Protein AF-0000000082424910 (afdb_homodimer)

Structure (mmCIF, N/CA/C/O backbone):
data_AF-0000000082424910-model_v1
#
loop_
_entity.id
_entity.type
_entity.pdbx_description
1 polymer 'Thiamine-phosphate synthase'
#
loop_
_atom_site.group_PDB
_atom_site.id
_atom_site.type_symbol
_atom_site.label_atom_id
_atom_site.label_alt_id
_atom_site.label_comp_id
_atom_site.label_asym_id
_atom_site.label_entity_id
_atom_site.label_seq_id
_atom_site.pdbx_PDB_ins_code
_atom_site.Cartn_x
_atom_site.Cartn_y
_atom_site.Cartn_z
_atom_site.occupancy
_atom_site.B_iso_or_equiv
_atom_site.auth_seq_id
_atom_site.auth_comp_id
_atom_site.auth_asym_id
_atom_site.auth_atom_id
_atom_site.pdbx_PDB_model_num
ATOM 1 N N . MET A 1 1 ? 3.582 -23.859 6.418 1 58.72 1 MET A N 1
ATOM 2 C CA . MET A 1 1 ? 2.592 -24.25 5.418 1 58.72 1 MET A CA 1
ATOM 3 C C . MET A 1 1 ? 3.258 -24.547 4.078 1 58.72 1 MET A C 1
ATOM 5 O O . MET A 1 1 ? 4.207 -23.859 3.686 1 58.72 1 MET A O 1
ATOM 9 N N . ARG A 1 2 ? 2.9 -25.656 3.508 1 87.5 2 ARG A N 1
ATOM 10 C CA . ARG A 1 2 ? 3.549 -26.094 2.277 1 87.5 2 ARG A CA 1
ATOM 11 C C . ARG A 1 2 ? 2.9 -25.453 1.056 1 87.5 2 ARG A C 1
ATOM 13 O O . ARG A 1 2 ? 1.673 -25.391 0.96 1 87.5 2 ARG A O 1
ATOM 20 N N . LEU A 1 3 ? 3.602 -24.812 0.182 1 97.94 3 LEU A N 1
ATOM 21 C CA . LEU A 1 3 ? 3.125 -24.219 -1.061 1 97.94 3 LEU A CA 1
ATOM 22 C C . LEU A 1 3 ? 2.602 -25.281 -2.012 1 97.94 3 LEU A C 1
ATOM 24 O O . LEU A 1 3 ? 3.262 -26.312 -2.229 1 97.94 3 LEU A O 1
ATOM 28 N N . PRO A 1 4 ? 1.45 -25.156 -2.57 1 98.31 4 PRO A N 1
ATOM 29 C CA . PRO A 1 4 ? 0.884 -26.156 -3.471 1 98.31 4 PRO A CA 1
ATOM 30 C C . PRO A 1 4 ? 1.631 -26.25 -4.801 1 98.31 4 PRO A C 1
ATOM 32 O O . PRO A 1 4 ? 2.082 -25.234 -5.328 1 98.31 4 PRO A O 1
ATOM 35 N N . ARG A 1 5 ? 1.665 -27.422 -5.367 1 97.88 5 ARG A N 1
ATOM 36 C CA . ARG A 1 5 ? 2.234 -27.641 -6.695 1 97.88 5 ARG A CA 1
ATOM 37 C C . ARG A 1 5 ? 1.183 -27.438 -7.781 1 97.88 5 ARG A C 1
ATOM 39 O O . ARG A 1 5 ? -0.016 -27.562 -7.523 1 97.88 5 ARG A O 1
ATOM 46 N N . GLY A 1 6 ? 1.653 -27.094 -8.922 1 98.31 6 GLY A N 1
ATOM 47 C CA . GLY A 1 6 ? 0.748 -27.062 -10.055 1 98.31 6 GLY A CA 1
ATOM 48 C C . GLY A 1 6 ? 0.308 -25.672 -10.43 1 98.31 6 GLY A C 1
ATOM 49 O O . GLY A 1 6 ? 1.138 -24.766 -10.57 1 98.31 6 GLY A O 1
ATOM 50 N N . LEU A 1 7 ? -1.007 -25.5 -10.617 1 98.81 7 LEU A N 1
ATOM 51 C CA . LEU A 1 7 ? -1.557 -24.266 -11.148 1 98.81 7 LEU A CA 1
ATOM 52 C C . LEU A 1 7 ? -1.61 -23.188 -10.07 1 98.81 7 LEU A C 1
ATOM 54 O O . LEU A 1 7 ? -2.2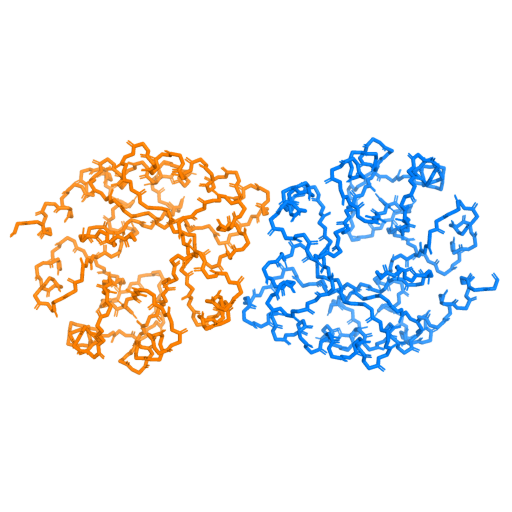03 -23.391 -9.008 1 98.81 7 LEU A O 1
ATOM 58 N N . TYR A 1 8 ? -0.953 -22.109 -10.312 1 98.88 8 TYR A N 1
ATOM 59 C CA . TYR A 1 8 ? -0.967 -20.875 -9.531 1 98.88 8 TYR A CA 1
ATOM 60 C C . TYR A 1 8 ? -1.772 -19.797 -10.234 1 98.88 8 TYR A C 1
ATOM 62 O O . TYR A 1 8 ? -1.327 -19.234 -11.242 1 98.88 8 TYR A O 1
ATOM 70 N N . GLY A 1 9 ? -2.975 -19.531 -9.648 1 98.88 9 GLY A N 1
ATOM 71 C CA . GLY A 1 9 ? -3.871 -18.594 -10.312 1 98.88 9 GLY A CA 1
ATOM 72 C C . GLY A 1 9 ? -3.627 -17.141 -9.922 1 98.88 9 GLY A C 1
ATOM 73 O O . GLY A 1 9 ? -3.545 -16.828 -8.734 1 98.88 9 GLY A O 1
ATOM 74 N N . ILE A 1 10 ? -3.504 -16.25 -10.891 1 98.81 10 ILE A N 1
ATOM 75 C CA . ILE A 1 10 ? -3.363 -14.812 -10.656 1 98.81 10 ILE A CA 1
ATOM 76 C C . ILE A 1 10 ? -4.59 -14.078 -11.203 1 98.81 10 ILE A C 1
ATOM 78 O O . ILE A 1 10 ? -4.922 -14.203 -12.383 1 98.81 10 ILE A O 1
ATOM 82 N N . THR A 1 11 ? -5.246 -13.312 -10.391 1 98.88 11 THR A N 1
ATOM 83 C CA . THR A 1 11 ? -6.508 -12.688 -10.773 1 98.88 11 THR A CA 1
ATOM 84 C C . THR A 1 11 ? -6.258 -11.461 -11.656 1 98.88 11 THR A C 1
ATOM 86 O O . THR A 1 11 ? -5.23 -10.797 -11.523 1 98.88 11 THR A O 1
ATOM 89 N N . ASP A 1 12 ? -7.113 -11.219 -12.523 1 97.19 12 ASP A N 1
ATOM 90 C CA . ASP A 1 12 ? -7.176 -10.078 -13.422 1 97.19 12 ASP A CA 1
ATOM 91 C C . ASP A 1 12 ? -8.602 -9.844 -13.922 1 97.19 12 ASP A C 1
ATOM 93 O O . ASP A 1 12 ? -9.328 -10.797 -14.203 1 97.19 12 ASP A O 1
ATOM 97 N N . THR A 1 13 ? -8.984 -8.617 -14.023 1 97.12 13 THR A N 1
ATOM 98 C CA . THR A 1 13 ? -10.367 -8.32 -14.391 1 97.12 13 THR A CA 1
ATOM 99 C C . THR A 1 13 ? -10.453 -7.801 -15.82 1 97.12 13 THR A C 1
ATOM 101 O O . THR A 1 13 ? -11.484 -7.273 -16.234 1 97.12 13 THR A O 1
ATOM 104 N N . GLY A 1 14 ? -9.375 -7.828 -16.516 1 94.56 14 GLY A N 1
ATOM 105 C CA . GLY A 1 14 ? -9.328 -7.285 -17.859 1 94.56 14 GLY A CA 1
ATOM 106 C C . GLY A 1 14 ? -9.789 -8.266 -18.922 1 94.56 14 GLY A C 1
ATOM 107 O O . GLY A 1 14 ? -9.703 -7.988 -20.125 1 94.56 14 GLY A O 1
ATOM 108 N N . TYR A 1 15 ? -10.297 -9.43 -18.531 1 95.06 15 TYR A N 1
ATOM 109 C CA . TYR A 1 15 ? -10.719 -10.484 -19.453 1 95.06 15 TYR A CA 1
ATOM 110 C C . TYR A 1 15 ? -12.172 -10.859 -19.234 1 95.06 15 TYR A C 1
ATOM 112 O O . TYR A 1 15 ? -13.055 -9.992 -19.25 1 95.06 15 TYR A O 1
ATOM 120 N N . LYS A 1 16 ? -12.469 -12.133 -18.984 1 90.62 16 LYS A N 1
ATOM 121 C CA . LYS A 1 16 ? -13.859 -12.562 -18.875 1 90.62 16 LYS A CA 1
ATOM 122 C C . LYS A 1 16 ? -14.406 -12.305 -17.484 1 90.62 16 LYS A C 1
ATOM 124 O O . LYS A 1 16 ? -15.586 -11.992 -17.312 1 90.62 16 LYS A O 1
ATOM 129 N N . ALA A 1 17 ? -13.547 -12.492 -16.484 1 94.56 17 ALA A N 1
ATOM 130 C CA . ALA A 1 17 ? -13.953 -12.234 -15.102 1 94.56 17 ALA A CA 1
ATOM 131 C C . ALA A 1 17 ? -14.102 -10.734 -14.844 1 94.56 17 ALA A C 1
ATOM 133 O O . ALA A 1 17 ? -13.195 -9.953 -15.164 1 94.56 17 ALA A O 1
ATOM 134 N N . LYS A 1 18 ? -15.141 -10.266 -14.242 1 94.62 18 LYS A N 1
ATOM 135 C CA . LYS A 1 18 ? -15.406 -8.852 -14.031 1 94.62 18 LYS A CA 1
ATOM 136 C C . LYS A 1 18 ? -14.969 -8.406 -12.633 1 94.62 18 LYS A C 1
ATOM 138 O O . LYS A 1 18 ? -14.875 -7.211 -12.359 1 94.62 18 LYS A O 1
ATOM 143 N N . THR A 1 19 ? -14.75 -9.367 -11.766 1 97.88 19 THR A N 1
ATOM 144 C CA . THR A 1 19 ? -14.234 -9.086 -10.43 1 97.88 19 THR A CA 1
ATOM 145 C C . THR A 1 19 ? -13.086 -10.031 -10.086 1 97.88 19 THR A C 1
ATOM 147 O O . THR A 1 19 ? -12.961 -11.109 -10.672 1 97.88 19 THR A O 1
ATOM 150 N N . HIS A 1 20 ? -12.305 -9.664 -9.172 1 98.75 20 HIS A N 1
ATOM 151 C CA . HIS A 1 20 ? -11.219 -10.523 -8.719 1 98.75 20 HIS A CA 1
ATOM 152 C C . HIS A 1 20 ? -11.766 -11.766 -8.016 1 98.75 20 HIS A C 1
ATOM 154 O O . HIS A 1 20 ? -11.148 -12.836 -8.078 1 98.75 20 HIS A O 1
ATOM 160 N N . LEU A 1 21 ? -12.914 -11.617 -7.355 1 98.81 21 LEU A N 1
ATOM 161 C CA . LEU A 1 21 ? -13.555 -12.758 -6.715 1 98.81 21 LEU A CA 1
ATOM 162 C C . LEU A 1 21 ? -13.961 -13.805 -7.746 1 98.81 21 LEU A C 1
ATOM 164 O O . LEU A 1 21 ? -13.742 -15 -7.539 1 98.81 21 LEU A O 1
ATOM 168 N N . GLU A 1 22 ? -14.516 -13.336 -8.852 1 98.75 22 GLU A N 1
ATOM 169 C CA . GLU A 1 22 ? -14.898 -14.242 -9.938 1 98.75 22 GLU A CA 1
ATOM 170 C C . GLU A 1 22 ? -13.672 -14.922 -10.539 1 98.75 22 GLU A C 1
ATOM 172 O O . GLU A 1 22 ? -13.695 -16.125 -10.812 1 98.75 22 GLU A O 1
ATOM 177 N N . ALA A 1 23 ? -12.633 -14.148 -10.758 1 98.88 23 ALA A N 1
ATOM 178 C CA . ALA A 1 23 ? -11.391 -14.719 -11.289 1 98.88 23 ALA A CA 1
ATOM 179 C C . ALA A 1 23 ? -10.844 -15.797 -10.359 1 98.88 23 ALA A C 1
ATOM 181 O O . ALA A 1 23 ? -10.43 -16.859 -10.812 1 98.88 23 ALA A O 1
ATOM 182 N N . ALA A 1 24 ? -10.867 -15.484 -9.047 1 98.94 24 ALA A N 1
ATOM 183 C CA . ALA A 1 24 ? -10.398 -16.453 -8.062 1 98.94 24 ALA A CA 1
ATOM 184 C C . ALA A 1 24 ? -11.234 -17.734 -8.117 1 98.94 24 ALA A C 1
ATOM 186 O O . ALA A 1 24 ? -10.688 -18.844 -8.062 1 98.94 24 ALA A O 1
ATOM 187 N N . ARG A 1 25 ? -12.492 -17.578 -8.211 1 98.88 25 ARG A N 1
ATOM 188 C CA . ARG A 1 25 ? -13.391 -18.734 -8.266 1 98.88 25 ARG A CA 1
ATOM 189 C C . ARG A 1 25 ? -13.062 -19.625 -9.453 1 98.88 25 ARG A C 1
ATOM 191 O O . ARG A 1 25 ? -13.055 -20.859 -9.328 1 98.88 25 ARG A O 1
ATOM 198 N N . ILE A 1 26 ? -12.82 -19.047 -10.555 1 98.88 26 ILE A N 1
ATOM 199 C CA . ILE A 1 26 ? -12.484 -19.766 -11.773 1 98.88 26 ILE A CA 1
ATOM 200 C C . ILE A 1 26 ? -11.266 -20.656 -11.531 1 98.88 26 ILE A C 1
ATOM 202 O O . ILE A 1 26 ? -11.305 -21.859 -11.812 1 98.88 26 ILE A O 1
ATOM 206 N N . PHE A 1 27 ? -10.227 -20.078 -10.953 1 98.94 27 PHE A N 1
ATOM 207 C CA . PHE A 1 27 ? -8.992 -20.828 -10.719 1 98.94 27 PHE A CA 1
ATOM 208 C C . PHE A 1 27 ? -9.203 -21.906 -9.672 1 98.94 27 PHE A C 1
ATOM 210 O O . PHE A 1 27 ? -8.703 -23.031 -9.812 1 98.94 27 PHE A O 1
ATOM 217 N N . LEU A 1 28 ? -9.938 -21.578 -8.625 1 98.94 28 LEU A N 1
ATOM 218 C CA . LEU A 1 28 ? -10.164 -22.531 -7.539 1 98.94 28 LEU A CA 1
ATOM 219 C C . LEU A 1 28 ? -11 -23.719 -8.016 1 98.94 28 LEU A C 1
ATOM 221 O O . LEU A 1 28 ? -10.688 -24.859 -7.711 1 98.94 28 LEU A O 1
ATOM 225 N N . GLU A 1 29 ? -12.016 -23.391 -8.773 1 98.75 29 GLU A N 1
ATOM 226 C CA . GLU A 1 29 ? -12.836 -24.453 -9.352 1 98.75 29 GLU A CA 1
ATOM 227 C C . GLU A 1 29 ? -12.031 -25.297 -10.328 1 98.75 29 GLU A C 1
ATOM 229 O O . GLU A 1 29 ? -12.289 -26.484 -10.484 1 98.75 29 GLU A O 1
ATOM 234 N N . GLY A 1 30 ? -11.102 -24.672 -10.961 1 98.75 30 GLY A N 1
ATOM 235 C CA . GLY A 1 30 ? -10.227 -25.359 -11.898 1 98.75 30 GLY A CA 1
ATOM 236 C C . GLY A 1 30 ? -9.164 -26.203 -11.219 1 98.75 30 GLY A C 1
ATOM 237 O O . GLY A 1 30 ? -8.445 -26.953 -11.883 1 98.75 30 GLY A O 1
ATOM 238 N N . GLY A 1 31 ? -9 -26.047 -9.906 1 98.56 31 GLY A N 1
ATOM 239 C CA . GLY A 1 31 ? -8.117 -26.938 -9.18 1 98.56 31 GLY A CA 1
ATOM 240 C C . GLY A 1 31 ? -6.93 -26.234 -8.547 1 98.56 31 GLY A C 1
ATOM 241 O O . GLY A 1 31 ? -6.156 -26.844 -7.809 1 98.56 31 GLY A O 1
ATOM 242 N N . SER A 1 32 ? -6.762 -24.922 -8.789 1 98.75 32 SER A N 1
ATOM 243 C CA . SER A 1 32 ? -5.68 -24.188 -8.148 1 98.75 32 SER A CA 1
ATOM 244 C C . SER A 1 32 ? -5.863 -24.141 -6.637 1 98.75 32 SER A C 1
ATOM 246 O O . SER A 1 32 ? -6.984 -24 -6.145 1 98.75 32 SER A O 1
ATOM 248 N N . ARG A 1 33 ? -4.785 -24.203 -5.883 1 98.62 33 ARG A N 1
ATOM 249 C CA . ARG A 1 33 ? -4.844 -24.109 -4.43 1 98.62 33 ARG A CA 1
ATOM 250 C C . ARG A 1 33 ? -3.939 -22.984 -3.918 1 98.62 33 ARG A C 1
ATOM 252 O O . ARG A 1 33 ? -3.553 -22.984 -2.746 1 98.62 33 ARG A O 1
ATOM 259 N N . ILE A 1 34 ? -3.586 -22.094 -4.805 1 98.94 34 ILE A N 1
ATOM 260 C CA . ILE A 1 34 ? -2.902 -20.844 -4.5 1 98.94 34 ILE A CA 1
ATOM 261 C C . ILE A 1 34 ? -3.367 -19.75 -5.461 1 98.94 34 ILE A C 1
ATOM 263 O O . ILE A 1 34 ? -3.395 -19.969 -6.676 1 98.94 34 ILE A O 1
ATOM 267 N N . ILE A 1 35 ? -3.857 -18.641 -4.926 1 98.94 35 ILE A N 1
ATOM 268 C CA . ILE A 1 35 ? -4.395 -17.516 -5.688 1 98.94 35 ILE A CA 1
ATOM 269 C C . ILE A 1 35 ? -3.623 -16.234 -5.344 1 98.94 35 ILE A C 1
ATOM 271 O O . ILE A 1 35 ? -3.422 -15.93 -4.168 1 98.94 35 ILE A O 1
ATOM 275 N N . GLN A 1 36 ? -3.158 -15.594 -6.316 1 98.94 36 GLN A N 1
ATOM 276 C CA . GLN A 1 36 ? -2.639 -14.242 -6.117 1 98.94 36 GLN A CA 1
ATOM 277 C C . GLN A 1 36 ? -3.682 -13.188 -6.488 1 98.94 36 GLN A C 1
ATOM 279 O O . GLN A 1 36 ? -4.133 -13.133 -7.633 1 98.94 36 GLN A O 1
ATOM 284 N N . TYR A 1 37 ? -4.121 -12.461 -5.512 1 98.94 37 TYR A N 1
ATOM 285 C CA . TYR A 1 37 ? -4.949 -11.273 -5.727 1 98.94 37 TYR A CA 1
ATOM 286 C C . TYR A 1 37 ? -4.129 -10.125 -6.301 1 98.94 37 TYR A C 1
ATOM 288 O O . TYR A 1 37 ? -3.33 -9.516 -5.59 1 98.94 37 TYR A O 1
ATOM 296 N N . ARG A 1 38 ? -4.371 -9.875 -7.602 1 98.5 38 ARG A N 1
ATOM 297 C CA . ARG A 1 38 ? -3.598 -8.859 -8.305 1 98.5 38 ARG A CA 1
ATOM 298 C C . ARG A 1 38 ? -4.488 -7.699 -8.742 1 98.5 38 ARG A C 1
ATOM 300 O O . ARG A 1 38 ? -5.098 -7.75 -9.812 1 98.5 38 ARG A O 1
ATOM 307 N N . ARG A 1 39 ? -4.586 -6.719 -7.934 1 97 39 ARG A N 1
ATOM 308 C CA . ARG A 1 39 ? -5.258 -5.465 -8.25 1 97 39 ARG A CA 1
ATOM 309 C C . ARG A 1 39 ? -4.281 -4.293 -8.211 1 97 39 ARG A C 1
ATOM 311 O O . ARG A 1 39 ? -3.82 -3.898 -7.137 1 97 39 ARG A O 1
ATOM 318 N N . LYS A 1 40 ? -4.082 -3.621 -9.281 1 92.88 40 LYS A N 1
ATOM 319 C CA . LYS A 1 40 ? -2.977 -2.674 -9.414 1 92.88 40 LYS A CA 1
ATOM 320 C C . LYS A 1 40 ? -3.416 -1.264 -9.023 1 92.88 40 LYS A C 1
ATOM 322 O O . LYS A 1 40 ? -2.578 -0.387 -8.805 1 92.88 40 LYS A O 1
ATOM 327 N N . SER A 1 41 ? -4.719 -1.077 -8.977 1 92.94 41 SER A N 1
ATOM 328 C CA . SER A 1 41 ? -5.188 0.27 -8.664 1 92.94 41 SER A CA 1
ATOM 329 C C . SER A 1 41 ? -6.508 0.234 -7.906 1 92.94 41 SER A C 1
ATOM 331 O O . SER A 1 41 ? -7.168 -0.807 -7.844 1 92.94 41 SER A O 1
ATOM 333 N N . GLY A 1 42 ? -6.848 1.37 -7.297 1 94.5 42 GLY A N 1
ATOM 334 C CA . GLY A 1 42 ? -8.102 1.503 -6.566 1 94.5 42 GLY A CA 1
ATOM 335 C C . GLY A 1 42 ? -7.902 1.867 -5.109 1 94.5 42 GLY A C 1
ATOM 336 O O . GLY A 1 42 ? -6.777 1.853 -4.605 1 94.5 42 GLY A O 1
ATOM 337 N N . PRO A 1 43 ? -9.039 2.164 -4.434 1 96.88 43 PRO A N 1
ATOM 338 C CA . PRO A 1 43 ? -8.969 2.521 -3.016 1 96.88 43 PRO A CA 1
ATOM 339 C C . PRO A 1 43 ? -8.508 1.36 -2.139 1 96.88 43 PRO A C 1
ATOM 341 O O . PRO A 1 43 ? -8.914 0.217 -2.352 1 96.88 43 PRO A O 1
ATOM 344 N N . THR A 1 44 ? -7.652 1.686 -1.169 1 98 44 THR A N 1
ATOM 345 C CA . THR A 1 44 ? -7.113 0.667 -0.274 1 98 44 THR A CA 1
ATOM 346 C C . THR A 1 44 ? -8.242 -0.074 0.441 1 98 44 THR A C 1
ATOM 348 O O . THR A 1 44 ? -8.188 -1.297 0.589 1 98 44 THR A O 1
ATOM 351 N N . ARG A 1 45 ? -9.258 0.656 0.833 1 98.31 45 ARG A N 1
ATOM 352 C CA . ARG A 1 45 ? -10.391 0.06 1.544 1 98.31 45 ARG A CA 1
ATOM 353 C C . ARG A 1 45 ? -11.055 -1.022 0.703 1 98.31 45 ARG A C 1
ATOM 355 O O . ARG A 1 45 ? -11.391 -2.096 1.212 1 98.31 45 ARG A O 1
ATOM 362 N N . GLU A 1 46 ? -11.219 -0.741 -0.573 1 98.31 46 GLU A N 1
ATOM 363 C CA . GLU A 1 46 ? -11.828 -1.705 -1.482 1 98.31 46 GLU A CA 1
ATOM 364 C C . GLU A 1 46 ? -10.922 -2.906 -1.711 1 98.31 46 GLU A C 1
ATOM 366 O O . GLU A 1 46 ? -11.391 -4.039 -1.811 1 98.31 46 GLU A O 1
ATOM 371 N N . MET A 1 47 ? -9.656 -2.648 -1.794 1 98.69 47 MET A N 1
ATOM 372 C CA . MET A 1 47 ? -8.703 -3.738 -1.977 1 98.69 47 MET A CA 1
ATOM 373 C C . MET A 1 47 ? -8.742 -4.703 -0.797 1 98.69 47 MET A C 1
ATOM 375 O O . MET A 1 47 ? -8.742 -5.922 -0.987 1 98.69 47 MET A O 1
ATOM 379 N N . ILE A 1 48 ? -8.789 -4.137 0.409 1 98.88 48 ILE A N 1
ATOM 380 C CA . ILE A 1 48 ? -8.82 -4.957 1.614 1 98.88 48 ILE A CA 1
ATOM 381 C C . ILE A 1 48 ? -10.078 -5.824 1.616 1 98.88 48 ILE A C 1
ATOM 383 O O . ILE A 1 48 ? -10.008 -7.035 1.839 1 98.88 48 ILE A O 1
ATOM 387 N N . GLU A 1 49 ? -11.188 -5.195 1.299 1 98.69 49 GLU A N 1
ATOM 388 C CA . GLU A 1 49 ? -12.461 -5.914 1.308 1 98.69 49 GLU A CA 1
ATOM 389 C C . GLU A 1 49 ? -12.492 -7.004 0.242 1 98.69 49 GLU A C 1
ATOM 391 O O . GLU A 1 49 ? -12.953 -8.117 0.498 1 98.69 49 GLU A O 1
ATOM 396 N N . GLU A 1 50 ? -12.023 -6.652 -0.884 1 98.69 50 GLU A N 1
ATOM 397 C CA . GLU A 1 50 ? -11.984 -7.625 -1.975 1 98.69 50 GLU A CA 1
ATOM 398 C C . GLU A 1 50 ? -11.031 -8.766 -1.663 1 98.69 50 GLU A C 1
ATOM 400 O O . GLU A 1 50 ? -11.352 -9.938 -1.899 1 98.69 50 GLU A O 1
ATOM 405 N N . ALA A 1 51 ? -9.875 -8.461 -1.136 1 98.94 51 ALA A N 1
ATOM 406 C CA . ALA A 1 51 ? -8.906 -9.492 -0.757 1 98.94 51 ALA A CA 1
ATOM 407 C C . ALA A 1 51 ? -9.477 -10.414 0.318 1 98.94 51 ALA A C 1
ATOM 409 O O . ALA A 1 51 ? -9.258 -11.625 0.283 1 98.94 51 ALA A O 1
ATOM 410 N N . ARG A 1 52 ? -10.219 -9.844 1.264 1 98.88 52 ARG A N 1
ATOM 411 C CA . ARG A 1 52 ? -10.852 -10.648 2.303 1 98.88 52 ARG A CA 1
ATOM 412 C C . ARG A 1 52 ? -11.852 -11.633 1.703 1 98.88 52 ARG A C 1
ATOM 414 O O . ARG A 1 52 ? -11.914 -12.789 2.113 1 98.88 52 ARG A O 1
ATOM 421 N N . ALA A 1 53 ? -12.609 -11.086 0.77 1 98.88 53 ALA A N 1
ATOM 422 C CA . ALA A 1 53 ? -13.594 -11.945 0.108 1 98.88 53 ALA A CA 1
ATOM 423 C C . ALA A 1 53 ? -12.898 -13.086 -0.638 1 98.88 53 ALA A C 1
ATOM 425 O O . ALA A 1 53 ? -13.32 -14.242 -0.544 1 98.88 53 ALA A O 1
ATOM 426 N N . VAL A 1 54 ? -11.852 -12.82 -1.339 1 98.94 54 VAL A N 1
ATOM 427 C CA . VAL A 1 54 ? -11.078 -13.836 -2.045 1 98.94 54 VAL A CA 1
ATOM 428 C C . VAL A 1 54 ? -10.469 -14.812 -1.039 1 98.94 54 VAL A C 1
ATOM 430 O O . VAL A 1 54 ? -10.438 -16.016 -1.275 1 98.94 54 VAL A O 1
ATOM 433 N N . GLY A 1 55 ? -9.969 -14.273 0.066 1 98.88 55 GLY A N 1
ATOM 434 C CA . GLY A 1 55 ? -9.391 -15.102 1.111 1 98.88 55 GLY A CA 1
ATOM 435 C C . GLY A 1 55 ? -10.367 -16.109 1.679 1 98.88 55 GLY A C 1
ATOM 436 O O . GLY A 1 55 ? -10.008 -17.266 1.921 1 98.88 55 GLY A O 1
ATOM 437 N N . ARG A 1 56 ? -11.586 -15.656 1.933 1 98.81 56 ARG A N 1
ATOM 438 C CA . ARG A 1 56 ? -12.617 -16.562 2.422 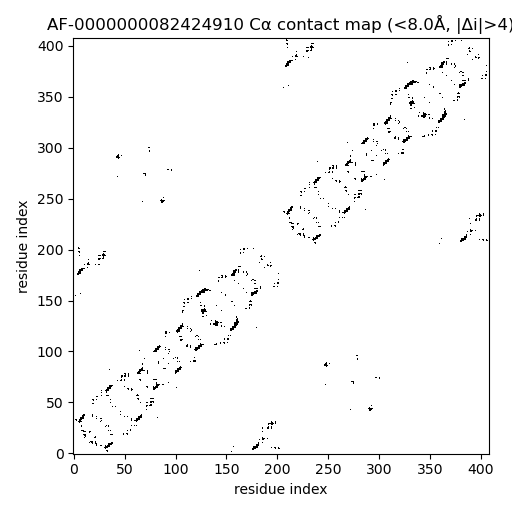1 98.81 56 ARG A CA 1
ATOM 439 C C . ARG A 1 56 ? -12.875 -17.688 1.424 1 98.81 56 ARG A C 1
ATOM 441 O O . ARG A 1 56 ? -12.984 -18.859 1.81 1 98.81 56 ARG A O 1
ATOM 448 N N . LEU A 1 57 ? -12.977 -17.312 0.19 1 98.81 57 LEU A N 1
ATOM 449 C CA . LEU A 1 57 ? -13.18 -18.312 -0.858 1 98.81 57 LEU A CA 1
ATOM 450 C C . LEU A 1 57 ? -12.023 -19.312 -0.886 1 98.81 57 LEU A C 1
ATOM 452 O O . LEU A 1 57 ? -12.242 -20.516 -1.037 1 98.81 57 LEU A O 1
ATOM 456 N N . CYS A 1 58 ? -10.773 -18.812 -0.764 1 98.88 58 CYS A N 1
ATOM 457 C CA . CYS A 1 58 ? -9.594 -19.672 -0.732 1 98.88 58 CYS A CA 1
ATOM 458 C C . CYS A 1 58 ? -9.664 -20.656 0.43 1 98.88 58 CYS A C 1
ATOM 460 O O . CYS A 1 58 ? -9.422 -21.844 0.254 1 98.88 58 CYS A O 1
ATOM 462 N N . ARG A 1 59 ? -10.008 -20.172 1.559 1 98.44 59 ARG A N 1
ATOM 463 C CA . ARG A 1 59 ? -10.109 -21.031 2.736 1 98.44 59 ARG A CA 1
ATOM 464 C C . ARG A 1 59 ? -11.133 -22.141 2.52 1 98.44 59 ARG A C 1
ATOM 466 O O . ARG A 1 59 ? -10.883 -23.297 2.887 1 98.44 59 ARG A O 1
ATOM 473 N N . ASP A 1 60 ? -12.234 -21.797 1.889 1 98.25 60 ASP A N 1
ATOM 474 C CA . ASP A 1 60 ? -13.289 -22.781 1.613 1 98.25 60 ASP A CA 1
ATOM 475 C C . ASP A 1 60 ? -12.781 -23.875 0.688 1 98.25 60 ASP A C 1
ATOM 477 O O . ASP A 1 60 ? -13.32 -24.984 0.684 1 98.25 60 ASP A O 1
ATOM 481 N N . HIS A 1 61 ? -11.773 -23.547 -0.051 1 98.31 61 HIS A N 1
ATOM 482 C CA . HIS A 1 61 ? -11.25 -24.516 -1.016 1 98.31 61 HIS A CA 1
ATOM 483 C C . HIS A 1 61 ? -9.922 -25.094 -0.543 1 98.31 61 HIS A C 1
ATOM 485 O O . HIS A 1 61 ? -9.242 -25.797 -1.298 1 98.31 61 HIS A O 1
ATOM 491 N N . GLY A 1 62 ? -9.492 -24.734 0.677 1 98.12 62 GLY A N 1
ATOM 492 C CA . GLY A 1 62 ? -8.203 -25.203 1.17 1 98.12 62 GLY A CA 1
ATOM 493 C C . GLY A 1 62 ? -7.031 -24.625 0.401 1 98.12 62 GLY A C 1
ATOM 494 O O . GLY A 1 62 ? -6.039 -25.312 0.165 1 98.12 62 GLY A O 1
ATOM 495 N N . ALA A 1 63 ? -7.172 -23.406 -0.036 1 98.75 63 ALA A N 1
ATOM 496 C CA . ALA A 1 63 ? -6.16 -22.75 -0.868 1 98.75 63 ALA A CA 1
ATOM 497 C C . ALA A 1 63 ? -5.52 -21.578 -0.136 1 98.75 63 ALA A C 1
ATOM 499 O O . ALA A 1 63 ? -6.059 -21.094 0.862 1 98.75 63 ALA A O 1
ATOM 500 N N . LEU A 1 64 ? -4.371 -21.125 -0.594 1 98.88 64 LEU A N 1
ATOM 501 C CA . LEU A 1 64 ? -3.65 -19.984 -0.057 1 98.88 64 LEU A CA 1
ATOM 502 C C . LEU A 1 64 ? -4.023 -18.703 -0.807 1 98.88 64 LEU A C 1
ATOM 504 O O . LEU A 1 64 ? -4.25 -18.734 -2.018 1 98.88 64 LEU A O 1
ATOM 508 N N . LEU A 1 65 ? -4.051 -17.609 -0.099 1 98.94 65 LEU A N 1
ATOM 509 C CA . LEU A 1 65 ? -4.184 -16.281 -0.695 1 98.94 65 LEU A CA 1
ATOM 510 C C . LEU A 1 65 ? -2.873 -15.516 -0.605 1 98.94 65 LEU A C 1
ATOM 512 O O . LEU A 1 65 ? -2.344 -15.312 0.489 1 98.94 65 LEU A O 1
ATOM 516 N N . ILE A 1 66 ? -2.32 -15.094 -1.724 1 98.94 66 ILE A N 1
ATOM 517 C CA . ILE A 1 66 ? -1.175 -14.195 -1.854 1 98.94 66 ILE A CA 1
ATOM 518 C C . ILE A 1 66 ? -1.632 -12.852 -2.406 1 98.94 66 ILE A C 1
ATOM 520 O O . ILE A 1 66 ? -2.441 -12.797 -3.336 1 98.94 66 ILE A O 1
ATOM 524 N N . VAL A 1 67 ? -1.227 -11.758 -1.812 1 98.94 67 VAL A N 1
ATOM 525 C CA . VAL A 1 67 ? -1.558 -10.43 -2.322 1 98.94 67 VAL A CA 1
ATOM 526 C C . VAL A 1 67 ? -0.391 -9.891 -3.143 1 98.94 67 VAL A C 1
ATOM 528 O O . VAL A 1 67 ? 0.766 -9.977 -2.725 1 98.94 67 VAL A O 1
ATOM 531 N N . ASP A 1 68 ? -0.685 -9.367 -4.34 1 98.69 68 ASP A N 1
ATOM 532 C CA . ASP A 1 68 ? 0.315 -8.773 -5.227 1 98.69 68 ASP A CA 1
ATOM 533 C C . ASP A 1 68 ? 0.723 -7.383 -4.738 1 98.69 68 ASP A C 1
ATOM 535 O O . ASP A 1 68 ? -0.118 -6.488 -4.617 1 98.69 68 ASP A O 1
ATOM 539 N N . ASP A 1 69 ? 2.02 -7.164 -4.379 1 98.25 69 ASP A N 1
ATOM 540 C CA . ASP A 1 69 ? 2.688 -5.879 -4.207 1 98.25 69 ASP A CA 1
ATOM 541 C C . ASP A 1 69 ? 2.377 -5.277 -2.838 1 98.25 69 ASP A C 1
ATOM 543 O O . ASP A 1 69 ? 3.283 -4.84 -2.127 1 98.25 69 ASP A O 1
ATOM 547 N N . ARG A 1 70 ? 1.092 -5.332 -2.373 1 98.5 70 ARG A N 1
ATOM 548 C CA . ARG A 1 70 ? 0.617 -4.504 -1.27 1 98.5 70 ARG A CA 1
ATOM 549 C C . ARG A 1 70 ? 0.659 -5.27 0.047 1 98.5 70 ARG A C 1
ATOM 551 O O . ARG A 1 70 ? -0.302 -5.957 0.404 1 98.5 70 ARG A O 1
ATOM 558 N N . VAL A 1 71 ? 1.733 -4.977 0.82 1 98.75 71 VAL A N 1
ATOM 559 C CA . VAL A 1 71 ? 1.958 -5.711 2.059 1 98.75 71 VAL A CA 1
ATOM 560 C C . VAL A 1 71 ? 0.896 -5.328 3.088 1 98.75 71 VAL A C 1
ATOM 562 O O . VAL A 1 71 ? 0.429 -6.176 3.852 1 98.75 71 VAL A O 1
ATOM 565 N N . ASP A 1 72 ? 0.5 -4.07 3.137 1 98.69 72 ASP A N 1
ATOM 566 C CA . ASP A 1 72 ? -0.521 -3.633 4.086 1 98.69 72 ASP A CA 1
ATOM 567 C C . ASP A 1 72 ? -1.862 -4.301 3.793 1 98.69 72 ASP A C 1
ATOM 569 O O . ASP A 1 72 ? -2.553 -4.746 4.715 1 98.69 72 ASP A O 1
ATOM 573 N N . VAL A 1 73 ? -2.232 -4.473 2.516 1 98.81 73 VAL A N 1
ATOM 574 C CA . VAL A 1 73 ? -3.463 -5.172 2.154 1 98.81 73 VAL A CA 1
ATOM 575 C C . VAL A 1 73 ? -3.367 -6.637 2.572 1 98.81 73 VAL A C 1
ATOM 577 O O . VAL A 1 73 ? -4.332 -7.203 3.09 1 98.81 73 VAL A O 1
ATOM 580 N N . ALA A 1 74 ? -2.186 -7.234 2.379 1 98.88 74 ALA A N 1
ATOM 581 C CA . ALA A 1 74 ? -1.999 -8.625 2.781 1 98.88 74 ALA A CA 1
ATOM 582 C C . ALA A 1 74 ? -2.248 -8.805 4.277 1 98.88 74 ALA A C 1
ATOM 584 O O . ALA A 1 74 ? -2.984 -9.703 4.688 1 98.88 74 ALA A O 1
ATOM 585 N N . VAL A 1 75 ? -1.665 -7.902 5.051 1 98.75 75 VAL A N 1
ATOM 586 C CA . VAL A 1 75 ? -1.772 -7.996 6.504 1 98.75 75 VAL A CA 1
ATOM 587 C C . VAL A 1 75 ? -3.211 -7.723 6.934 1 98.75 75 VAL A C 1
ATOM 589 O O . VAL A 1 75 ? -3.795 -8.492 7.699 1 98.75 75 VAL A O 1
ATOM 592 N N . LEU A 1 76 ? -3.816 -6.695 6.414 1 98.69 76 LEU A N 1
ATOM 593 C CA . LEU A 1 76 ? -5.125 -6.234 6.871 1 98.69 76 LEU A CA 1
ATOM 594 C C . LEU A 1 76 ? -6.227 -7.168 6.383 1 98.69 76 LEU A C 1
ATOM 596 O O . LEU A 1 76 ? -7.293 -7.254 7 1 98.69 76 LEU A O 1
ATOM 600 N N . ALA A 1 77 ? -5.949 -7.941 5.336 1 98.75 77 ALA A N 1
ATOM 601 C CA . ALA A 1 77 ? -6.926 -8.891 4.812 1 98.75 77 ALA A CA 1
ATOM 602 C C . ALA A 1 77 ? -6.691 -10.289 5.375 1 98.75 77 ALA A C 1
ATOM 604 O O . ALA A 1 77 ? -7.398 -11.234 5.02 1 98.75 77 ALA A O 1
ATOM 605 N N . ASP A 1 78 ? -5.668 -10.445 6.18 1 98.31 78 ASP A N 1
ATOM 606 C CA . ASP A 1 78 ? -5.289 -11.727 6.762 1 98.31 78 ASP A CA 1
ATOM 607 C C . ASP A 1 78 ? -4.914 -12.734 5.676 1 98.31 78 ASP A C 1
ATOM 609 O O . ASP A 1 78 ? -5.312 -13.898 5.734 1 98.31 78 ASP A O 1
ATOM 613 N N . ALA A 1 79 ? -4.297 -12.211 4.656 1 98.81 79 ALA A N 1
ATOM 614 C CA . ALA A 1 79 ? -3.799 -13.102 3.609 1 98.81 79 ALA A CA 1
ATOM 615 C C . ALA A 1 79 ? -2.666 -13.984 4.133 1 98.81 79 ALA A C 1
ATOM 617 O O . ALA A 1 79 ? -2.086 -13.695 5.184 1 98.81 79 ALA A O 1
ATOM 618 N N . ASP A 1 80 ? -2.328 -15.031 3.402 1 98.75 80 ASP A N 1
ATOM 619 C CA . ASP A 1 80 ? -1.241 -15.93 3.779 1 98.75 80 ASP A CA 1
ATOM 620 C C . ASP A 1 80 ? 0.117 -15.328 3.436 1 98.75 80 ASP A C 1
ATOM 622 O O . ASP A 1 80 ? 1.127 -15.656 4.062 1 98.75 80 ASP A O 1
ATOM 626 N N . GLY A 1 81 ? 0.09 -14.453 2.406 1 98.81 81 GLY A N 1
ATOM 627 C CA . GLY A 1 81 ? 1.381 -13.914 2.006 1 98.81 81 GLY A CA 1
ATOM 628 C C . GLY A 1 81 ? 1.27 -12.773 1.016 1 98.81 81 GLY A C 1
ATOM 629 O O . GLY A 1 81 ? 0.176 -12.25 0.779 1 98.81 81 GLY A O 1
ATOM 630 N N . VAL A 1 82 ? 2.428 -12.328 0.513 1 98.94 82 VAL A N 1
ATOM 631 C CA . VAL A 1 82 ? 2.559 -11.258 -0.469 1 98.94 82 VAL A CA 1
ATOM 632 C C . VAL A 1 82 ? 3.574 -11.656 -1.537 1 98.94 82 VAL A C 1
ATOM 634 O O . VAL A 1 82 ? 4.48 -12.445 -1.274 1 98.94 82 VAL A O 1
ATOM 637 N N . HIS A 1 83 ? 3.357 -11.234 -2.738 1 98.94 83 HIS A N 1
ATOM 638 C CA . HIS A 1 83 ? 4.32 -11.359 -3.826 1 98.94 83 HIS A CA 1
ATOM 639 C C . HIS A 1 83 ? 4.883 -10 -4.227 1 98.94 83 HIS A C 1
ATOM 641 O O . HIS A 1 83 ? 4.125 -9.055 -4.473 1 98.94 83 HIS A O 1
ATOM 647 N N . VAL A 1 84 ? 6.234 -9.922 -4.262 1 98.69 84 VAL A N 1
ATOM 648 C CA . VAL A 1 84 ? 6.84 -8.633 -4.551 1 98.69 84 VAL A CA 1
ATOM 649 C C . VAL A 1 84 ? 7.844 -8.773 -5.695 1 98.69 84 VAL A C 1
ATOM 651 O O . VAL A 1 84 ? 8.531 -9.797 -5.801 1 98.69 84 VAL A O 1
ATOM 654 N N . GLY A 1 85 ? 7.895 -7.809 -6.562 1 96.88 85 GLY A N 1
ATOM 655 C CA . GLY A 1 85 ? 8.867 -7.723 -7.641 1 96.88 85 GLY A CA 1
ATOM 656 C C . GLY A 1 85 ? 9.898 -6.637 -7.434 1 96.88 85 GLY A C 1
ATOM 657 O O . GLY A 1 85 ? 10.07 -6.141 -6.316 1 96.88 85 GLY A O 1
ATOM 658 N N . ALA A 1 86 ? 10.617 -6.285 -8.461 1 93.38 86 ALA A N 1
ATOM 659 C CA . ALA A 1 86 ? 11.773 -5.395 -8.414 1 93.38 86 ALA A CA 1
ATOM 660 C C . ALA A 1 86 ? 11.367 -3.99 -7.98 1 93.38 86 ALA A C 1
ATOM 662 O O . ALA A 1 86 ? 12.141 -3.287 -7.324 1 93.38 86 ALA A O 1
ATOM 663 N N . GLU A 1 87 ? 10.18 -3.586 -8.25 1 96.12 87 GLU A N 1
ATOM 664 C CA . GLU A 1 87 ? 9.75 -2.217 -7.988 1 96.12 87 GLU A CA 1
ATOM 665 C C . GLU A 1 87 ? 8.953 -2.131 -6.688 1 96.12 87 GLU A C 1
ATOM 667 O O . GLU A 1 87 ? 8.547 -1.044 -6.273 1 96.12 87 GLU A O 1
ATOM 672 N N . ASP A 1 88 ? 8.781 -3.262 -6.066 1 97.94 88 ASP A N 1
ATOM 673 C CA . ASP A 1 88 ? 7.977 -3.336 -4.852 1 97.94 88 ASP A CA 1
ATOM 674 C C . ASP A 1 88 ? 8.859 -3.324 -3.605 1 97.94 88 ASP A C 1
ATOM 676 O O . ASP A 1 88 ? 10.047 -2.99 -3.686 1 97.94 88 ASP A O 1
ATOM 680 N N . ALA A 1 89 ? 8.297 -3.551 -2.42 1 98.5 89 ALA A N 1
ATOM 681 C CA . ALA A 1 89 ? 9.055 -3.594 -1.171 1 98.5 89 ALA A CA 1
ATOM 682 C C . ALA A 1 89 ? 10.141 -4.664 -1.225 1 98.5 89 ALA A C 1
ATOM 684 O O . ALA A 1 89 ? 9.914 -5.762 -1.736 1 98.5 89 ALA A O 1
ATOM 685 N N . PRO A 1 90 ? 11.32 -4.367 -0.719 1 98.5 90 PRO A N 1
ATOM 686 C CA . PRO A 1 90 ? 12.398 -5.359 -0.725 1 98.5 90 PRO A CA 1
ATOM 687 C C . PRO A 1 90 ? 12.062 -6.594 0.106 1 98.5 90 PRO A C 1
ATOM 689 O O . PRO A 1 90 ? 11.562 -6.473 1.226 1 98.5 90 PRO A O 1
ATOM 692 N N . VAL A 1 91 ? 12.414 -7.711 -0.405 1 98.69 91 VAL A N 1
ATOM 693 C CA . VAL A 1 91 ? 12.07 -9 0.18 1 98.69 91 VAL A CA 1
ATOM 694 C C . VAL A 1 91 ? 12.578 -9.07 1.618 1 98.69 91 VAL A C 1
ATOM 696 O O . VAL A 1 91 ? 11.836 -9.453 2.527 1 98.69 91 VAL A O 1
ATOM 699 N N . ASP A 1 92 ? 13.812 -8.68 1.83 1 98.56 92 ASP A N 1
ATOM 700 C CA . ASP A 1 92 ? 14.43 -8.805 3.146 1 98.56 92 ASP A CA 1
ATOM 701 C C . ASP A 1 92 ? 13.758 -7.883 4.16 1 98.56 92 ASP A C 1
ATOM 703 O O . ASP A 1 92 ? 13.633 -8.227 5.336 1 98.56 92 ASP A O 1
ATOM 707 N N . GLU A 1 93 ? 13.312 -6.746 3.723 1 98.44 93 GLU A N 1
ATOM 708 C CA . GLU A 1 93 ? 12.633 -5.812 4.617 1 98.44 93 GLU A CA 1
ATOM 709 C C . GLU A 1 93 ? 11.227 -6.301 4.953 1 98.44 93 GLU A C 1
ATOM 711 O O . GLU A 1 93 ? 10.766 -6.16 6.09 1 98.44 93 GLU A O 1
ATOM 716 N N . VAL A 1 94 ? 10.531 -6.828 3.934 1 98.62 94 VAL A N 1
ATOM 717 C CA . VAL A 1 94 ? 9.234 -7.43 4.199 1 98.62 94 VAL A CA 1
ATOM 718 C C . VAL A 1 94 ? 9.383 -8.547 5.23 1 98.62 94 VAL A C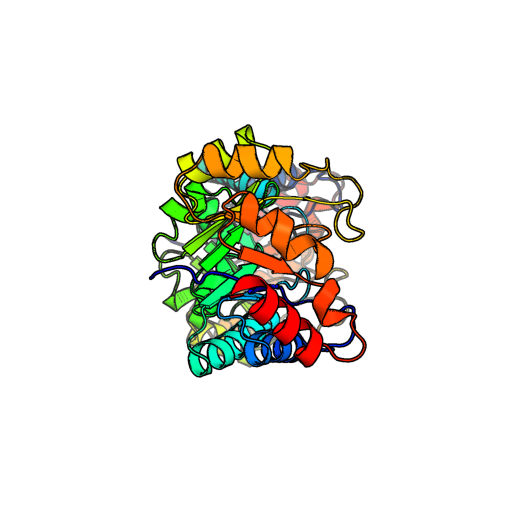 1
ATOM 720 O O . VAL A 1 94 ? 8.633 -8.602 6.211 1 98.62 94 VAL A O 1
ATOM 723 N N . ARG A 1 95 ? 10.383 -9.422 5.066 1 97.94 95 ARG A N 1
ATOM 724 C CA . ARG A 1 95 ? 10.633 -10.539 5.969 1 97.94 95 ARG A CA 1
ATOM 725 C C . ARG A 1 95 ? 10.914 -10.047 7.387 1 97.94 95 ARG A C 1
ATOM 727 O O . ARG A 1 95 ? 10.398 -10.609 8.352 1 97.94 95 ARG A O 1
ATOM 734 N N . ALA A 1 96 ? 11.648 -9.023 7.488 1 97.81 96 ALA A N 1
ATOM 735 C CA . ALA A 1 96 ? 12.07 -8.508 8.789 1 97.81 96 ALA A CA 1
ATOM 736 C C . ALA A 1 96 ? 10.898 -7.887 9.539 1 97.81 96 ALA A C 1
ATOM 738 O O . ALA A 1 96 ? 10.805 -8 10.766 1 97.81 96 ALA A O 1
ATOM 739 N N . ARG A 1 97 ? 10 -7.262 8.828 1 97.5 97 ARG A N 1
ATOM 740 C CA . ARG A 1 97 ? 8.969 -6.457 9.484 1 97.5 97 ARG A CA 1
ATOM 741 C C . ARG A 1 97 ? 7.648 -7.211 9.555 1 97.5 97 ARG A C 1
ATOM 743 O O . ARG A 1 97 ? 6.785 -6.891 10.375 1 97.5 97 ARG A O 1
ATOM 750 N N . PHE A 1 98 ? 7.566 -8.211 8.586 1 96.44 98 PHE A N 1
ATOM 751 C CA . PHE A 1 98 ? 6.305 -8.93 8.469 1 96.44 98 PHE A CA 1
ATOM 752 C C . PHE A 1 98 ? 6.539 -10.438 8.453 1 96.44 98 PHE A C 1
ATOM 754 O O . PHE A 1 98 ? 6.062 -11.133 7.555 1 96.44 98 PHE A O 1
ATOM 761 N N . GLY A 1 99 ? 7.195 -10.984 9.406 1 90.56 99 GLY A N 1
ATOM 762 C CA . GLY A 1 99 ? 7.684 -12.352 9.484 1 90.56 99 GLY A CA 1
ATOM 763 C C . GLY A 1 99 ? 6.582 -13.391 9.391 1 90.56 99 GLY A C 1
ATOM 764 O O . GLY A 1 99 ? 6.832 -14.547 9.031 1 90.56 99 GLY A O 1
ATOM 765 N N . GLY A 1 100 ? 5.348 -13.164 9.508 1 94 100 GLY A N 1
ATOM 766 C CA . GLY A 1 100 ? 4.266 -14.141 9.477 1 94 100 GLY A CA 1
ATOM 767 C C . GLY A 1 100 ? 3.729 -14.391 8.078 1 94 100 GLY A C 1
ATOM 768 O O . GLY A 1 100 ? 2.988 -15.344 7.855 1 94 100 GLY A O 1
ATOM 769 N N . LEU A 1 101 ? 4.23 -13.656 7.148 1 97.75 101 LEU A N 1
ATOM 770 C CA . LEU A 1 101 ? 3.727 -13.766 5.781 1 97.75 101 LEU A CA 1
ATOM 771 C C . LEU A 1 101 ? 4.605 -14.688 4.949 1 97.75 101 LEU A C 1
ATOM 773 O O . LEU A 1 101 ? 5.828 -14.68 5.086 1 97.75 101 LEU A O 1
ATOM 777 N N . ILE A 1 102 ? 4.012 -15.484 4.082 1 98.81 102 ILE A N 1
ATOM 778 C CA . ILE A 1 102 ? 4.734 -16.062 2.957 1 98.81 102 ILE A CA 1
ATOM 779 C C . ILE A 1 102 ? 5.188 -14.961 2.01 1 98.81 102 ILE A C 1
ATOM 781 O O . ILE A 1 102 ? 4.387 -14.109 1.607 1 98.81 102 ILE A O 1
ATOM 785 N N . VAL A 1 103 ? 6.473 -14.922 1.688 1 98.81 103 VAL A N 1
ATOM 786 C CA . VAL A 1 103 ? 6.988 -13.883 0.8 1 98.81 103 VAL A CA 1
ATOM 787 C C . VAL A 1 103 ? 7.449 -14.508 -0.514 1 98.81 103 VAL A C 1
ATOM 789 O O . VAL A 1 103 ? 8.398 -15.297 -0.533 1 98.81 103 VAL A O 1
ATOM 792 N N . GLY A 1 104 ? 6.719 -14.219 -1.572 1 98.81 104 GLY A N 1
ATOM 793 C CA . GLY A 1 104 ? 7.152 -14.562 -2.92 1 98.81 104 GLY A CA 1
ATOM 794 C C . GLY A 1 104 ? 7.898 -13.43 -3.607 1 98.81 104 GLY A C 1
ATOM 795 O O . GLY A 1 104 ? 7.625 -12.258 -3.357 1 98.81 104 GLY A O 1
ATOM 796 N N . ALA A 1 105 ? 8.789 -13.781 -4.496 1 98.75 105 ALA A N 1
ATOM 797 C CA . ALA A 1 105 ? 9.547 -12.773 -5.234 1 98.75 105 ALA A CA 1
ATOM 798 C C . ALA A 1 105 ? 9.594 -13.109 -6.723 1 98.75 105 ALA A C 1
ATOM 800 O O . ALA A 1 105 ? 9.578 -14.281 -7.105 1 98.75 105 ALA A O 1
ATOM 801 N N . SER A 1 106 ? 9.664 -12.109 -7.531 1 98 106 SER A N 1
ATOM 802 C CA . SER A 1 106 ? 9.844 -12.289 -8.969 1 98 106 SER A CA 1
ATOM 803 C C . SER A 1 106 ? 11.32 -12.461 -9.32 1 98 106 SER A C 1
ATOM 805 O O . SER A 1 106 ? 12.188 -11.859 -8.68 1 98 106 SER A O 1
ATOM 807 N N . ALA A 1 107 ? 11.602 -13.234 -10.289 1 97.5 107 ALA A N 1
ATOM 808 C CA . ALA A 1 107 ? 12.953 -13.414 -10.805 1 97.5 107 ALA A CA 1
ATOM 809 C C . ALA A 1 107 ? 12.953 -13.539 -12.32 1 97.5 107 ALA A C 1
ATOM 811 O O . ALA A 1 107 ? 12.203 -14.344 -12.883 1 97.5 107 ALA A O 1
ATOM 812 N N . SER A 1 108 ? 13.82 -12.766 -12.961 1 96.06 108 SER A N 1
ATOM 813 C CA . SER A 1 108 ? 13.922 -12.836 -14.414 1 96.06 108 SER A CA 1
ATOM 814 C C . SER A 1 108 ? 15.305 -13.328 -14.844 1 96.06 108 SER A C 1
ATOM 816 O O . SER A 1 108 ? 15.648 -13.266 -16.031 1 96.06 108 SER A O 1
ATOM 818 N N . SER A 1 109 ? 16.109 -13.68 -13.891 1 96.81 109 SER A N 1
ATOM 819 C CA . SER A 1 109 ? 17.453 -14.242 -14.109 1 96.81 109 SER A CA 1
ATOM 820 C C . SER A 1 109 ? 17.875 -15.133 -12.945 1 96.81 109 SER A C 1
ATOM 822 O O . SER A 1 109 ? 17.234 -15.117 -11.883 1 96.81 109 SER A O 1
ATOM 824 N N . VAL A 1 110 ? 18.875 -15.891 -13.18 1 98.31 110 VAL A N 1
ATOM 825 C CA . VAL A 1 110 ? 19.422 -16.734 -12.125 1 98.31 110 VAL A CA 1
ATOM 826 C C . VAL A 1 110 ? 19.922 -15.867 -10.969 1 98.31 110 VAL A C 1
ATOM 828 O O . VAL A 1 110 ? 19.703 -16.203 -9.805 1 98.31 110 VAL A O 1
ATOM 831 N N . GLU A 1 111 ? 20.531 -14.766 -11.328 1 98.06 111 GLU A N 1
ATOM 832 C CA . GLU A 1 111 ? 21.062 -13.859 -10.32 1 98.06 111 GLU A CA 1
ATOM 833 C C . GLU A 1 111 ? 19.938 -13.297 -9.438 1 98.06 111 GLU A C 1
ATOM 835 O O . GLU A 1 111 ? 20.078 -13.242 -8.211 1 98.06 111 GLU A O 1
ATOM 840 N N . GLU A 1 112 ? 18.891 -12.93 -10.031 1 97.94 112 GLU A N 1
ATOM 841 C CA . GLU A 1 112 ? 17.75 -12.391 -9.281 1 97.94 112 GLU A CA 1
ATOM 842 C C . GLU A 1 112 ? 17.109 -13.461 -8.406 1 97.94 112 GLU A C 1
ATOM 844 O O . GLU A 1 112 ? 16.672 -13.18 -7.293 1 97.94 112 GLU A O 1
ATOM 849 N N . ALA A 1 113 ? 17.047 -14.664 -8.945 1 98.62 113 ALA A N 1
ATOM 850 C CA . ALA A 1 113 ? 16.484 -15.781 -8.195 1 98.62 113 ALA A CA 1
ATOM 851 C C . ALA A 1 113 ? 17.297 -16.047 -6.926 1 98.62 113 ALA A C 1
ATOM 853 O O . ALA A 1 113 ? 16.75 -16.109 -5.828 1 98.62 113 ALA A O 1
ATOM 854 N N . VAL A 1 114 ? 18.578 -16.109 -7.082 1 98.81 114 VAL A N 1
ATOM 855 C CA . VAL A 1 114 ? 19.469 -16.391 -5.965 1 98.81 114 VAL A CA 1
ATOM 856 C C . VAL A 1 114 ? 19.391 -15.258 -4.945 1 98.81 114 VAL A C 1
ATOM 858 O O . VAL A 1 114 ? 19.328 -15.5 -3.738 1 98.81 114 VAL A O 1
ATOM 861 N N . ASP A 1 115 ? 19.344 -14.078 -5.465 1 98.56 115 ASP A N 1
ATOM 862 C CA . ASP A 1 115 ? 19.266 -12.914 -4.59 1 98.56 115 ASP A CA 1
ATOM 863 C C . ASP A 1 115 ? 17.938 -12.906 -3.814 1 98.56 115 ASP A C 1
ATOM 865 O O . ASP A 1 115 ? 17.922 -12.617 -2.617 1 98.56 115 ASP A O 1
ATOM 869 N N . GLY A 1 116 ? 16.812 -13.195 -4.492 1 98.56 116 GLY A N 1
ATOM 870 C CA . GLY A 1 116 ? 15.516 -13.258 -3.832 1 98.56 116 GLY A CA 1
ATOM 871 C C . GLY A 1 116 ? 15.477 -14.25 -2.686 1 98.56 116 GLY A C 1
ATOM 872 O O . GLY A 1 116 ? 14.984 -13.938 -1.6 1 98.56 116 GLY A O 1
ATOM 873 N N . VAL A 1 117 ? 16.078 -15.398 -2.906 1 98.69 117 VAL A N 1
ATOM 874 C CA . VAL A 1 117 ? 16.109 -16.438 -1.884 1 98.69 117 VAL A CA 1
ATOM 875 C C . VAL A 1 117 ? 17.016 -16.016 -0.736 1 98.69 117 VAL A C 1
ATOM 877 O O . VAL A 1 117 ? 16.672 -16.188 0.436 1 98.69 117 VAL A O 1
ATOM 880 N N . ARG A 1 118 ? 18.156 -15.461 -1.098 1 98.5 118 ARG A N 1
ATOM 881 C CA . ARG A 1 118 ? 19.078 -14.969 -0.08 1 98.5 118 ARG A CA 1
ATOM 882 C C . ARG A 1 118 ? 18.406 -13.93 0.814 1 98.5 118 ARG A C 1
ATOM 884 O O . ARG A 1 118 ? 18.672 -13.875 2.016 1 98.5 118 ARG A O 1
ATOM 891 N N . ARG A 1 119 ? 17.531 -13.211 0.275 1 98.38 119 ARG A N 1
ATOM 892 C CA . ARG A 1 119 ? 16.859 -12.133 0.991 1 98.38 119 ARG A CA 1
ATOM 893 C C . ARG A 1 119 ? 15.656 -12.648 1.769 1 98.38 119 ARG A C 1
ATOM 895 O O . ARG A 1 119 ? 15.047 -11.906 2.535 1 98.38 119 ARG A O 1
ATOM 902 N N . GLY A 1 120 ? 15.297 -13.93 1.499 1 98.31 120 GLY A N 1
ATOM 903 C CA . GLY A 1 120 ? 14.328 -14.539 2.391 1 98.31 120 GLY A CA 1
ATOM 904 C C . GLY A 1 120 ? 13.039 -14.93 1.693 1 98.31 120 GLY A C 1
ATOM 905 O O . GLY A 1 120 ? 12.031 -15.211 2.348 1 98.31 120 GLY A O 1
ATOM 906 N N . ALA A 1 121 ? 12.984 -14.93 0.385 1 98.62 121 ALA A N 1
ATOM 907 C CA . ALA A 1 121 ? 11.789 -15.352 -0.337 1 98.62 121 ALA A CA 1
ATOM 908 C C . ALA A 1 121 ? 11.469 -16.812 -0.053 1 98.62 121 ALA A C 1
ATOM 910 O O . ALA A 1 121 ? 12.367 -17.656 -0.008 1 98.62 121 ALA A O 1
ATOM 911 N N . ASP A 1 122 ? 10.18 -17.094 0.116 1 98.75 122 ASP A N 1
ATOM 912 C CA . ASP A 1 122 ? 9.711 -18.453 0.348 1 98.75 122 ASP A CA 1
ATOM 913 C C . ASP A 1 122 ? 9.492 -19.188 -0.971 1 98.75 122 ASP A C 1
ATOM 915 O O . ASP A 1 122 ? 9.438 -20.422 -1 1 98.75 122 ASP A O 1
ATOM 919 N N . TYR A 1 123 ? 9.32 -18.453 -2.031 1 98.88 123 TYR A N 1
ATOM 920 C CA . TYR A 1 123 ? 9.172 -19 -3.375 1 98.88 123 TYR A CA 1
ATOM 921 C C . TYR A 1 123 ? 9.445 -17.938 -4.43 1 98.88 123 TYR A C 1
ATOM 923 O O . TYR A 1 123 ? 9.586 -16.75 -4.105 1 98.88 123 TYR A O 1
ATOM 931 N N . LEU A 1 124 ? 9.547 -18.344 -5.719 1 98.88 124 LEU A N 1
ATOM 932 C CA . LEU A 1 124 ? 9.812 -17.422 -6.809 1 98.88 124 LEU A CA 1
ATOM 933 C C . LEU A 1 124 ? 8.781 -17.562 -7.918 1 98.88 124 LEU A C 1
ATOM 935 O O . LEU A 1 124 ? 8.344 -18.688 -8.211 1 98.88 124 LEU A O 1
ATOM 939 N N . GLY A 1 125 ? 8.328 -16.484 -8.414 1 98.62 125 GLY A N 1
ATOM 940 C CA . GLY A 1 125 ? 7.805 -16.438 -9.773 1 98.62 125 GLY A CA 1
ATOM 941 C C . GLY A 1 125 ? 8.867 -16.141 -10.812 1 98.62 125 GLY A C 1
ATOM 942 O O . GLY A 1 125 ? 9.375 -15.016 -10.875 1 98.62 125 GLY A O 1
ATOM 943 N N . ALA A 1 126 ? 9.18 -17.062 -11.617 1 98.19 126 ALA A N 1
ATOM 944 C CA . ALA A 1 126 ? 10.297 -16.906 -12.547 1 98.19 126 ALA A CA 1
ATOM 945 C C . ALA A 1 126 ? 9.797 -16.75 -13.977 1 98.19 126 ALA A C 1
ATOM 947 O O . ALA A 1 126 ? 9.07 -17.609 -14.492 1 98.19 126 ALA A O 1
ATOM 948 N N . GLY A 1 127 ? 10.133 -15.648 -14.578 1 95.06 127 GLY A N 1
ATOM 949 C CA . GLY A 1 127 ? 9.703 -15.391 -15.945 1 95.06 127 GLY A CA 1
ATOM 950 C C . GLY A 1 127 ? 10.25 -14.094 -16.5 1 95.06 127 GLY A C 1
ATOM 951 O O . GLY A 1 127 ? 11.102 -13.453 -15.883 1 95.06 127 GLY A O 1
ATOM 952 N N . ALA A 1 128 ? 9.898 -13.859 -17.703 1 95.19 128 ALA A N 1
ATOM 953 C CA . ALA A 1 128 ? 8.945 -14.594 -18.547 1 95.19 128 ALA A CA 1
ATOM 954 C C . ALA A 1 128 ? 9.594 -15.82 -19.172 1 95.19 128 ALA A C 1
ATOM 956 O O . ALA A 1 128 ? 10.742 -15.75 -19.625 1 95.19 128 ALA A O 1
ATOM 957 N N . VAL A 1 129 ? 8.852 -16.859 -19.203 1 96.94 129 VAL A N 1
ATOM 958 C CA . VAL A 1 129 ? 9.383 -18.078 -19.812 1 96.94 129 VAL A CA 1
ATOM 959 C C . VAL A 1 129 ? 9.25 -17.969 -21.344 1 96.94 129 VAL A C 1
ATOM 961 O O . VAL A 1 129 ? 10.141 -18.406 -22.078 1 96.94 129 VAL A O 1
ATOM 964 N N . PHE A 1 130 ? 8.109 -17.438 -21.766 1 94.88 130 PHE A N 1
ATOM 965 C CA . PHE A 1 130 ? 7.809 -17.172 -23.172 1 94.88 130 PHE A CA 1
ATOM 966 C C . PHE A 1 130 ? 7.371 -15.727 -23.359 1 94.88 130 PHE A C 1
ATOM 968 O O . PHE A 1 130 ? 7.078 -15.023 -22.391 1 94.88 130 PHE A O 1
ATOM 975 N N . PRO A 1 131 ? 7.496 -15.266 -24.562 1 87.12 131 PRO A N 1
ATOM 976 C CA . PRO A 1 131 ? 6.992 -13.906 -24.781 1 87.12 131 PRO A CA 1
ATOM 977 C C . PRO A 1 131 ? 5.547 -13.734 -24.312 1 87.12 131 PRO A C 1
ATOM 979 O O . PRO A 1 131 ? 4.73 -14.641 -24.469 1 87.12 131 PRO A O 1
ATOM 982 N N . SER A 1 132 ? 5.258 -12.609 -23.656 1 79.94 132 SER A N 1
ATOM 983 C CA . SER A 1 132 ? 3.932 -12.367 -23.094 1 79.94 132 SER A CA 1
ATOM 984 C C . SER A 1 132 ? 3.488 -10.93 -23.328 1 79.94 132 SER A C 1
ATOM 986 O O . SER A 1 132 ? 4.305 -10.008 -23.297 1 79.94 132 SER A O 1
ATOM 988 N N . PRO A 1 133 ? 2.223 -10.773 -23.578 1 72.44 133 PRO A N 1
ATOM 989 C CA . PRO A 1 133 ? 1.694 -9.422 -23.766 1 72.44 133 PRO A CA 1
ATOM 990 C C . PRO A 1 133 ? 1.653 -8.617 -22.469 1 72.44 133 PRO A C 1
ATOM 992 O O . PRO A 1 133 ? 1.592 -7.383 -22.516 1 72.44 133 PRO A O 1
ATOM 995 N N . THR A 1 134 ? 1.642 -9.289 -21.25 1 68.62 134 THR A N 1
ATOM 996 C CA . THR A 1 134 ? 1.522 -8.602 -19.969 1 68.62 134 THR A CA 1
ATOM 997 C C . THR A 1 134 ? 2.818 -7.879 -19.625 1 68.62 134 THR A C 1
ATOM 999 O O . THR A 1 134 ? 2.805 -6.887 -18.891 1 68.62 134 THR A O 1
ATOM 1002 N N . LYS A 1 135 ? 3.949 -8.406 -20.016 1 65.69 135 LYS A N 1
ATOM 1003 C CA . LYS A 1 135 ? 5.246 -7.758 -19.859 1 65.69 135 LYS A CA 1
ATOM 1004 C C . LYS A 1 135 ? 6.074 -7.859 -21.141 1 65.69 135 LYS A C 1
ATOM 1006 O O . LYS A 1 135 ? 7.078 -8.57 -21.172 1 65.69 135 LYS A O 1
ATOM 1011 N N . PRO A 1 136 ? 5.785 -7.074 -22.094 1 62.91 136 PRO A N 1
ATOM 1012 C CA . PRO A 1 136 ? 6.391 -7.266 -23.422 1 62.91 136 PRO A CA 1
ATOM 1013 C C . PRO A 1 136 ? 7.871 -6.891 -23.453 1 62.91 136 PRO A C 1
ATOM 1015 O O . PRO A 1 136 ? 8.625 -7.387 -24.297 1 62.91 136 PRO A O 1
ATOM 1018 N N . ASP A 1 137 ? 8.281 -6.117 -22.562 1 63.84 137 ASP A N 1
ATOM 1019 C CA . ASP A 1 137 ? 9.633 -5.586 -22.672 1 63.84 137 ASP A CA 1
ATOM 1020 C C . ASP A 1 137 ? 10.609 -6.375 -21.797 1 63.84 137 ASP A C 1
ATOM 1022 O O . ASP A 1 137 ? 11.789 -6.031 -21.719 1 63.84 137 ASP A O 1
ATOM 1026 N N . TYR A 1 138 ? 10.023 -7.434 -21.359 1 65.5 138 TYR A N 1
ATOM 1027 C CA . TYR A 1 138 ? 10.898 -8.164 -20.453 1 65.5 138 TYR A CA 1
ATOM 1028 C C . TYR A 1 138 ? 11.734 -9.188 -21.203 1 65.5 138 TYR A C 1
ATOM 1030 O O . TYR A 1 138 ? 11.32 -9.695 -22.25 1 65.5 138 TYR A O 1
ATOM 1038 N N . GLU A 1 139 ? 12.945 -9.312 -20.703 1 77.75 139 GLU A N 1
ATOM 1039 C CA . GLU A 1 139 ? 13.82 -10.367 -21.203 1 77.75 139 GLU A CA 1
ATOM 1040 C C . GLU A 1 139 ? 13.219 -11.75 -20.953 1 77.75 139 GLU A C 1
ATOM 1042 O O . GLU A 1 139 ? 12.719 -12.031 -19.859 1 77.75 139 GLU A O 1
ATOM 1047 N N . VAL A 1 140 ? 13.273 -12.516 -21.969 1 90.56 140 VAL A N 1
ATOM 1048 C CA . VAL A 1 140 ? 12.695 -13.859 -21.922 1 90.56 140 VAL A CA 1
ATOM 1049 C C . VAL A 1 140 ? 13.734 -14.844 -21.391 1 90.56 140 VAL A C 1
ATOM 1051 O O . VAL A 1 140 ? 14.836 -14.945 -21.938 1 90.56 140 VAL A O 1
ATOM 1054 N N . LEU A 1 141 ? 13.43 -15.516 -20.344 1 93.44 141 LEU A N 1
ATOM 1055 C CA . LEU A 1 141 ? 14.258 -16.531 -19.703 1 93.44 141 LEU A CA 1
ATOM 1056 C C . LEU A 1 141 ? 14.375 -17.766 -20.594 1 93.44 141 LEU A C 1
ATOM 1058 O O . LEU A 1 141 ? 15.461 -18.328 -20.719 1 93.44 141 LEU A O 1
ATOM 1062 N N . GLY A 1 142 ? 13.258 -18.141 -21.203 1 95.5 142 GLY A N 1
ATOM 1063 C CA . GLY A 1 142 ? 13.195 -19.406 -21.906 1 95.5 142 GLY A CA 1
ATOM 1064 C C . GLY A 1 142 ? 13.188 -20.609 -20.969 1 95.5 142 GLY A C 1
ATOM 1065 O O . GLY A 1 142 ? 13.336 -20.453 -19.75 1 95.5 142 GLY A O 1
ATOM 1066 N N . LEU A 1 143 ? 13.07 -21.797 -21.578 1 97.88 143 LEU A N 1
ATOM 1067 C CA . LEU A 1 143 ? 13.055 -23.031 -20.797 1 97.88 143 LEU A CA 1
ATOM 1068 C C . LEU A 1 143 ? 14.422 -23.312 -20.188 1 97.88 143 LEU A C 1
ATOM 1070 O O . LEU A 1 143 ? 14.516 -23.766 -19.031 1 97.88 143 LEU A O 1
ATOM 1074 N N . ASP A 1 144 ? 15.406 -22.969 -20.922 1 97.56 144 ASP A N 1
ATOM 1075 C CA . ASP A 1 144 ? 16.766 -23.172 -20.422 1 97.56 144 ASP A CA 1
ATOM 1076 C C . ASP A 1 144 ? 17.031 -22.266 -19.219 1 97.56 144 ASP A C 1
ATOM 1078 O O . ASP A 1 144 ? 17.625 -22.719 -18.219 1 97.56 144 ASP A O 1
ATOM 1082 N N . GLY A 1 145 ? 16.688 -21.016 -19.359 1 97.81 145 GLY A N 1
ATOM 1083 C CA . GLY A 1 145 ? 16.828 -20.109 -18.234 1 97.81 145 GLY A CA 1
ATOM 1084 C C . GLY A 1 145 ? 16.031 -20.531 -17.016 1 97.81 145 GLY A C 1
ATOM 1085 O O . GLY A 1 145 ? 16.516 -20.453 -15.883 1 97.81 145 GLY A O 1
ATOM 1086 N N . LEU A 1 146 ? 14.859 -21 -17.234 1 98.62 146 LEU A N 1
ATOM 1087 C CA . LEU A 1 146 ? 14.023 -21.5 -16.141 1 98.62 146 LEU A CA 1
ATOM 1088 C C . LEU A 1 146 ? 14.695 -22.688 -15.438 1 98.62 146 LEU A C 1
ATOM 1090 O O . LEU A 1 146 ? 14.727 -22.734 -14.203 1 98.62 146 LEU A O 1
ATOM 1094 N N . ARG A 1 147 ? 15.172 -23.594 -16.25 1 98.62 147 ARG A N 1
ATOM 1095 C CA . ARG A 1 147 ? 15.867 -24.75 -15.688 1 98.62 147 ARG A CA 1
ATOM 1096 C C . ARG A 1 147 ? 17.031 -24.312 -14.805 1 98.62 147 ARG A C 1
ATOM 1098 O O . ARG A 1 147 ? 17.203 -24.828 -13.695 1 98.62 147 ARG A O 1
ATOM 1105 N N . ARG A 1 148 ? 17.734 -23.312 -15.266 1 98.69 148 ARG A N 1
ATOM 1106 C CA . ARG A 1 148 ? 18.875 -22.812 -14.508 1 98.69 148 ARG A CA 1
ATOM 1107 C C . ARG A 1 148 ? 18.422 -22.156 -13.211 1 98.69 148 ARG A C 1
ATOM 1109 O O . ARG A 1 148 ? 19.094 -22.281 -12.18 1 98.69 148 ARG A O 1
ATOM 1116 N N . VAL A 1 149 ? 17.344 -21.453 -13.219 1 98.81 149 VAL A N 1
ATOM 1117 C CA . VAL A 1 149 ? 16.797 -20.828 -12.016 1 98.81 149 VAL A CA 1
ATOM 1118 C C . VAL A 1 149 ? 16.422 -21.922 -11.008 1 98.81 149 VAL A C 1
ATOM 1120 O O . VAL A 1 149 ? 16.797 -21.844 -9.836 1 98.81 149 VAL A O 1
ATOM 1123 N N . VAL A 1 150 ? 15.711 -22.938 -11.477 1 98.81 150 VAL A N 1
ATOM 1124 C CA . VAL A 1 150 ? 15.242 -24.016 -10.617 1 98.81 150 VAL A CA 1
ATOM 1125 C C . VAL A 1 150 ? 16.438 -24.719 -9.969 1 98.81 150 VAL A C 1
ATOM 1127 O O . VAL A 1 150 ? 16.391 -25.031 -8.781 1 98.81 150 VAL A O 1
ATOM 1130 N N . GLU A 1 151 ? 17.438 -24.891 -10.734 1 98.75 151 GLU A N 1
ATOM 1131 C CA . GLU A 1 151 ? 18.625 -25.594 -10.25 1 98.75 151 GLU A CA 1
ATOM 1132 C C . GLU A 1 151 ? 19.406 -24.75 -9.25 1 98.75 151 GLU A C 1
ATOM 1134 O O . GLU A 1 151 ? 20.094 -25.281 -8.383 1 98.75 151 GLU A O 1
ATOM 1139 N N . ALA A 1 152 ? 19.281 -23.469 -9.328 1 98.75 152 ALA A N 1
ATOM 1140 C CA . ALA A 1 152 ? 20.125 -22.547 -8.578 1 98.75 152 ALA A CA 1
ATOM 1141 C C . ALA A 1 152 ? 19.562 -22.297 -7.18 1 98.75 152 ALA A C 1
ATOM 1143 O O . ALA A 1 152 ? 20.25 -21.766 -6.309 1 98.75 152 ALA A O 1
ATOM 1144 N N . VAL A 1 153 ? 18.328 -22.719 -6.941 1 98.75 153 VAL A N 1
ATOM 1145 C CA . VAL A 1 153 ? 17.703 -22.375 -5.668 1 98.75 153 VAL A CA 1
ATOM 1146 C C . VAL A 1 153 ? 17.031 -23.609 -5.07 1 98.75 153 VAL A C 1
ATOM 1148 O O . VAL A 1 153 ? 16.859 -24.609 -5.754 1 98.75 153 VAL A O 1
ATOM 1151 N N . ARG A 1 154 ? 16.609 -23.5 -3.807 1 98 154 ARG A N 1
ATOM 1152 C CA . ARG A 1 154 ? 16.031 -24.656 -3.109 1 98 154 ARG A CA 1
ATOM 1153 C C . ARG A 1 154 ? 14.594 -24.375 -2.703 1 98 154 ARG A C 1
ATOM 1155 O O . ARG A 1 154 ? 13.977 -25.188 -2.004 1 98 154 ARG A O 1
ATOM 1162 N N . VAL A 1 155 ? 14.047 -23.25 -3.121 1 98.69 155 VAL A N 1
ATOM 1163 C CA . VAL A 1 155 ? 12.648 -22.938 -2.848 1 98.69 155 VAL A CA 1
ATOM 1164 C C . VAL A 1 155 ? 11.797 -23.25 -4.074 1 98.69 155 VAL A C 1
ATOM 1166 O O . VAL A 1 155 ? 12.312 -23.344 -5.191 1 98.69 155 VAL A O 1
ATOM 1169 N N . PRO A 1 156 ? 10.469 -23.422 -3.883 1 98.88 156 PRO A N 1
ATOM 1170 C CA . PRO A 1 156 ? 9.57 -23.625 -5.027 1 98.88 156 PRO A CA 1
ATOM 1171 C C . PRO A 1 156 ? 9.648 -22.484 -6.047 1 98.88 156 PRO A C 1
ATOM 1173 O O . PRO A 1 156 ? 9.742 -21.312 -5.664 1 98.88 156 PRO A O 1
ATOM 1176 N N . VAL A 1 157 ? 9.672 -22.859 -7.34 1 98.94 157 VAL A N 1
ATOM 1177 C CA . VAL A 1 157 ? 9.68 -21.891 -8.438 1 98.94 157 VAL A CA 1
ATOM 1178 C C . VAL A 1 157 ? 8.438 -22.078 -9.305 1 98.94 157 VAL A C 1
ATOM 1180 O O . VAL A 1 157 ? 8.234 -23.156 -9.867 1 98.94 157 VAL A O 1
ATOM 1183 N N . TYR A 1 158 ? 7.613 -21.094 -9.391 1 98.94 158 TYR A N 1
ATOM 1184 C CA . TYR A 1 158 ? 6.5 -21.094 -10.336 1 98.94 158 TYR A CA 1
ATOM 1185 C C . TYR A 1 158 ? 6.895 -20.406 -11.633 1 98.94 158 TYR A C 1
ATOM 1187 O O . TYR A 1 158 ? 7.332 -19.25 -11.625 1 98.94 158 TYR A O 1
ATOM 1195 N N . ALA A 1 159 ? 6.746 -21.094 -12.703 1 98.69 159 ALA A N 1
ATOM 1196 C CA . ALA A 1 159 ? 7.004 -20.516 -14.016 1 98.69 159 ALA A CA 1
ATOM 1197 C C . ALA A 1 159 ? 5.902 -19.531 -14.406 1 98.69 159 ALA A C 1
ATOM 1199 O O . ALA A 1 159 ? 4.715 -19.828 -14.266 1 98.69 159 ALA A O 1
ATOM 1200 N N . ILE A 1 160 ? 6.312 -18.406 -14.93 1 97.75 160 ILE A N 1
ATOM 1201 C CA . ILE A 1 160 ? 5.32 -17.406 -15.305 1 97.75 160 ILE A CA 1
ATOM 1202 C C . ILE A 1 160 ? 5.754 -16.703 -16.594 1 97.75 160 ILE A C 1
ATOM 1204 O O . ILE A 1 160 ? 6.945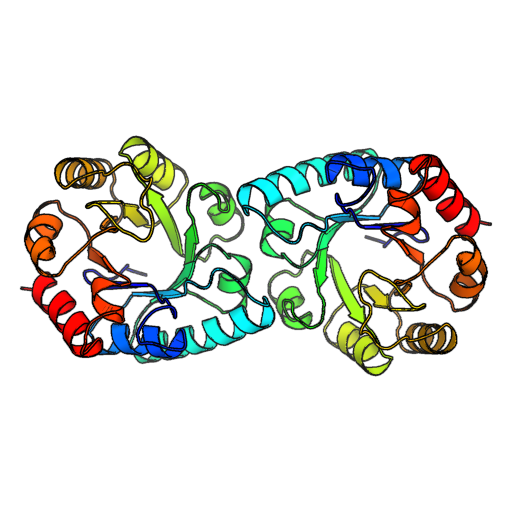 -16.625 -16.891 1 97.75 160 ILE A O 1
ATOM 1208 N N . GLY A 1 161 ? 4.773 -16.203 -17.266 1 96.38 161 GLY A N 1
ATOM 1209 C CA . GLY A 1 161 ? 5.027 -15.43 -18.469 1 96.38 161 GLY A CA 1
ATOM 1210 C C . GLY A 1 161 ? 4.855 -16.234 -19.734 1 96.38 161 GLY A C 1
ATOM 1211 O O . GLY A 1 161 ? 5.711 -17.047 -20.094 1 96.38 161 GLY A O 1
ATOM 1212 N N . GLY A 1 162 ? 3.781 -16.016 -20.406 1 94.62 162 GLY A N 1
ATOM 1213 C CA . GLY A 1 162 ? 3.529 -16.609 -21.703 1 94.62 162 GLY A CA 1
ATOM 1214 C C . GLY A 1 162 ? 3.203 -18.094 -21.625 1 94.62 162 GLY A C 1
ATOM 1215 O O . GLY A 1 162 ? 3.32 -18.812 -22.625 1 94.62 162 GLY A O 1
ATOM 1216 N N . VAL A 1 163 ? 2.848 -18.562 -20.5 1 96.56 163 VAL A N 1
ATOM 1217 C CA . VAL A 1 163 ? 2.562 -19.984 -20.281 1 96.56 163 VAL A CA 1
ATOM 1218 C C . VAL A 1 163 ? 1.25 -20.359 -20.969 1 96.56 163 VAL A C 1
ATOM 1220 O O . VAL A 1 163 ? 0.25 -19.656 -20.828 1 96.56 163 VAL A O 1
ATOM 1223 N N . THR A 1 164 ? 1.27 -21.422 -21.75 1 95.75 164 THR A N 1
ATOM 1224 C CA . THR A 1 164 ? 0.086 -22.016 -22.359 1 95.75 164 THR A CA 1
ATOM 1225 C C . THR A 1 164 ? -0.076 -23.469 -21.938 1 95.75 164 THR A C 1
ATOM 1227 O O . THR A 1 164 ? 0.832 -24.047 -21.344 1 95.75 164 THR A O 1
ATOM 1230 N N . LEU A 1 165 ? -1.201 -23.953 -22.203 1 97.69 165 LEU A N 1
ATOM 1231 C CA . LEU A 1 165 ? -1.451 -25.359 -21.875 1 97.69 165 LEU A CA 1
ATOM 1232 C C . LEU A 1 165 ? -0.42 -26.266 -22.516 1 97.69 165 LEU A C 1
ATOM 1234 O O . LEU A 1 165 ? 0.074 -27.203 -21.891 1 97.69 165 LEU A O 1
ATOM 1238 N N . ASP A 1 166 ? -0.061 -25.953 -23.75 1 97.06 166 ASP A N 1
ATOM 1239 C CA . ASP A 1 166 ? 0.849 -26.797 -24.531 1 97.06 166 ASP A CA 1
ATOM 1240 C C . ASP A 1 166 ? 2.268 -26.734 -23.969 1 97.06 166 ASP A C 1
ATOM 1242 O O . ASP A 1 166 ? 3.09 -27.609 -24.25 1 97.06 166 ASP A O 1
ATOM 1246 N N . SER A 1 167 ? 2.627 -25.75 -23.156 1 97.56 167 SER A N 1
ATOM 1247 C CA . SER A 1 167 ? 3.986 -25.578 -22.656 1 97.56 167 SER A CA 1
ATOM 1248 C C . SER A 1 167 ? 4.188 -26.312 -21.344 1 97.56 167 SER A C 1
ATOM 1250 O O . SER A 1 167 ? 5.32 -26.469 -20.875 1 97.56 167 SER A O 1
ATOM 1252 N N . VAL A 1 168 ? 3.094 -26.781 -20.703 1 98.56 168 VAL A N 1
ATOM 1253 C CA . VAL A 1 168 ? 3.111 -27.281 -19.344 1 98.56 168 VAL A CA 1
ATOM 1254 C C . VAL A 1 168 ? 4.074 -28.469 -19.234 1 98.56 168 VAL A C 1
ATOM 1256 O O . VAL A 1 168 ? 4.918 -28.516 -18.344 1 98.56 168 VAL A O 1
ATOM 1259 N N . PRO A 1 169 ? 4.039 -29.438 -20.234 1 98 169 PRO A N 1
ATOM 1260 C CA . PRO A 1 169 ? 4.957 -30.578 -20.094 1 98 169 PRO A CA 1
ATOM 1261 C C . PRO A 1 169 ? 6.422 -30.156 -20.109 1 98 169 PRO A C 1
ATOM 1263 O O . PRO A 1 169 ? 7.223 -30.641 -19.312 1 98 169 PRO A O 1
ATOM 1266 N N . ALA A 1 170 ? 6.781 -29.25 -20.953 1 98.25 170 ALA A N 1
ATOM 1267 C CA . ALA A 1 170 ? 8.164 -28.781 -21.047 1 98.25 170 ALA A CA 1
ATOM 1268 C C . ALA A 1 170 ? 8.562 -28.016 -19.781 1 98.25 170 ALA A C 1
ATOM 1270 O O . ALA A 1 170 ? 9.695 -28.141 -19.312 1 98.25 170 ALA A O 1
ATOM 1271 N N . ILE A 1 171 ? 7.676 -27.234 -19.234 1 98.75 171 ILE A N 1
ATOM 1272 C CA . ILE A 1 171 ? 7.934 -26.484 -18 1 98.75 171 ILE A CA 1
ATOM 1273 C C . ILE A 1 171 ? 8.117 -27.453 -16.844 1 98.75 171 ILE A C 1
ATOM 1275 O O . ILE A 1 171 ? 9.047 -27.312 -16.031 1 98.75 171 ILE A O 1
ATOM 1279 N N . ARG A 1 172 ? 7.25 -28.438 -16.766 1 98.5 172 ARG A N 1
ATOM 1280 C CA . ARG A 1 172 ? 7.344 -29.438 -15.703 1 98.5 172 ARG A CA 1
ATOM 1281 C C . ARG A 1 172 ? 8.695 -30.141 -15.734 1 98.5 172 ARG A C 1
ATOM 1283 O O . ARG A 1 172 ? 9.281 -30.422 -14.688 1 98.5 172 ARG A O 1
ATOM 1290 N N . ALA A 1 173 ? 9.18 -30.344 -16.891 1 98.06 173 ALA A N 1
ATOM 1291 C CA . ALA A 1 173 ? 10.43 -31.078 -17.078 1 98.06 173 ALA A CA 1
ATOM 1292 C C . ALA A 1 173 ? 11.617 -30.281 -16.547 1 98.06 173 ALA A C 1
ATOM 1294 O O . ALA A 1 173 ? 12.688 -30.844 -16.297 1 98.06 173 ALA A O 1
ATOM 1295 N N . THR A 1 174 ? 11.508 -28.953 -16.344 1 98.44 174 THR A N 1
ATOM 1296 C CA . THR A 1 174 ? 12.586 -28.125 -15.828 1 98.44 174 THR A CA 1
ATOM 1297 C C . THR A 1 174 ? 12.734 -28.312 -14.32 1 98.44 174 THR A C 1
ATOM 1299 O O . THR A 1 174 ? 13.75 -27.906 -13.742 1 98.44 174 THR A O 1
ATOM 1302 N N . GLY A 1 175 ? 11.695 -28.875 -13.664 1 98.44 175 GLY A N 1
ATOM 1303 C CA . GLY A 1 175 ? 11.703 -29.016 -12.219 1 98.44 175 GLY A CA 1
ATOM 1304 C C . GLY A 1 175 ? 10.914 -27.922 -11.508 1 98.44 175 GLY A C 1
ATOM 1305 O O . GLY A 1 175 ? 10.922 -27.844 -10.281 1 98.44 175 GLY A O 1
ATOM 1306 N N . ALA A 1 176 ? 10.25 -27.078 -12.289 1 98.75 176 ALA A N 1
ATOM 1307 C CA . ALA A 1 176 ? 9.398 -26.031 -11.695 1 98.75 176 ALA A CA 1
ATOM 1308 C C . ALA A 1 176 ? 8.352 -26.641 -10.773 1 98.75 176 ALA A C 1
ATOM 1310 O O . ALA A 1 176 ? 7.973 -27.812 -10.938 1 98.75 176 ALA A O 1
ATOM 1311 N N . TRP A 1 177 ? 7.957 -25.875 -9.789 1 98.75 177 TRP A N 1
ATOM 1312 C CA . TRP A 1 177 ? 6.98 -26.297 -8.789 1 98.75 177 TRP A CA 1
ATOM 1313 C C . TRP A 1 177 ? 5.559 -26.172 -9.336 1 98.75 177 TRP A C 1
ATOM 1315 O O . TRP A 1 177 ? 4.652 -26.891 -8.891 1 98.75 177 TRP A O 1
ATOM 1325 N N . GLY A 1 178 ? 5.367 -25.328 -10.336 1 98.81 178 GLY A N 1
ATOM 1326 C CA . GLY A 1 178 ? 4.078 -25.062 -10.961 1 98.81 178 GLY A CA 1
ATOM 1327 C C . GLY A 1 178 ? 4.141 -24 -12.031 1 98.81 178 GLY A C 1
ATOM 1328 O O . GLY A 1 178 ? 5.23 -23.578 -12.438 1 98.81 178 GLY A O 1
ATOM 1329 N N . VAL A 1 179 ? 2.975 -23.609 -12.508 1 98.88 179 VAL A N 1
ATOM 1330 C CA . VAL A 1 179 ? 2.836 -22.547 -13.508 1 98.88 179 VAL A CA 1
ATOM 1331 C C . VAL A 1 179 ? 1.866 -21.484 -13.008 1 98.88 179 VAL A C 1
ATOM 1333 O O . VAL A 1 179 ? 0.771 -21.797 -12.539 1 98.88 179 VAL A O 1
ATOM 1336 N N . ALA A 1 180 ? 2.338 -20.266 -13.031 1 98.69 180 ALA 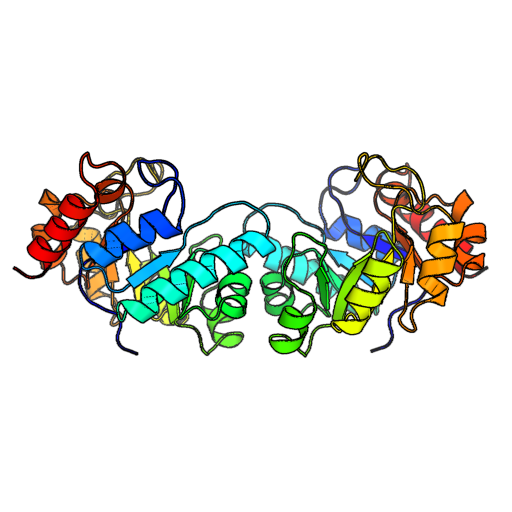A N 1
ATOM 1337 C CA . ALA A 1 180 ? 1.48 -19.109 -12.727 1 98.69 180 ALA A CA 1
ATOM 1338 C C . ALA A 1 180 ? 0.848 -18.547 -14 1 98.69 180 ALA A C 1
ATOM 1340 O O . ALA A 1 180 ? 1.549 -18.266 -14.969 1 98.69 180 ALA A O 1
ATOM 1341 N N . VAL A 1 181 ? -0.483 -18.406 -13.953 1 97.94 181 VAL A N 1
ATOM 1342 C CA . VAL A 1 181 ? -1.199 -18.109 -15.195 1 97.94 181 VAL A CA 1
ATOM 1343 C C . VAL A 1 181 ? -2.219 -17 -14.945 1 97.94 181 VAL A C 1
ATOM 1345 O O . VAL A 1 181 ? -2.793 -16.906 -13.859 1 97.94 181 VAL A O 1
ATOM 1348 N N . ILE A 1 182 ? -2.387 -16.156 -15.922 1 97.5 182 ILE A N 1
ATOM 1349 C CA . ILE A 1 182 ? -3.42 -15.133 -15.938 1 97.5 182 ILE A CA 1
ATOM 1350 C C . ILE A 1 182 ? -4.332 -15.336 -17.141 1 97.5 182 ILE A C 1
ATOM 1352 O O . ILE A 1 182 ? -5.332 -16.047 -17.062 1 97.5 182 ILE A O 1
ATOM 1356 N N . SER A 1 183 ? -3.891 -14.906 -18.312 1 96.12 183 SER A N 1
ATOM 1357 C CA . SER A 1 183 ? -4.75 -14.727 -19.484 1 96.12 183 SER A CA 1
ATOM 1358 C C . SER A 1 183 ? -5.031 -16.062 -20.172 1 96.12 183 SER A C 1
ATOM 1360 O O . SER A 1 183 ? -6.086 -16.234 -20.797 1 96.12 183 SER A O 1
ATOM 1362 N N . ALA A 1 184 ? -4.035 -17.031 -20.062 1 96.94 184 ALA A N 1
ATOM 1363 C CA . ALA A 1 184 ? -4.262 -18.328 -20.703 1 96.94 184 ALA A CA 1
ATOM 1364 C C . ALA A 1 184 ? -5.527 -18.984 -20.172 1 96.94 184 ALA A C 1
ATOM 1366 O O . ALA A 1 184 ? -6.184 -19.75 -20.891 1 96.94 184 ALA A O 1
ATOM 1367 N N . VAL A 1 185 ? -5.887 -18.672 -18.938 1 98.25 185 VAL A N 1
ATOM 1368 C CA . VAL A 1 185 ? -7.102 -19.219 -18.328 1 98.25 185 VAL A CA 1
ATOM 1369 C C . VAL A 1 185 ? -8.227 -18.188 -18.422 1 98.25 185 VAL A C 1
ATOM 1371 O O . VAL A 1 185 ? -9.297 -18.484 -18.969 1 98.25 185 VAL A O 1
ATOM 1374 N N . LEU A 1 186 ? -8.008 -16.891 -18.094 1 98.06 186 LEU A N 1
ATOM 1375 C CA . LEU A 1 186 ? -9.078 -15.906 -17.891 1 98.06 186 LEU A CA 1
ATOM 1376 C C . LEU A 1 186 ? -9.594 -15.383 -19.234 1 98.06 186 LEU A C 1
ATOM 1378 O O . LEU A 1 186 ? -10.688 -14.82 -19.297 1 98.06 186 LEU A O 1
ATOM 1382 N N . ALA A 1 187 ? -8.812 -15.547 -20.297 1 96.81 187 ALA A N 1
ATOM 1383 C CA . ALA A 1 187 ? -9.242 -15.07 -21.609 1 96.81 187 ALA A CA 1
ATOM 1384 C C . ALA A 1 187 ? -9.906 -16.188 -22.406 1 96.81 187 ALA A C 1
ATOM 1386 O O . ALA A 1 187 ? -10.469 -15.945 -23.469 1 96.81 187 ALA A O 1
ATOM 1387 N N . ALA A 1 188 ? -9.859 -17.422 -21.922 1 97.69 188 ALA A N 1
ATOM 1388 C CA . ALA A 1 188 ? -10.406 -18.578 -22.641 1 97.69 188 ALA A CA 1
ATOM 1389 C C . ALA A 1 188 ? -11.922 -18.469 -22.781 1 97.69 188 ALA A C 1
ATOM 1391 O O . ALA A 1 188 ? -12.578 -17.781 -22.016 1 97.69 188 ALA A O 1
ATOM 1392 N N . ASP A 1 189 ? -12.5 -19.172 -23.734 1 97.31 189 ASP A N 1
ATOM 1393 C CA . ASP A 1 189 ? -13.953 -19.203 -23.922 1 97.31 189 ASP A CA 1
ATOM 1394 C C . ASP A 1 189 ? -14.656 -19.797 -22.703 1 97.31 189 ASP A C 1
ATOM 1396 O O . ASP A 1 189 ? -15.711 -19.297 -22.297 1 97.31 189 ASP A O 1
ATOM 1400 N N . ASP A 1 190 ? -14.07 -20.812 -22.094 1 98.25 190 ASP A N 1
ATOM 1401 C CA . ASP A 1 190 ? -14.484 -21.422 -20.844 1 98.25 190 ASP A CA 1
ATOM 1402 C C . ASP A 1 190 ? -13.336 -21.438 -19.828 1 98.25 190 ASP A C 1
ATOM 1404 O O . ASP A 1 190 ? -12.57 -22.406 -19.766 1 98.25 190 ASP A O 1
ATOM 1408 N N . PRO A 1 191 ? -13.281 -20.453 -19 1 98.62 191 PRO A N 1
ATOM 1409 C CA . PRO A 1 191 ? -12.117 -20.297 -18.125 1 98.62 191 PRO A CA 1
ATOM 1410 C C . PRO A 1 191 ? -11.977 -21.422 -17.109 1 98.62 191 PRO A C 1
ATOM 1412 O O . PRO A 1 191 ? -10.859 -21.875 -16.828 1 98.62 191 PRO A O 1
ATOM 1415 N N . VAL A 1 192 ? -13.078 -21.906 -16.562 1 98.69 192 VAL A N 1
ATOM 1416 C CA . VAL A 1 192 ? -13 -22.984 -15.594 1 98.69 192 VAL A CA 1
ATOM 1417 C C . VAL A 1 192 ? -12.438 -24.234 -16.25 1 98.69 192 VAL A C 1
ATOM 1419 O O . VAL A 1 192 ? -11.578 -24.906 -15.68 1 98.69 192 VAL A O 1
ATOM 1422 N N . ARG A 1 193 ? -12.883 -24.531 -17.469 1 98.62 193 ARG A N 1
ATOM 1423 C CA . ARG A 1 193 ? -12.367 -25.688 -18.203 1 98.62 193 ARG A CA 1
ATOM 1424 C C . ARG A 1 193 ? -10.883 -25.516 -18.516 1 98.62 193 ARG A C 1
ATOM 1426 O O . ARG A 1 193 ? -10.117 -26.484 -18.453 1 98.62 193 ARG A O 1
ATOM 1433 N N . ALA A 1 194 ? -10.523 -24.297 -18.891 1 98.69 194 ALA A N 1
ATOM 1434 C CA . ALA A 1 194 ? -9.117 -24.016 -19.156 1 98.69 194 ALA A CA 1
ATOM 1435 C C . ALA A 1 194 ? -8.266 -24.25 -17.906 1 98.69 194 ALA A C 1
ATOM 1437 O O . ALA A 1 194 ? -7.207 -24.891 -17.984 1 98.69 194 ALA A O 1
ATOM 1438 N N . ALA A 1 195 ? -8.742 -23.812 -16.734 1 98.88 195 ALA A N 1
ATOM 1439 C CA . ALA A 1 195 ? -8.016 -24 -15.492 1 98.88 195 ALA A CA 1
ATOM 1440 C C . ALA A 1 195 ? -7.898 -25.484 -15.148 1 98.88 195 ALA A C 1
ATOM 1442 O O . ALA A 1 195 ? -6.836 -25.953 -14.734 1 98.88 195 ALA A O 1
ATOM 1443 N N . LYS A 1 196 ? -8.977 -26.203 -15.344 1 98.81 196 LYS A N 1
ATOM 1444 C CA . LYS A 1 196 ? -8.961 -27.641 -15.102 1 98.81 196 LYS A CA 1
ATOM 1445 C C . LYS A 1 196 ? -7.938 -28.344 -15.984 1 98.81 196 LYS A C 1
ATOM 1447 O O . LYS A 1 196 ? -7.234 -29.25 -15.539 1 98.81 196 LYS A O 1
ATOM 1452 N N . ALA A 1 197 ? -7.914 -27.922 -17.219 1 98.81 197 ALA A N 1
ATOM 1453 C CA . ALA A 1 197 ? -6.969 -28.516 -18.172 1 98.81 197 ALA A CA 1
ATOM 1454 C C . ALA A 1 197 ? -5.527 -28.297 -17.719 1 98.81 197 ALA A C 1
ATOM 1456 O O . ALA A 1 197 ? -4.684 -29.188 -17.844 1 98.81 197 ALA A O 1
ATOM 1457 N N . PHE A 1 198 ? -5.227 -27.109 -17.203 1 98.81 198 PHE A N 1
ATOM 1458 C CA . PHE A 1 198 ? -3.898 -26.812 -16.672 1 98.81 198 PHE A CA 1
ATOM 1459 C C . PHE A 1 198 ? -3.572 -27.734 -15.5 1 98.81 198 PHE A C 1
ATOM 1461 O O . PHE A 1 198 ? -2.475 -28.297 -15.422 1 98.81 198 PHE A O 1
ATOM 1468 N N . THR A 1 199 ? -4.508 -27.875 -14.562 1 98.75 199 THR A N 1
ATOM 1469 C CA . THR A 1 199 ? -4.312 -28.719 -13.391 1 98.75 199 THR A CA 1
ATOM 1470 C C . THR A 1 199 ? -4.066 -30.172 -13.805 1 98.75 199 THR A C 1
ATOM 1472 O O . THR A 1 199 ? -3.139 -30.812 -13.312 1 98.75 199 THR A O 1
ATOM 1475 N N . GLU A 1 200 ? -4.84 -30.625 -14.773 1 98.31 200 GLU A N 1
ATOM 1476 C CA . GLU A 1 200 ? -4.715 -32 -15.25 1 98.31 200 GLU A CA 1
ATOM 1477 C C . GLU A 1 200 ? -3.393 -32.219 -15.977 1 98.31 200 GLU A C 1
ATOM 1479 O O . GLU A 1 200 ? -2.748 -33.25 -15.82 1 98.31 200 GLU A O 1
ATOM 1484 N N . ALA A 1 201 ? -3.061 -31.219 -16.781 1 98.12 201 ALA A N 1
ATOM 1485 C CA . ALA A 1 201 ? -1.808 -31.312 -17.516 1 98.12 201 ALA A CA 1
ATOM 1486 C C . ALA A 1 201 ? -0.612 -31.359 -16.578 1 98.12 201 ALA A C 1
ATOM 1488 O O . ALA A 1 201 ? 0.386 -32.031 -16.859 1 98.12 201 ALA A O 1
ATOM 1489 N N . TRP A 1 202 ? -0.688 -30.703 -15.445 1 97.88 202 TRP A N 1
ATOM 1490 C CA . TRP A 1 202 ? 0.406 -30.703 -14.484 1 97.88 202 TRP A CA 1
ATOM 1491 C C . TRP A 1 202 ? 0.468 -32.031 -13.727 1 97.88 202 TRP A C 1
ATOM 1493 O O . TRP A 1 202 ? 1.554 -32.562 -13.484 1 97.88 202 TRP A O 1
ATOM 1503 N N . ASP A 1 203 ? -0.601 -32.594 -13.359 1 93.69 203 ASP A N 1
ATOM 1504 C CA . ASP A 1 203 ? -0.676 -33.781 -12.523 1 93.69 203 ASP A CA 1
ATOM 1505 C C . ASP A 1 203 ? -0.399 -35.062 -13.344 1 93.69 203 ASP A C 1
ATOM 1507 O O . ASP A 1 203 ? -0.098 -36.125 -12.781 1 93.69 203 ASP A O 1
ATOM 1511 N N . GLY A 1 204 ? -0.637 -35 -14.594 1 85.56 204 GLY A N 1
ATOM 1512 C CA . GLY A 1 204 ? -0.454 -36.188 -15.445 1 85.56 204 GLY A CA 1
ATOM 1513 C C . GLY A 1 204 ? 0.959 -36.312 -15.984 1 85.56 204 GLY A C 1
ATOM 1514 O O . GLY A 1 204 ? 1.855 -35.562 -15.57 1 85.56 204 GLY A O 1
ATOM 1515 N N . MET B 1 1 ? 4.48 9.906 22.391 1 58.97 1 MET B N 1
ATOM 1516 C CA . MET B 1 1 ? 5.043 11.086 21.734 1 58.97 1 MET B CA 1
ATOM 1517 C C . MET B 1 1 ? 3.965 12.141 21.5 1 58.97 1 MET B C 1
ATOM 1519 O O . MET B 1 1 ? 2.83 11.805 21.156 1 58.97 1 MET B O 1
ATOM 1523 N N . ARG B 1 2 ? 4.258 13.344 21.891 1 87.5 2 ARG B N 1
ATOM 1524 C CA . ARG B 1 2 ? 3.268 14.414 21.812 1 87.5 2 ARG B CA 1
ATOM 1525 C C . ARG B 1 2 ? 3.232 15.023 20.406 1 87.5 2 ARG B C 1
ATOM 1527 O O . ARG B 1 2 ? 4.281 15.289 19.812 1 87.5 2 ARG B O 1
ATOM 1534 N N . LEU B 1 3 ? 2.131 15.117 19.75 1 97.94 3 LEU B N 1
ATOM 1535 C CA . LEU B 1 3 ? 1.942 15.742 18.438 1 97.94 3 LEU B CA 1
ATOM 1536 C C . LEU B 1 3 ? 2.23 17.234 18.5 1 97.94 3 LEU B C 1
ATOM 1538 O O . LEU B 1 3 ? 1.749 17.922 19.406 1 97.94 3 LEU B O 1
ATOM 1542 N N . PRO B 1 4 ? 3.012 17.797 17.625 1 98.31 4 PRO B N 1
ATOM 1543 C CA . PRO B 1 4 ? 3.346 19.219 17.656 1 98.31 4 PRO B CA 1
ATOM 1544 C C . PRO B 1 4 ? 2.154 20.109 17.312 1 98.31 4 PRO B C 1
ATOM 1546 O O . PRO B 1 4 ? 1.334 19.75 16.469 1 98.31 4 PRO B O 1
ATOM 1549 N N . ARG B 1 5 ? 2.125 21.281 17.875 1 97.88 5 ARG B N 1
ATOM 1550 C CA . ARG B 1 5 ? 1.121 22.297 17.562 1 97.88 5 ARG B CA 1
ATOM 1551 C C . ARG B 1 5 ? 1.577 23.156 16.391 1 97.88 5 ARG B C 1
ATOM 1553 O O . ARG B 1 5 ? 2.775 23.281 16.125 1 97.88 5 ARG B O 1
ATOM 1560 N N . GLY B 1 6 ? 0.625 23.703 15.727 1 98.38 6 GLY B N 1
ATOM 1561 C CA . GLY B 1 6 ? 0.965 24.703 14.727 1 98.38 6 GLY B CA 1
ATOM 1562 C C . GLY B 1 6 ? 0.934 24.172 13.312 1 98.38 6 GLY B C 1
ATOM 1563 O O . GLY B 1 6 ? -0.041 23.531 12.906 1 98.38 6 GLY B O 1
ATOM 1564 N N . LEU B 1 7 ? 2.006 24.438 12.562 1 98.81 7 LEU B N 1
ATOM 1565 C CA . LEU B 1 7 ? 2.043 24.141 11.133 1 98.81 7 LEU B CA 1
ATOM 1566 C C . LEU B 1 7 ? 2.316 22.656 10.898 1 98.81 7 LEU B C 1
ATOM 1568 O O . LEU B 1 7 ? 3.316 22.125 11.383 1 98.81 7 LEU B O 1
ATOM 1572 N N . TYR B 1 8 ? 1.427 22.016 10.234 1 98.88 8 TYR B N 1
ATOM 1573 C CA . TYR B 1 8 ? 1.517 20.641 9.742 1 98.88 8 TYR B CA 1
ATOM 1574 C C . TYR B 1 8 ? 1.74 20.625 8.234 1 98.88 8 TYR B C 1
ATOM 1576 O O . TYR B 1 8 ? 0.826 20.906 7.461 1 98.88 8 TYR B O 1
ATOM 1584 N N . GLY B 1 9 ? 3.004 20.25 7.867 1 98.88 9 GLY B N 1
ATOM 1585 C CA . GLY B 1 9 ? 3.357 20.312 6.457 1 98.88 9 GLY B CA 1
ATOM 1586 C C . GLY B 1 9 ? 3.02 19.047 5.699 1 98.88 9 GLY B C 1
ATOM 1587 O O . GLY B 1 9 ? 3.363 17.938 6.133 1 98.88 9 GLY B O 1
ATOM 1588 N N . ILE B 1 10 ? 2.342 19.156 4.562 1 98.81 10 ILE B N 1
ATOM 1589 C CA . ILE B 1 10 ? 2.029 18.031 3.684 1 98.81 10 ILE B CA 1
ATOM 1590 C C . ILE B 1 10 ? 2.764 18.188 2.354 1 98.81 10 ILE B C 1
ATOM 1592 O O . ILE B 1 10 ? 2.605 19.203 1.674 1 98.81 10 ILE B O 1
ATOM 1596 N N . THR B 1 11 ? 3.533 17.234 1.962 1 98.88 11 THR B N 1
ATOM 1597 C CA . THR B 1 11 ? 4.383 17.344 0.783 1 98.88 11 THR B CA 1
ATOM 1598 C C . THR B 1 11 ? 3.568 17.156 -0.493 1 98.88 11 THR B C 1
ATOM 1600 O O . THR B 1 11 ? 2.574 16.438 -0.5 1 98.88 11 THR B O 1
ATOM 1603 N N . ASP B 1 12 ? 3.943 17.812 -1.488 1 97.25 12 ASP B N 1
ATOM 1604 C CA . ASP B 1 12 ? 3.412 17.75 -2.846 1 97.25 12 ASP B CA 1
ATOM 1605 C C . ASP B 1 12 ? 4.438 18.25 -3.861 1 97.25 12 ASP B C 1
ATOM 1607 O O . ASP B 1 12 ? 5.152 19.219 -3.604 1 97.25 12 ASP B O 1
ATOM 1611 N N . THR B 1 13 ? 4.5 17.609 -4.973 1 97.12 13 THR B N 1
ATOM 1612 C CA . THR B 1 13 ? 5.531 17.953 -5.941 1 97.12 13 THR B CA 1
ATOM 1613 C C . THR B 1 13 ? 4.926 18.703 -7.133 1 97.12 13 THR B C 1
ATOM 1615 O O . THR B 1 13 ? 5.586 18.875 -8.164 1 97.12 13 THR B O 1
ATOM 1618 N N . GLY B 1 14 ? 3.689 19.016 -7.059 1 94.44 14 GLY B N 1
ATOM 1619 C CA . GLY B 1 14 ? 2.99 19.656 -8.164 1 94.44 14 GLY B CA 1
ATOM 1620 C C . GLY B 1 14 ? 3.166 21.156 -8.195 1 94.44 14 GLY B C 1
ATOM 1621 O O . GLY B 1 14 ? 2.547 21.844 -9.016 1 94.44 14 GLY B O 1
ATOM 1622 N N . TYR B 1 15 ? 3.998 21.719 -7.336 1 95 15 TYR B N 1
ATOM 1623 C CA . TYR B 1 15 ? 4.203 23.156 -7.223 1 95 15 TYR B CA 1
ATOM 1624 C C . TYR B 1 15 ? 5.672 23.516 -7.406 1 95 15 TYR B C 1
ATOM 1626 O O . TYR B 1 15 ? 6.285 23.156 -8.414 1 95 15 TYR B O 1
ATOM 1634 N N . LYS B 1 16 ? 6.266 24.234 -6.453 1 90.56 16 LYS B N 1
ATOM 1635 C CA . LYS B 1 16 ? 7.637 24.703 -6.637 1 90.56 16 LYS B CA 1
ATOM 1636 C C . LYS B 1 16 ? 8.648 23.609 -6.289 1 90.56 16 LYS B C 1
ATOM 1638 O O . LYS B 1 16 ? 9.711 23.531 -6.902 1 90.56 16 LYS B O 1
ATOM 1643 N N . ALA B 1 17 ? 8.312 22.812 -5.273 1 94.62 17 ALA B N 1
ATOM 1644 C CA . ALA B 1 17 ? 9.188 21.703 -4.887 1 94.62 17 ALA B CA 1
ATOM 1645 C C . ALA B 1 17 ? 9.133 20.578 -5.918 1 94.62 17 ALA B C 1
ATOM 1647 O O . ALA B 1 17 ? 8.047 20.141 -6.301 1 94.62 17 ALA B O 1
ATOM 1648 N N . LYS B 1 18 ? 10.227 20.047 -6.359 1 94.62 18 LYS B N 1
ATOM 1649 C CA . LYS B 1 18 ? 10.281 19.016 -7.402 1 94.62 18 LYS B CA 1
ATOM 1650 C C . LYS B 1 18 ? 10.367 17.625 -6.801 1 94.62 18 LYS B C 1
ATOM 1652 O O . LYS B 1 18 ? 10.156 16.625 -7.496 1 94.62 18 LYS B O 1
ATOM 1657 N N . THR B 1 19 ? 10.711 17.562 -5.531 1 97.88 19 THR B N 1
ATOM 1658 C CA . THR B 1 19 ? 10.734 16.297 -4.809 1 97.88 19 THR B CA 1
ATOM 1659 C C . THR B 1 19 ? 10.031 16.422 -3.461 1 97.88 19 THR B C 1
ATOM 1661 O O . THR B 1 19 ? 9.883 17.531 -2.936 1 97.88 19 THR B O 1
ATOM 1664 N N . HIS B 1 20 ? 9.633 15.352 -2.936 1 98.75 20 HIS B N 1
ATOM 1665 C CA . HIS B 1 20 ? 9.016 15.352 -1.613 1 98.75 20 HIS B CA 1
ATOM 1666 C C . HIS B 1 20 ? 10.023 15.75 -0.537 1 98.75 20 HIS B C 1
ATOM 1668 O O . HIS B 1 20 ? 9.656 16.359 0.466 1 98.75 20 HIS B O 1
ATOM 1674 N N . LEU B 1 21 ? 11.281 15.391 -0.758 1 98.88 21 LEU B N 1
ATOM 1675 C CA . LEU B 1 21 ? 12.336 15.773 0.173 1 98.88 21 LEU B CA 1
ATOM 1676 C C . LEU B 1 21 ? 12.484 17.297 0.226 1 98.88 21 LEU B C 1
ATOM 1678 O O . LEU B 1 21 ? 12.602 17.875 1.309 1 98.88 21 LEU B O 1
ATOM 1682 N N . GLU B 1 22 ? 12.445 17.922 -0.943 1 98.75 22 GLU B N 1
ATOM 1683 C CA . GLU B 1 22 ? 12.523 19.375 -1.01 1 98.75 22 GLU B CA 1
ATOM 1684 C C . GLU B 1 22 ? 11.32 20.031 -0.337 1 98.75 22 GLU B C 1
ATOM 1686 O O . GLU B 1 22 ? 11.461 21.016 0.393 1 98.75 22 GLU B O 1
ATOM 1691 N N . ALA B 1 23 ? 10.141 19.484 -0.602 1 98.88 23 ALA B N 1
ATOM 1692 C CA . ALA B 1 23 ? 8.93 20 0.032 1 98.88 23 ALA B CA 1
ATOM 1693 C C . ALA B 1 23 ? 9.023 19.906 1.552 1 98.88 23 ALA B C 1
ATOM 1695 O O . ALA B 1 23 ? 8.68 20.844 2.262 1 98.88 23 ALA B O 1
ATOM 1696 N N . ALA B 1 24 ? 9.523 18.734 2.025 1 98.94 24 ALA B N 1
ATOM 1697 C CA . ALA B 1 24 ? 9.688 18.547 3.465 1 98.94 24 ALA B CA 1
ATOM 1698 C C . ALA B 1 24 ? 10.664 19.578 4.043 1 98.94 24 ALA B C 1
ATOM 1700 O O . ALA B 1 24 ? 10.406 20.156 5.105 1 98.94 24 ALA B O 1
ATOM 1701 N N . ARG B 1 25 ? 11.711 19.781 3.367 1 98.88 25 ARG B N 1
ATOM 1702 C CA . ARG B 1 25 ? 12.719 20.75 3.82 1 98.88 25 ARG B CA 1
ATOM 1703 C C . ARG B 1 25 ? 12.117 22.141 3.975 1 98.88 25 ARG B C 1
ATOM 1705 O O . ARG B 1 25 ? 12.398 22.828 4.953 1 98.88 25 ARG B O 1
ATOM 1712 N N . ILE B 1 26 ? 11.336 22.531 3.047 1 98.88 26 ILE B N 1
ATOM 1713 C CA . ILE B 1 26 ? 10.688 23.828 3.059 1 98.88 26 ILE B CA 1
ATOM 1714 C C . ILE B 1 26 ? 9.867 23.984 4.336 1 98.88 26 ILE B C 1
ATOM 1716 O O . ILE B 1 26 ? 10.016 24.984 5.059 1 98.88 26 ILE B O 1
ATOM 1720 N N . PHE B 1 27 ? 9.062 22.984 4.645 1 98.94 27 PHE B N 1
ATOM 1721 C CA . PHE B 1 27 ? 8.203 23.062 5.816 1 98.94 27 PHE B CA 1
ATOM 1722 C C . PHE B 1 27 ? 9.023 23.016 7.098 1 98.94 27 PHE B C 1
ATOM 1724 O O . PHE B 1 27 ? 8.734 23.75 8.047 1 98.94 27 PHE B O 1
ATOM 1731 N N . LEU B 1 28 ? 10.039 22.188 7.125 1 98.94 28 LEU B N 1
ATOM 1732 C CA . LEU B 1 28 ? 10.867 22.031 8.32 1 98.94 28 LEU B CA 1
ATOM 1733 C C . LEU B 1 28 ? 11.648 23.312 8.594 1 98.94 28 LEU B C 1
ATOM 1735 O O . LEU B 1 28 ? 11.719 23.766 9.734 1 98.94 28 LEU B O 1
ATOM 1739 N N . GLU B 1 29 ? 12.18 23.859 7.543 1 98.75 29 GLU B N 1
ATOM 1740 C CA . GLU B 1 29 ? 12.883 25.125 7.684 1 98.75 29 GLU B CA 1
ATOM 1741 C C . GLU B 1 29 ? 11.93 26.25 8.102 1 98.75 29 GLU B C 1
ATOM 1743 O O . GLU B 1 29 ? 12.336 27.188 8.797 1 98.75 29 GLU B O 1
ATOM 1748 N N . GLY B 1 30 ? 10.727 26.125 7.684 1 98.75 30 GLY B N 1
ATOM 1749 C CA . GLY B 1 30 ? 9.703 27.094 8.039 1 98.75 30 GLY B CA 1
ATOM 1750 C C . GLY B 1 30 ? 9.195 26.922 9.453 1 98.75 30 GLY B C 1
ATOM 1751 O O . GLY B 1 30 ? 8.43 27.766 9.945 1 98.75 30 GLY B O 1
ATOM 1752 N N . GLY B 1 31 ? 9.539 25.828 10.109 1 98.56 31 GLY B N 1
ATOM 1753 C CA . GLY B 1 31 ? 9.219 25.688 11.523 1 98.56 31 GLY B CA 1
ATOM 1754 C C . GLY B 1 31 ? 8.281 24.531 11.82 1 98.56 31 GLY B C 1
ATOM 1755 O O . GLY B 1 31 ? 8.008 24.234 12.984 1 98.56 31 GLY B O 1
ATOM 1756 N N . SER B 1 32 ? 7.777 23.844 10.789 1 98.75 32 SER B N 1
ATOM 1757 C CA . SER B 1 32 ? 6.93 22.672 11.023 1 98.75 32 SER B CA 1
ATOM 1758 C C . SER B 1 32 ? 7.699 21.562 11.727 1 98.75 32 SER B C 1
ATOM 1760 O O . SER B 1 32 ? 8.875 21.344 11.438 1 98.75 32 SER B O 1
ATOM 1762 N N . ARG B 1 33 ? 7.047 20.844 12.617 1 98.62 33 ARG B N 1
ATOM 1763 C CA . ARG B 1 33 ? 7.676 19.719 13.305 1 98.62 33 ARG B CA 1
ATOM 1764 C C . ARG B 1 33 ? 6.859 18.438 13.125 1 98.62 33 ARG B C 1
ATOM 1766 O O . ARG B 1 33 ? 6.988 17.5 13.906 1 98.62 33 ARG B O 1
ATOM 1773 N N . ILE B 1 34 ? 6.012 18.453 12.133 1 98.94 34 ILE B N 1
ATOM 1774 C CA . ILE B 1 34 ? 5.277 17.281 11.656 1 98.94 34 ILE B CA 1
ATOM 1775 C C . ILE B 1 34 ? 5.094 17.375 10.141 1 98.94 34 ILE B C 1
ATOM 1777 O O . ILE B 1 34 ? 4.664 18.422 9.625 1 98.94 34 ILE B O 1
ATOM 1781 N N . ILE B 1 35 ? 5.531 16.359 9.406 1 98.94 35 ILE B N 1
ATOM 1782 C CA . ILE B 1 35 ? 5.484 16.297 7.945 1 98.94 35 ILE B CA 1
ATOM 1783 C C . ILE B 1 35 ? 4.691 15.078 7.504 1 98.94 35 ILE B C 1
ATOM 1785 O O . ILE B 1 35 ? 4.926 13.969 7.992 1 98.94 35 ILE B O 1
ATOM 1789 N N . GLN B 1 36 ? 3.762 15.281 6.684 1 98.94 36 GLN B N 1
ATOM 1790 C CA . GLN B 1 36 ? 3.113 14.164 6.008 1 98.94 36 GLN B CA 1
ATOM 1791 C C . GLN B 1 36 ? 3.689 13.961 4.609 1 98.94 36 GLN B C 1
ATOM 1793 O O . GLN B 1 36 ? 3.621 14.859 3.768 1 98.94 36 GLN B O 1
ATOM 1798 N N . TYR B 1 37 ? 4.328 12.852 4.414 1 98.94 37 TYR B N 1
ATOM 1799 C CA . TYR B 1 37 ? 4.754 12.406 3.092 1 98.94 37 TYR B CA 1
ATOM 1800 C C . TYR B 1 37 ? 3.566 11.922 2.268 1 98.94 37 TYR B C 1
ATOM 1802 O O . TYR B 1 37 ? 3.023 10.844 2.518 1 98.94 37 TYR B O 1
ATOM 1810 N N . ARG B 1 38 ? 3.213 12.773 1.283 1 98.5 38 ARG B N 1
ATOM 1811 C CA . ARG B 1 38 ? 2.037 12.484 0.466 1 98.5 38 ARG B CA 1
ATOM 1812 C C . ARG B 1 38 ? 2.43 12.234 -0.987 1 98.5 38 ARG B C 1
ATOM 1814 O O . ARG B 1 38 ? 2.549 13.18 -1.772 1 98.5 38 ARG B O 1
ATOM 1821 N N . ARG B 1 39 ? 2.654 11.023 -1.311 1 97.12 39 ARG B N 1
ATOM 1822 C CA . ARG B 1 39 ? 2.885 10.57 -2.68 1 97.12 39 ARG B CA 1
ATOM 1823 C C . ARG B 1 39 ? 1.804 9.594 -3.123 1 97.12 39 ARG B C 1
ATOM 1825 O O . ARG B 1 39 ? 1.765 8.453 -2.66 1 97.12 39 ARG B O 1
ATOM 1832 N N . LYS B 1 40 ? 1.041 9.914 -4.105 1 93.25 40 LYS B N 1
ATOM 1833 C CA . LYS B 1 40 ? -0.181 9.18 -4.426 1 93.25 40 LYS B CA 1
ATOM 1834 C C . LYS B 1 40 ? 0.095 8.062 -5.43 1 93.25 40 LYS B C 1
ATOM 1836 O O . LYS B 1 40 ? -0.724 7.16 -5.602 1 93.25 40 LYS B O 1
ATOM 1841 N N . SER B 1 41 ? 1.24 8.172 -6.082 1 93.06 41 SER B N 1
ATOM 1842 C CA . SER B 1 41 ? 1.523 7.16 -7.094 1 93.06 41 SER B CA 1
ATOM 1843 C C . SER B 1 41 ? 3.021 6.887 -7.199 1 93.06 41 SER B C 1
ATOM 1845 O O . SER B 1 41 ? 3.834 7.656 -6.684 1 93.06 41 SER B O 1
ATOM 1847 N N . GLY B 1 42 ? 3.355 5.758 -7.844 1 94.5 42 GLY B N 1
ATOM 1848 C CA . GLY B 1 42 ? 4.746 5.383 -8.062 1 94.5 42 GLY B CA 1
ATOM 1849 C C . GLY B 1 42 ? 5.098 4.031 -7.473 1 94.5 42 GLY B C 1
ATOM 1850 O O . GLY B 1 42 ? 4.309 3.449 -6.727 1 94.5 42 GLY B O 1
ATOM 1851 N N . PRO B 1 43 ? 6.32 3.568 -7.793 1 96.88 43 PRO B N 1
ATOM 1852 C CA . PRO B 1 43 ? 6.77 2.277 -7.27 1 96.88 43 PRO B CA 1
ATOM 1853 C C . PRO B 1 43 ? 6.941 2.285 -5.754 1 96.88 43 PRO B C 1
ATOM 1855 O O . PRO B 1 43 ? 7.449 3.258 -5.188 1 96.88 43 PRO B O 1
ATOM 1858 N N . THR B 1 44 ? 6.504 1.188 -5.121 1 98 44 THR B N 1
ATOM 1859 C CA . THR B 1 44 ? 6.582 1.078 -3.67 1 98 44 THR B CA 1
ATOM 1860 C C . THR B 1 44 ? 8.023 1.246 -3.193 1 98 44 THR B C 1
ATOM 1862 O O . THR B 1 44 ? 8.273 1.917 -2.189 1 98 44 THR B O 1
ATOM 1865 N N . ARG B 1 45 ? 8.953 0.692 -3.932 1 98.31 45 ARG B N 1
ATOM 1866 C CA . ARG B 1 45 ? 10.359 0.77 -3.564 1 98.31 45 ARG B CA 1
ATOM 1867 C C . ARG B 1 45 ? 10.828 2.221 -3.49 1 98.31 45 ARG B C 1
ATOM 1869 O O . ARG B 1 45 ? 11.539 2.602 -2.559 1 98.31 45 ARG B O 1
ATOM 1876 N N . GLU B 1 46 ? 10.406 3.01 -4.449 1 98.31 46 GLU B N 1
ATOM 1877 C CA . GLU B 1 46 ? 10.766 4.422 -4.477 1 98.31 46 GLU B CA 1
ATOM 1878 C C . GLU B 1 46 ? 10.094 5.191 -3.344 1 98.31 46 GLU B C 1
ATOM 1880 O O . GLU B 1 46 ? 10.695 6.09 -2.752 1 98.31 46 GLU B O 1
ATOM 1885 N N . MET B 1 47 ? 8.883 4.832 -3.07 1 98.69 47 MET B N 1
ATOM 1886 C CA . MET B 1 47 ? 8.164 5.488 -1.98 1 98.69 47 MET B CA 1
ATOM 1887 C C . MET B 1 47 ? 8.867 5.25 -0.647 1 98.69 47 MET B C 1
ATOM 1889 O O . MET B 1 47 ? 9.016 6.176 0.153 1 98.69 47 MET B O 1
ATOM 1893 N N . ILE B 1 48 ? 9.297 4.012 -0.433 1 98.88 48 ILE B N 1
ATOM 1894 C CA . ILE B 1 48 ? 9.977 3.66 0.812 1 98.88 48 ILE B CA 1
ATOM 1895 C C . ILE B 1 48 ? 11.266 4.465 0.942 1 98.88 48 ILE B C 1
ATOM 1897 O O . ILE B 1 48 ? 11.523 5.066 1.987 1 98.88 48 ILE B O 1
ATOM 1901 N N . GLU B 1 49 ? 12.008 4.512 -0.139 1 98.69 49 GLU B N 1
ATOM 1902 C CA . GLU B 1 49 ? 13.281 5.219 -0.121 1 98.69 49 GLU B CA 1
ATOM 1903 C C . GLU B 1 49 ? 13.078 6.715 0.1 1 98.69 49 GLU B C 1
ATOM 1905 O O . GLU B 1 49 ? 13.812 7.34 0.872 1 98.69 49 GLU B O 1
ATOM 1910 N N . GLU B 1 50 ? 12.133 7.23 -0.576 1 98.69 50 GLU B N 1
ATOM 1911 C CA . GLU B 1 50 ? 11.844 8.656 -0.431 1 98.69 50 GLU B CA 1
ATOM 1912 C C . GLU B 1 50 ? 11.336 8.977 0.973 1 98.69 50 GLU B C 1
ATOM 1914 O O . GLU B 1 50 ? 11.758 9.969 1.576 1 98.69 50 GLU B O 1
ATOM 1919 N N . ALA B 1 51 ? 10.469 8.156 1.494 1 98.94 51 ALA B N 1
ATOM 1920 C CA . ALA B 1 51 ? 9.961 8.352 2.848 1 98.94 51 ALA B CA 1
ATOM 1921 C C . ALA B 1 51 ? 11.086 8.266 3.877 1 98.94 51 ALA B C 1
ATOM 1923 O O . ALA B 1 51 ? 11.109 9.031 4.844 1 98.94 51 ALA B O 1
ATOM 1924 N N . ARG B 1 52 ? 12.016 7.348 3.666 1 98.88 52 ARG B N 1
ATOM 1925 C CA . ARG B 1 52 ? 13.164 7.227 4.559 1 98.88 52 ARG B CA 1
ATOM 1926 C C . ARG B 1 52 ? 14 8.5 4.555 1 98.88 52 ARG B C 1
ATOM 1928 O O . ARG B 1 52 ? 14.445 8.961 5.609 1 98.88 52 ARG B O 1
ATOM 1935 N N . ALA B 1 53 ? 14.195 8.984 3.348 1 98.88 53 ALA B N 1
ATOM 1936 C CA . ALA B 1 53 ? 14.961 10.219 3.229 1 98.88 53 ALA B CA 1
ATOM 1937 C C . ALA B 1 53 ? 14.266 11.375 3.947 1 98.88 53 ALA B C 1
ATOM 1939 O O . ALA B 1 53 ? 14.906 12.133 4.68 1 98.88 53 ALA B O 1
ATOM 1940 N N . VAL B 1 54 ? 12.992 11.516 3.799 1 98.94 54 VAL B N 1
ATOM 1941 C CA . VAL B 1 54 ? 12.211 12.539 4.484 1 98.94 54 VAL B CA 1
ATOM 1942 C C . VAL B 1 54 ? 12.266 12.305 5.992 1 98.94 54 VAL B C 1
ATOM 1944 O O . VAL B 1 54 ? 12.383 13.258 6.77 1 98.94 54 VAL B O 1
ATOM 1947 N N . GLY B 1 55 ? 12.164 11.047 6.391 1 98.88 55 GLY B N 1
ATOM 1948 C CA . GLY B 1 55 ? 12.234 10.695 7.797 1 98.88 55 GLY B CA 1
ATOM 1949 C C . GLY B 1 55 ? 13.539 11.125 8.453 1 98.88 55 GLY B C 1
ATOM 1950 O O . GLY B 1 55 ? 13.539 11.617 9.578 1 98.88 55 GLY B O 1
ATOM 1951 N N . ARG B 1 56 ? 14.633 10.875 7.766 1 98.81 56 ARG B N 1
ATOM 1952 C CA . ARG B 1 56 ? 15.93 11.305 8.281 1 98.81 56 ARG B CA 1
ATOM 1953 C C . ARG B 1 56 ? 15.969 12.812 8.469 1 98.81 56 ARG B C 1
ATOM 1955 O O . ARG B 1 56 ? 16.453 13.305 9.492 1 98.81 56 ARG B O 1
ATOM 1962 N N . LEU B 1 57 ? 15.5 13.508 7.484 1 98.81 57 LEU B N 1
ATOM 1963 C CA . LEU B 1 57 ? 15.438 14.969 7.574 1 98.81 57 LEU B CA 1
ATOM 1964 C C . LEU B 1 57 ? 14.586 15.406 8.766 1 98.81 57 LEU B C 1
ATOM 1966 O O . LEU B 1 57 ? 14.953 16.344 9.484 1 98.81 57 LEU B O 1
ATOM 1970 N N . CYS B 1 58 ? 13.43 14.75 8.961 1 98.88 58 CYS B N 1
ATOM 1971 C CA . CYS B 1 58 ? 12.555 15.055 10.094 1 98.88 58 CYS B CA 1
ATOM 1972 C C . CYS B 1 58 ? 13.289 14.844 11.414 1 98.88 58 CYS B C 1
ATOM 1974 O O . CYS B 1 58 ? 13.227 15.695 12.297 1 98.88 58 CYS B O 1
ATOM 1976 N N . ARG B 1 59 ? 13.961 13.773 11.539 1 98.5 59 ARG B N 1
ATOM 1977 C CA . ARG B 1 59 ? 14.695 13.469 12.766 1 98.5 59 ARG B CA 1
ATOM 1978 C C . ARG B 1 59 ? 15.734 14.547 13.055 1 98.5 59 ARG B C 1
ATOM 1980 O O . ARG B 1 59 ? 15.883 14.977 14.203 1 98.5 59 ARG B O 1
ATOM 1987 N N . ASP B 1 60 ? 16.391 15.008 12.008 1 98.25 60 ASP B N 1
ATOM 1988 C CA . ASP B 1 60 ? 17.406 16.047 12.156 1 98.25 60 ASP B CA 1
ATOM 1989 C C . ASP B 1 60 ? 16.797 17.344 12.68 1 98.25 60 ASP B C 1
ATOM 1991 O O . ASP B 1 60 ? 17.484 18.172 13.273 1 98.25 60 ASP B O 1
ATOM 1995 N N . HIS B 1 61 ? 15.531 17.484 12.453 1 98.31 61 HIS B N 1
ATOM 1996 C CA . HIS B 1 61 ? 14.859 18.703 12.859 1 98.31 61 HIS B CA 1
ATOM 1997 C C . HIS B 1 61 ? 13.977 18.469 14.078 1 98.31 61 HIS B C 1
ATOM 1999 O O . HIS B 1 61 ? 13.203 19.359 14.469 1 98.31 61 HIS B O 1
ATOM 2005 N N . GLY B 1 62 ? 14.031 17.266 14.648 1 98.12 62 GLY B N 1
ATOM 2006 C CA . GLY B 1 62 ? 13.164 16.938 15.773 1 98.12 62 GLY B CA 1
ATOM 2007 C C . GLY B 1 62 ? 11.695 16.922 15.414 1 98.12 62 GLY B C 1
ATOM 2008 O O . GLY B 1 62 ? 10.844 17.359 16.188 1 98.12 62 GLY B O 1
ATOM 2009 N N . ALA B 1 63 ? 11.406 16.484 14.219 1 98.75 63 ALA B N 1
ATOM 2010 C CA . ALA B 1 63 ? 10.039 16.469 13.703 1 98.75 63 ALA B CA 1
ATOM 2011 C C . ALA B 1 63 ? 9.539 15.047 13.484 1 98.75 63 ALA B C 1
ATOM 2013 O O . ALA B 1 63 ? 10.328 14.102 13.453 1 98.75 63 ALA B O 1
ATOM 2014 N N . LEU B 1 64 ? 8.227 14.875 13.367 1 98.88 64 LEU B N 1
ATOM 2015 C CA . LEU B 1 64 ? 7.582 13.594 13.094 1 98.88 64 LEU B CA 1
ATOM 2016 C C . LEU B 1 64 ? 7.363 13.391 11.602 1 98.88 64 LEU B C 1
ATOM 2018 O O . LEU B 1 64 ? 7.086 14.352 10.875 1 98.88 64 LEU B O 1
ATOM 2022 N N . LEU B 1 65 ? 7.461 12.172 11.164 1 98.94 65 LEU B N 1
ATOM 2023 C CA . LEU B 1 65 ? 7.086 11.781 9.812 1 98.94 65 LEU B CA 1
ATOM 2024 C C . LEU B 1 65 ? 5.801 10.961 9.828 1 98.94 65 LEU B C 1
ATOM 2026 O O . LEU B 1 65 ? 5.73 9.922 10.477 1 98.94 65 LEU B O 1
ATOM 2030 N N . ILE B 1 66 ? 4.77 11.406 9.133 1 98.94 66 ILE B N 1
ATOM 2031 C CA . ILE B 1 66 ? 3.52 10.703 8.867 1 98.94 66 ILE B CA 1
ATOM 2032 C C . ILE B 1 66 ? 3.443 10.328 7.391 1 98.94 66 ILE B C 1
ATOM 2034 O O . ILE B 1 66 ? 3.777 11.133 6.52 1 98.94 66 ILE B O 1
ATOM 2038 N N . VAL B 1 67 ? 3.107 9.102 7.066 1 98.94 67 VAL B N 1
ATOM 2039 C CA . VAL B 1 67 ? 2.943 8.68 5.68 1 98.94 67 VAL B CA 1
ATOM 2040 C C . VAL B 1 67 ? 1.463 8.703 5.305 1 98.94 67 VAL B C 1
ATOM 2042 O O . VAL B 1 67 ? 0.617 8.227 6.062 1 98.94 67 VAL B O 1
ATOM 2045 N N . ASP B 1 68 ? 1.14 9.305 4.148 1 98.69 68 ASP B N 1
ATOM 2046 C CA . ASP B 1 68 ? -0.226 9.375 3.641 1 98.69 68 ASP B CA 1
ATOM 2047 C C . ASP B 1 68 ? -0.658 8.047 3.039 1 98.69 68 ASP B C 1
ATOM 2049 O O . ASP B 1 68 ? -0.007 7.527 2.129 1 98.69 68 ASP B O 1
ATOM 2053 N N . ASP B 1 69 ? -1.732 7.402 3.582 1 98.38 69 ASP B N 1
ATOM 2054 C CA . ASP B 1 69 ? -2.506 6.312 2.998 1 98.38 69 ASP B CA 1
ATOM 2055 C C . ASP B 1 69 ? -1.793 4.973 3.178 1 98.38 69 ASP B C 1
ATOM 2057 O O . ASP B 1 69 ? -2.41 3.984 3.576 1 98.38 69 ASP B O 1
ATOM 2061 N N . ARG B 1 70 ? -0.441 4.91 2.969 1 98.5 70 ARG B N 1
ATOM 2062 C CA . ARG B 1 70 ? 0.273 3.654 2.762 1 98.5 70 ARG B CA 1
ATOM 2063 C C . ARG B 1 70 ? 0.915 3.17 4.059 1 98.5 70 ARG B C 1
ATOM 2065 O O . ARG B 1 70 ? 2.051 3.535 4.367 1 98.5 70 ARG B O 1
ATOM 2072 N N . VAL B 1 71 ? 0.218 2.199 4.684 1 98.75 71 VAL B N 1
ATOM 2073 C CA . VAL B 1 71 ? 0.661 1.715 5.984 1 98.75 71 VAL B CA 1
ATOM 2074 C C . VAL B 1 71 ? 1.952 0.917 5.828 1 98.75 71 VAL B C 1
ATOM 2076 O O . VAL B 1 71 ? 2.844 0.991 6.68 1 98.75 71 VAL B O 1
ATOM 2079 N N . ASP B 1 72 ? 2.08 0.148 4.766 1 98.69 72 ASP B N 1
ATOM 2080 C CA . ASP B 1 72 ? 3.289 -0.637 4.543 1 98.69 72 ASP B CA 1
ATOM 2081 C C . ASP B 1 72 ? 4.5 0.268 4.336 1 98.69 72 ASP B C 1
ATOM 2083 O O . ASP B 1 72 ? 5.578 0.01 4.883 1 98.69 72 ASP B O 1
ATOM 2087 N N . VAL B 1 73 ? 4.352 1.395 3.621 1 98.81 73 VAL B N 1
ATOM 2088 C CA . VAL B 1 73 ? 5.438 2.35 3.441 1 98.81 73 VAL B CA 1
ATOM 2089 C C . VAL B 1 73 ? 5.809 2.971 4.789 1 98.81 73 VAL B C 1
ATOM 2091 O O . VAL B 1 73 ? 6.992 3.146 5.094 1 98.81 73 VAL B O 1
ATOM 2094 N N . ALA B 1 74 ? 4.793 3.273 5.609 1 98.88 74 ALA B N 1
ATOM 2095 C CA . ALA B 1 74 ? 5.062 3.836 6.93 1 98.88 74 ALA B CA 1
ATOM 2096 C C . ALA B 1 74 ? 5.926 2.893 7.762 1 98.88 74 ALA B C 1
ATOM 2098 O O . ALA B 1 74 ? 6.926 3.312 8.352 1 98.88 74 ALA B O 1
ATOM 2099 N N . VAL B 1 75 ? 5.543 1.634 7.746 1 98.75 75 VAL B N 1
ATOM 2100 C CA . VAL B 1 75 ? 6.246 0.64 8.547 1 98.75 75 VAL B CA 1
ATOM 2101 C C . VAL B 1 75 ? 7.652 0.429 7.996 1 98.75 75 VAL B C 1
ATOM 2103 O O . VAL B 1 75 ? 8.633 0.477 8.742 1 98.75 75 VAL B O 1
ATOM 2106 N N . LEU B 1 76 ? 7.781 0.265 6.711 1 98.69 76 LEU B N 1
ATOM 2107 C CA . LEU B 1 76 ? 9.047 -0.113 6.09 1 98.69 76 LEU B CA 1
ATOM 2108 C C . LEU B 1 76 ? 10.016 1.063 6.066 1 98.69 76 LEU B C 1
ATOM 2110 O O . LEU B 1 76 ? 11.234 0.87 6.027 1 98.69 76 LEU B O 1
ATOM 2114 N N . ALA B 1 77 ? 9.484 2.277 6.199 1 98.81 77 ALA B N 1
ATOM 2115 C CA . ALA B 1 77 ? 10.336 3.467 6.223 1 98.81 77 ALA B CA 1
ATOM 2116 C C . ALA B 1 77 ? 10.625 3.908 7.652 1 98.81 77 ALA B C 1
ATOM 2118 O O . ALA B 1 77 ? 11.297 4.918 7.875 1 98.81 77 ALA B O 1
ATOM 2119 N N . ASP B 1 78 ? 10.062 3.217 8.609 1 98.38 78 ASP B N 1
ATOM 2120 C CA . ASP B 1 78 ? 10.211 3.543 10.023 1 98.38 78 ASP B CA 1
ATOM 2121 C C . ASP B 1 78 ? 9.633 4.922 10.328 1 98.38 78 ASP B C 1
ATOM 2123 O O . ASP B 1 78 ? 10.242 5.707 11.062 1 98.38 78 ASP B O 1
ATOM 2127 N N . ALA B 1 79 ? 8.562 5.223 9.656 1 98.81 79 ALA B N 1
ATOM 2128 C CA . ALA B 1 79 ? 7.867 6.469 9.945 1 98.81 79 ALA B CA 1
ATOM 2129 C C . ALA B 1 79 ? 7.234 6.434 11.336 1 98.81 79 ALA B C 1
ATOM 2131 O O . ALA B 1 79 ? 7.09 5.363 11.93 1 98.81 79 ALA B O 1
ATOM 2132 N N . ASP B 1 80 ? 6.844 7.59 11.852 1 98.75 80 ASP B N 1
ATOM 2133 C CA . ASP B 1 80 ? 6.195 7.68 13.156 1 98.75 80 ASP B CA 1
ATOM 2134 C C . ASP B 1 80 ? 4.727 7.273 13.078 1 98.75 80 ASP B C 1
ATOM 2136 O O . ASP B 1 80 ? 4.141 6.828 14.062 1 98.75 80 ASP B O 1
ATOM 2140 N N . GLY B 1 81 ? 4.164 7.469 11.867 1 98.81 81 GLY B N 1
ATOM 2141 C CA . GLY B 1 81 ? 2.744 7.168 11.773 1 98.81 81 GLY B CA 1
ATOM 2142 C C . GLY B 1 81 ? 2.223 7.18 10.352 1 98.81 81 GLY B C 1
ATOM 2143 O O . GLY B 1 81 ? 3.004 7.227 9.398 1 98.81 81 GLY B O 1
ATOM 2144 N N . VAL B 1 82 ? 0.895 7.035 10.219 1 98.94 82 VAL B N 1
ATOM 2145 C CA . VAL B 1 82 ? 0.174 7.039 8.945 1 98.94 82 VAL B CA 1
ATOM 2146 C C . VAL B 1 82 ? -1.089 7.887 9.078 1 98.94 82 VAL B C 1
ATOM 2148 O O . VAL B 1 82 ? -1.641 8.031 10.172 1 98.94 82 VAL B O 1
ATOM 2151 N N . HIS B 1 83 ? -1.459 8.547 8.031 1 98.94 83 HIS B N 1
ATOM 2152 C CA . HIS B 1 83 ? -2.736 9.242 7.93 1 98.94 83 HIS B CA 1
ATOM 2153 C C . HIS B 1 83 ? -3.662 8.555 6.934 1 98.94 83 HIS B C 1
ATOM 2155 O O . HIS B 1 83 ? -3.264 8.266 5.801 1 98.94 83 HIS B O 1
ATOM 2161 N N . VAL B 1 84 ? -4.902 8.266 7.402 1 98.75 84 VAL B N 1
ATOM 2162 C CA . VAL B 1 84 ? -5.812 7.527 6.531 1 98.75 84 VAL B CA 1
ATOM 2163 C C . VAL B 1 84 ? -7.145 8.266 6.434 1 98.75 84 VAL B C 1
ATOM 2165 O O . VAL B 1 84 ? -7.609 8.859 7.41 1 98.75 84 VAL B O 1
ATOM 2168 N N . GLY B 1 85 ? -7.734 8.281 5.273 1 96.94 85 GLY B N 1
ATOM 2169 C CA . GLY B 1 85 ? -9.055 8.836 5.023 1 96.94 85 GLY B CA 1
ATOM 2170 C C . GLY B 1 85 ? -10.109 7.781 4.746 1 96.94 85 GLY B C 1
ATOM 2171 O O . GLY B 1 85 ? -9.906 6.605 5.051 1 96.94 85 GLY B O 1
ATOM 2172 N N . ALA B 1 86 ? -11.227 8.18 4.23 1 93.56 86 ALA B N 1
ATOM 2173 C CA . ALA B 1 86 ? -12.414 7.34 4.066 1 93.56 86 ALA B CA 1
ATOM 2174 C C . ALA B 1 86 ? -12.156 6.195 3.096 1 93.56 86 ALA B C 1
ATOM 2176 O O . ALA B 1 86 ? -12.719 5.109 3.24 1 93.56 86 ALA B O 1
ATOM 2177 N N . GLU B 1 87 ? -11.289 6.363 2.174 1 96.19 87 GLU B N 1
ATOM 2178 C CA . GLU B 1 87 ? -11.062 5.371 1.129 1 96.19 87 GLU B CA 1
ATOM 2179 C C . GLU B 1 87 ? -9.836 4.512 1.441 1 96.19 87 GLU B C 1
ATOM 2181 O O . GLU B 1 87 ? -9.516 3.584 0.694 1 96.19 87 GLU B O 1
ATOM 2186 N N . ASP B 1 88 ? -9.203 4.801 2.545 1 98 88 ASP B N 1
ATOM 2187 C CA . ASP B 1 88 ? -7.98 4.109 2.926 1 98 88 ASP B CA 1
ATOM 2188 C C . ASP B 1 88 ? -8.266 3.008 3.947 1 98 88 ASP B C 1
ATOM 2190 O O . ASP B 1 88 ? -9.422 2.615 4.137 1 98 88 ASP B O 1
ATOM 2194 N N . ALA B 1 89 ? -7.242 2.396 4.523 1 98.56 89 ALA B N 1
ATOM 2195 C CA . ALA B 1 89 ? -7.398 1.356 5.539 1 98.56 89 ALA B CA 1
ATOM 2196 C C . ALA B 1 89 ? -8.188 1.875 6.734 1 98.56 89 ALA B C 1
ATOM 2198 O O . ALA B 1 89 ? -7.984 3.008 7.18 1 98.56 89 ALA B O 1
ATOM 2199 N N . PRO B 1 90 ? -9.094 1.086 7.258 1 98.56 90 PRO B N 1
ATOM 2200 C CA . PRO B 1 90 ? -9.867 1.521 8.422 1 98.56 90 PRO B CA 1
ATOM 2201 C C . PRO B 1 90 ? -8.992 1.77 9.648 1 98.56 90 PRO B C 1
ATOM 2203 O O . PRO B 1 90 ? -8.109 0.966 9.961 1 98.56 90 PRO B O 1
ATOM 2206 N N . VAL B 1 91 ? -9.297 2.791 10.344 1 98.69 91 VAL B N 1
ATOM 2207 C CA . VAL B 1 91 ? -8.5 3.26 11.477 1 98.69 91 VAL B CA 1
ATOM 2208 C C . VAL B 1 91 ? -8.359 2.143 12.508 1 98.69 91 VAL B C 1
ATOM 2210 O O . VAL B 1 91 ? -7.258 1.862 12.984 1 98.69 91 VAL B O 1
ATOM 2213 N N . ASP B 1 92 ? -9.461 1.496 12.828 1 98.62 92 ASP B N 1
ATOM 2214 C CA . ASP B 1 92 ? -9.453 0.485 13.883 1 98.62 92 ASP B CA 1
ATOM 2215 C C . ASP B 1 92 ? -8.617 -0.728 13.477 1 98.62 92 ASP B C 1
ATOM 2217 O O . ASP B 1 92 ? -7.965 -1.351 14.312 1 98.62 92 ASP B O 1
ATOM 2221 N N . GLU B 1 93 ? -8.617 -1.056 12.219 1 98.5 93 GLU B N 1
ATOM 2222 C CA . GLU B 1 93 ? -7.824 -2.182 11.734 1 98.5 93 GLU B CA 1
ATOM 2223 C C . GLU B 1 93 ? -6.336 -1.84 11.711 1 98.5 93 GLU B C 1
ATOM 2225 O O . GLU B 1 93 ? -5.496 -2.68 12.039 1 98.5 93 GLU B O 1
ATOM 2230 N N . VAL B 1 94 ? -6.027 -0.615 11.273 1 98.62 94 VAL B N 1
ATOM 2231 C CA . VAL B 1 94 ? -4.641 -0.168 11.336 1 98.62 94 VAL B CA 1
ATOM 2232 C C . VAL B 1 94 ? -4.145 -0.232 12.781 1 98.62 94 VAL B C 1
ATOM 2234 O O . VAL B 1 94 ? -3.066 -0.772 13.047 1 98.62 94 VAL B O 1
ATOM 2237 N N . ARG B 1 95 ? -4.938 0.254 13.734 1 98 95 ARG B N 1
ATOM 2238 C CA . ARG B 1 95 ? -4.582 0.263 15.148 1 98 95 ARG B CA 1
ATOM 2239 C C . ARG B 1 95 ? -4.352 -1.153 15.664 1 98 95 ARG B C 1
ATOM 2241 O O . ARG B 1 95 ? -3.393 -1.404 16.391 1 98 95 ARG B O 1
ATOM 2248 N N . ALA B 1 96 ? -5.16 -2.037 15.266 1 97.81 96 ALA B N 1
ATOM 2249 C CA . ALA B 1 96 ? -5.109 -3.41 15.758 1 97.81 96 ALA B CA 1
ATOM 2250 C C . ALA B 1 96 ? -3.875 -4.137 15.234 1 97.81 96 ALA B C 1
ATOM 2252 O O . ALA B 1 96 ? -3.27 -4.941 15.945 1 97.81 96 ALA B O 1
ATOM 2253 N N . ARG B 1 97 ? -3.482 -3.836 14.023 1 97.5 97 ARG B N 1
ATOM 2254 C CA . ARG B 1 97 ? -2.451 -4.633 13.367 1 97.5 97 ARG B CA 1
ATOM 2255 C C . ARG B 1 97 ? -1.095 -3.936 13.438 1 97.5 97 ARG B C 1
ATOM 2257 O O . ARG B 1 97 ? -0.053 -4.582 13.305 1 97.5 97 ARG B O 1
ATOM 2264 N N . PHE B 1 98 ? -1.221 -2.568 13.625 1 96.56 98 PHE B N 1
ATOM 2265 C CA . PHE B 1 98 ? -0.001 -1.771 13.594 1 96.56 98 PHE B CA 1
ATOM 2266 C C . PHE B 1 98 ? 0.064 -0.83 14.789 1 96.56 98 PHE B C 1
ATOM 2268 O O . PHE B 1 98 ? 0.265 0.375 14.625 1 96.56 98 PHE B O 1
ATOM 2275 N N . GLY B 1 99 ? -0.028 -1.312 15.977 1 91.06 99 GLY B N 1
ATOM 2276 C CA . GLY B 1 99 ? -0.176 -0.583 17.219 1 91.06 99 GLY B CA 1
ATOM 2277 C C . GLY B 1 99 ? 0.973 0.368 17.5 1 91.06 99 GLY B C 1
ATOM 2278 O O . GLY B 1 99 ? 0.823 1.329 18.25 1 91.06 99 GLY B O 1
ATOM 2279 N N . GLY B 1 100 ? 2.07 0.371 16.891 1 94.12 100 GLY B N 1
ATOM 2280 C CA . GLY B 1 100 ? 3.211 1.233 17.156 1 94.12 100 GLY B CA 1
ATOM 2281 C C . GLY B 1 100 ? 3.18 2.525 16.375 1 94.12 100 GLY B C 1
ATOM 2282 O O . GLY B 1 100 ? 3.939 3.455 16.656 1 94.12 100 GLY B O 1
ATOM 2283 N N . LEU B 1 101 ? 2.225 2.643 15.523 1 97.75 101 LEU B N 1
ATOM 2284 C CA . LEU B 1 101 ? 2.146 3.818 14.664 1 97.75 101 LEU B CA 1
ATOM 2285 C C . LEU B 1 101 ? 1.202 4.863 15.25 1 97.75 101 LEU B C 1
ATOM 2287 O O . LEU B 1 101 ? 0.16 4.516 15.812 1 97.75 101 LEU B O 1
ATOM 2291 N N . ILE B 1 102 ? 1.547 6.133 15.125 1 98.81 102 ILE B N 1
ATOM 2292 C CA . ILE B 1 102 ? 0.558 7.199 15.242 1 98.81 102 ILE B CA 1
ATOM 2293 C C . ILE B 1 102 ? -0.447 7.098 14.094 1 98.81 102 ILE B C 1
ATOM 2295 O O . ILE B 1 102 ? -0.061 7 12.93 1 98.81 102 ILE B O 1
ATOM 2299 N N . VAL B 1 103 ? -1.734 7.055 14.406 1 98.81 103 VAL B N 1
ATOM 2300 C CA . VAL B 1 103 ? -2.758 6.941 13.375 1 98.81 103 VAL B CA 1
ATOM 2301 C C . VAL B 1 103 ? -3.578 8.227 13.312 1 98.81 103 VAL B C 1
ATOM 2303 O O . VAL B 1 103 ? -4.273 8.57 14.273 1 98.81 103 VAL B O 1
ATOM 2306 N N . GLY B 1 104 ? -3.412 8.961 12.234 1 98.81 104 GLY B N 1
ATOM 2307 C CA . GLY B 1 104 ? -4.277 10.094 11.93 1 98.81 104 GLY B CA 1
ATOM 2308 C C . GLY B 1 104 ? -5.441 9.727 11.031 1 98.81 104 GLY B C 1
ATOM 2309 O O . GLY B 1 104 ? -5.32 8.836 10.18 1 98.81 104 GLY B O 1
ATOM 2310 N N . ALA B 1 105 ? -6.535 10.438 11.156 1 98.75 105 ALA B N 1
ATOM 2311 C CA . ALA B 1 105 ? -7.703 10.18 10.32 1 98.75 105 ALA B CA 1
ATOM 2312 C C . ALA B 1 105 ? -8.289 11.484 9.781 1 98.75 105 ALA B C 1
ATOM 2314 O O . ALA B 1 105 ? -8.188 12.531 10.43 1 98.75 105 ALA B O 1
ATOM 2315 N N . SER B 1 106 ? -8.867 11.43 8.641 1 98 106 SER B N 1
ATOM 2316 C CA . SER B 1 106 ? -9.586 12.562 8.07 1 98 106 SER B CA 1
ATOM 2317 C C . SER B 1 106 ? -11.008 12.648 8.602 1 98 106 SER B C 1
ATOM 2319 O O . SER B 1 106 ? -11.648 11.617 8.859 1 98 106 SER B O 1
ATOM 2321 N N . ALA B 1 107 ? -11.492 13.805 8.773 1 97.56 107 ALA B N 1
ATOM 2322 C CA . ALA B 1 107 ? -12.883 14.031 9.172 1 97.56 107 ALA B CA 1
ATOM 2323 C C . ALA B 1 107 ? -13.469 15.234 8.445 1 97.56 107 ALA B C 1
ATOM 2325 O O . ALA B 1 107 ? -12.867 16.312 8.43 1 97.56 107 ALA B O 1
ATOM 2326 N N . SER B 1 108 ? -14.656 15.039 7.879 1 96.19 108 SER B N 1
ATOM 2327 C CA . SER B 1 108 ? -15.328 16.141 7.191 1 96.19 108 SER B CA 1
ATOM 2328 C C . SER B 1 108 ? -16.641 16.5 7.879 1 96.19 108 SER B C 1
ATOM 2330 O O . SER B 1 108 ? -17.438 17.266 7.34 1 96.19 108 SER B O 1
ATOM 2332 N N . SER B 1 109 ? -16.906 15.867 8.984 1 96.88 109 SER B N 1
ATOM 2333 C CA . SER B 1 109 ? -18.078 16.125 9.82 1 96.88 109 SER B CA 1
ATOM 2334 C C . SER B 1 109 ? -17.812 15.758 11.273 1 96.88 109 SER B C 1
ATOM 2336 O O . SER B 1 109 ? -16.812 15.094 11.578 1 96.88 109 SER B O 1
ATOM 2338 N N . VAL B 1 110 ? -18.656 16.234 12.109 1 98.31 110 VAL B N 1
ATOM 2339 C CA . VAL B 1 110 ? -18.547 15.891 13.531 1 98.31 110 VAL B CA 1
ATOM 2340 C C . VAL B 1 110 ? -18.703 14.383 13.719 1 98.31 110 VAL B C 1
ATOM 2342 O O . VAL B 1 110 ? -17.969 13.773 14.5 1 98.31 110 VAL B O 1
ATOM 2345 N N . GLU B 1 111 ? -19.609 13.82 12.953 1 98.06 111 GLU B N 1
ATOM 2346 C CA . GLU B 1 111 ? -19.844 12.383 13.039 1 98.06 111 GLU B CA 1
ATOM 2347 C C . GLU B 1 111 ? -18.609 11.586 12.648 1 98.06 111 GLU B C 1
ATOM 2349 O O . GLU B 1 111 ? -18.234 10.625 13.328 1 98.06 111 GLU B O 1
ATOM 2354 N N . GLU B 1 112 ? -17.969 11.992 11.633 1 98 112 GLU B N 1
ATOM 2355 C CA . GLU B 1 112 ? -16.75 11.32 11.18 1 98 112 GLU B CA 1
ATOM 2356 C C . GLU B 1 112 ? -15.625 11.484 12.18 1 98 112 GLU B C 1
ATOM 2358 O O . GLU B 1 112 ? -14.828 10.562 12.398 1 98 112 GLU B O 1
ATOM 2363 N N . ALA B 1 113 ? -15.547 12.672 12.758 1 98.69 113 ALA B N 1
ATOM 2364 C CA . ALA 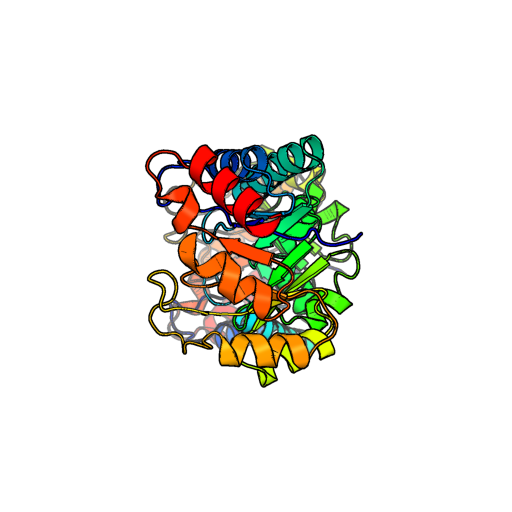B 1 113 ? -14.523 12.945 13.766 1 98.69 113 ALA B CA 1
ATOM 2365 C C . ALA B 1 113 ? -14.688 12.023 14.969 1 98.69 113 ALA B C 1
ATOM 2367 O O . ALA B 1 113 ? -13.734 11.359 15.383 1 98.69 113 ALA B O 1
ATOM 2368 N N . VAL B 1 114 ? -15.883 11.93 15.445 1 98.81 114 VAL B N 1
ATOM 2369 C CA . VAL B 1 114 ? -16.172 11.109 16.625 1 98.81 114 VAL B CA 1
ATOM 2370 C C . VAL B 1 114 ? -15.914 9.641 16.297 1 98.81 114 VAL B C 1
ATOM 2372 O O . VAL B 1 114 ? -15.32 8.922 17.109 1 98.81 114 VAL B O 1
ATOM 2375 N N . ASP B 1 115 ? -16.312 9.273 15.133 1 98.56 115 ASP B N 1
ATOM 2376 C CA . ASP B 1 115 ? -16.094 7.891 14.703 1 98.56 115 ASP B CA 1
ATOM 2377 C C . ASP B 1 115 ? -14.609 7.57 14.586 1 98.56 115 ASP B C 1
ATOM 2379 O O . ASP B 1 115 ? -14.164 6.504 15.008 1 98.56 115 ASP B O 1
ATOM 2383 N N . GLY B 1 116 ? -13.812 8.484 13.977 1 98.56 116 GLY B N 1
ATOM 2384 C CA . GLY B 1 116 ? -12.383 8.289 13.859 1 98.56 116 GLY B CA 1
ATOM 2385 C C . GLY B 1 116 ? -11.688 8.094 15.195 1 98.56 116 GLY B C 1
ATOM 2386 O O . GLY B 1 116 ? -10.875 7.184 15.352 1 98.56 116 GLY B O 1
ATOM 2387 N N . VAL B 1 117 ? -12.086 8.875 16.172 1 98.69 117 VAL B N 1
ATOM 2388 C CA . VAL B 1 117 ? -11.5 8.789 17.5 1 98.69 117 VAL B CA 1
ATOM 2389 C C . VAL B 1 117 ? -11.93 7.488 18.172 1 98.69 117 VAL B C 1
ATOM 2391 O O . VAL B 1 117 ? -11.117 6.797 18.781 1 98.69 117 VAL B O 1
ATOM 2394 N N . ARG B 1 118 ? -13.211 7.176 18.031 1 98.56 118 ARG B N 1
ATOM 2395 C CA . ARG B 1 118 ? -13.719 5.93 18.578 1 98.56 118 ARG B CA 1
ATOM 2396 C C . ARG B 1 118 ? -12.953 4.73 18.031 1 98.56 118 ARG B C 1
ATOM 2398 O O . ARG B 1 118 ? -12.719 3.756 18.75 1 98.56 118 ARG B O 1
ATOM 2405 N N . ARG B 1 119 ? -12.523 4.84 16.859 1 98.38 119 ARG B N 1
ATOM 2406 C CA . ARG B 1 119 ? -11.844 3.74 16.172 1 98.38 119 ARG B CA 1
ATOM 2407 C C . ARG B 1 119 ? -10.352 3.736 16.484 1 98.38 119 ARG B C 1
ATOM 2409 O O . ARG B 1 119 ? -9.641 2.805 16.109 1 98.38 119 ARG B O 1
ATOM 2416 N N . GLY B 1 120 ? -9.891 4.828 17.141 1 98.31 120 GLY B N 1
ATOM 2417 C CA . GLY B 1 120 ? -8.539 4.754 17.672 1 98.31 120 GLY B CA 1
ATOM 2418 C C . GLY B 1 120 ? -7.598 5.773 17.062 1 98.31 120 GLY B C 1
ATOM 2419 O O . GLY B 1 120 ? -6.379 5.668 17.219 1 98.31 120 GLY B O 1
ATOM 2420 N N . ALA B 1 121 ? -8.086 6.746 16.328 1 98.62 121 ALA B N 1
ATOM 2421 C CA . ALA B 1 121 ? -7.227 7.785 15.766 1 98.62 121 ALA B CA 1
ATOM 2422 C C . ALA B 1 121 ? -6.539 8.586 16.875 1 98.62 121 ALA B C 1
ATOM 2424 O O . ALA B 1 121 ? -7.164 8.922 17.875 1 98.62 121 ALA B O 1
ATOM 2425 N N . ASP B 1 122 ? -5.266 8.891 16.656 1 98.75 122 ASP B N 1
ATOM 2426 C CA . ASP B 1 122 ? -4.492 9.688 17.609 1 98.75 122 ASP B CA 1
ATOM 2427 C C . ASP B 1 122 ? -4.684 11.18 17.344 1 98.75 122 ASP B C 1
ATOM 2429 O O . ASP B 1 122 ? -4.406 12.008 18.219 1 98.75 122 ASP B O 1
ATOM 2433 N N . TYR B 1 123 ? -5.109 11.523 16.156 1 98.88 123 TYR B N 1
ATOM 2434 C CA . TYR B 1 123 ? -5.414 12.898 15.781 1 98.88 123 TYR B CA 1
ATOM 2435 C C . TYR B 1 123 ? -6.293 12.93 14.531 1 98.88 123 TYR B C 1
ATOM 2437 O O . TYR B 1 123 ? -6.52 11.898 13.898 1 98.88 123 TYR B O 1
ATOM 2445 N N . LEU B 1 124 ? -6.82 14.141 14.18 1 98.88 124 LEU B N 1
ATOM 2446 C CA . LEU B 1 124 ? -7.68 14.289 13.016 1 98.88 124 LEU B CA 1
ATOM 2447 C C . LEU B 1 124 ? -7.176 15.414 12.109 1 98.88 124 LEU B C 1
ATOM 2449 O O . LEU B 1 124 ? -6.691 16.438 12.602 1 98.88 124 LEU B O 1
ATOM 2453 N N . GLY B 1 125 ? -7.188 15.164 10.844 1 98.62 125 GLY B N 1
ATOM 2454 C CA . GLY B 1 125 ? -7.277 16.25 9.875 1 98.62 125 GLY B CA 1
ATOM 2455 C C . GLY B 1 125 ? -8.703 16.609 9.516 1 98.62 125 GLY B C 1
ATOM 2456 O O . GLY B 1 125 ? -9.398 15.828 8.859 1 98.62 125 GLY B O 1
ATOM 2457 N N . ALA B 1 126 ? -9.133 17.734 9.906 1 98.19 126 ALA B N 1
ATOM 2458 C CA . ALA B 1 126 ? -10.539 18.109 9.742 1 98.19 126 ALA B CA 1
ATOM 2459 C C . ALA B 1 126 ? -10.703 19.156 8.648 1 98.19 126 ALA B C 1
ATOM 2461 O O . ALA B 1 126 ? -10.094 20.219 8.711 1 98.19 126 ALA B O 1
ATOM 2462 N N . GLY B 1 127 ? -11.461 18.812 7.645 1 95.06 127 GLY B N 1
ATOM 2463 C CA . GLY B 1 127 ? -11.68 19.734 6.539 1 95.06 127 GLY B CA 1
ATOM 2464 C C . GLY B 1 127 ? -12.656 19.203 5.5 1 95.06 127 GLY B C 1
ATOM 2465 O O . GLY B 1 127 ? -13.289 18.172 5.711 1 95.06 127 GLY B O 1
ATOM 2466 N N . ALA B 1 128 ? -12.859 20 4.527 1 95.19 128 ALA B N 1
ATOM 2467 C CA . ALA B 1 128 ? -12.203 21.281 4.234 1 95.19 128 ALA B CA 1
ATOM 2468 C C . ALA B 1 128 ? -12.812 22.406 5.066 1 95.19 128 ALA B C 1
ATOM 2470 O O . ALA B 1 128 ? -14.031 22.484 5.23 1 95.19 128 ALA B O 1
ATOM 2471 N N . VAL B 1 129 ? -11.961 23.25 5.527 1 97 129 VAL B N 1
ATOM 2472 C CA . VAL B 1 129 ? -12.445 24.375 6.305 1 97 129 VAL B CA 1
ATOM 2473 C C . VAL B 1 129 ? -12.969 25.469 5.363 1 97 129 VAL B C 1
ATOM 2475 O O . VAL B 1 129 ? -13.977 26.109 5.648 1 97 129 VAL B O 1
ATOM 2478 N N . PHE B 1 130 ? -12.219 25.672 4.273 1 94.94 130 PHE B N 1
ATOM 2479 C CA . PHE B 1 130 ? -12.57 26.594 3.203 1 94.94 130 PHE B CA 1
ATOM 2480 C C . PHE B 1 130 ? -12.539 25.891 1.851 1 94.94 130 PHE B C 1
ATOM 2482 O O . PHE B 1 130 ? -12.031 24.781 1.736 1 94.94 130 PHE B O 1
ATOM 2489 N N . PRO B 1 131 ? -13.219 26.469 0.907 1 87.12 131 PRO B N 1
ATOM 2490 C CA . PRO B 1 131 ? -13.117 25.844 -0.418 1 87.12 131 PRO B CA 1
ATOM 2491 C C . PRO B 1 131 ? -11.672 25.688 -0.879 1 87.12 131 PRO B C 1
ATOM 2493 O O . PRO B 1 131 ? -10.828 26.547 -0.616 1 87.12 131 PRO B O 1
ATOM 2496 N N . SER B 1 132 ? -11.359 24.516 -1.466 1 80 132 SER B N 1
ATOM 2497 C CA . SER B 1 132 ? -9.992 24.219 -1.875 1 80 132 SER B CA 1
ATOM 2498 C C . SER B 1 132 ? -9.961 23.547 -3.244 1 80 132 SER B C 1
ATOM 2500 O O . SER B 1 132 ? -10.852 22.766 -3.574 1 80 132 SER B O 1
ATOM 2502 N N . PRO B 1 133 ? -8.961 23.891 -4.004 1 72.75 133 PRO B N 1
ATOM 2503 C CA . PRO B 1 133 ? -8.82 23.266 -5.32 1 72.75 133 PRO B CA 1
ATOM 2504 C C . PRO B 1 133 ? -8.422 21.797 -5.23 1 72.75 133 PRO B C 1
ATOM 2506 O O . PRO B 1 133 ? -8.617 21.047 -6.184 1 72.75 133 PRO B O 1
ATOM 2509 N N . THR B 1 134 ? -7.789 21.328 -4.078 1 68.88 134 THR B N 1
ATOM 2510 C CA . THR B 1 134 ? -7.309 19.953 -3.941 1 68.88 134 THR B CA 1
ATOM 2511 C C . THR B 1 134 ? -8.477 18.984 -3.773 1 68.88 134 THR B C 1
ATOM 2513 O O . THR B 1 134 ? -8.359 17.812 -4.113 1 68.88 134 THR B O 1
ATOM 2516 N N . LYS B 1 135 ? -9.547 19.391 -3.137 1 65.81 135 LYS B N 1
ATOM 2517 C CA . LYS B 1 135 ? -10.766 18.609 -3.01 1 65.81 135 LYS B CA 1
ATOM 2518 C C . LYS B 1 135 ? -12 19.469 -3.307 1 65.81 135 LYS B C 1
ATOM 2520 O O . LYS B 1 135 ? -12.781 19.766 -2.402 1 65.81 135 LYS B O 1
ATOM 2525 N N . PRO B 1 136 ? -12.281 19.734 -4.523 1 62.03 136 PRO B N 1
ATOM 2526 C CA . PRO B 1 136 ? -13.32 20.719 -4.859 1 62.03 136 PRO B CA 1
ATOM 2527 C C . PRO B 1 136 ? -14.727 20.219 -4.559 1 62.03 136 PRO B C 1
ATOM 2529 O O . PRO B 1 136 ? -15.641 21.016 -4.355 1 62.03 136 PRO B O 1
ATOM 2532 N N . ASP B 1 137 ? -14.883 18.984 -4.496 1 63.34 137 ASP B N 1
ATOM 2533 C CA . ASP B 1 137 ? -16.25 18.469 -4.41 1 63.34 137 ASP B CA 1
ATOM 2534 C C . ASP B 1 137 ? -16.609 18.141 -2.965 1 63.34 137 ASP B C 1
ATOM 2536 O O . ASP B 1 137 ? -17.703 17.609 -2.699 1 63.34 137 ASP B O 1
ATOM 2540 N N . TYR B 1 138 ? -15.734 18.625 -2.156 1 65.38 138 TYR B N 1
ATOM 2541 C CA . TYR B 1 138 ? -16 18.234 -0.779 1 65.38 138 TYR B CA 1
ATOM 2542 C C . TYR B 1 138 ? -16.859 19.281 -0.074 1 65.38 138 TYR B C 1
ATOM 2544 O O . TYR B 1 138 ? -16.828 20.453 -0.424 1 65.38 138 TYR B O 1
ATOM 2552 N N . GLU B 1 139 ? -17.703 18.734 0.77 1 77.5 139 GLU B N 1
ATOM 2553 C CA . GLU B 1 139 ? -18.484 19.609 1.645 1 77.5 139 GLU B CA 1
ATOM 2554 C C . GLU B 1 139 ? -17.578 20.422 2.561 1 77.5 139 GLU B C 1
ATOM 2556 O O . GLU B 1 139 ? -16.641 19.891 3.158 1 77.5 139 GLU B O 1
ATOM 2561 N N . VAL B 1 140 ? -17.891 21.656 2.604 1 90.62 140 VAL B N 1
ATOM 2562 C CA . VAL B 1 140 ? -17.078 22.594 3.393 1 90.62 140 VAL B CA 1
ATOM 2563 C C . VAL B 1 140 ? -17.609 22.641 4.828 1 90.62 140 VAL B C 1
ATOM 2565 O O . VAL B 1 140 ? -18.797 22.891 5.055 1 90.62 140 VAL B O 1
ATOM 2568 N N . LEU B 1 141 ? -16.781 22.344 5.766 1 93.5 141 LEU B N 1
ATOM 2569 C CA . LEU B 1 141 ? -17.062 22.359 7.199 1 93.5 141 LEU B CA 1
ATOM 2570 C C . LEU B 1 141 ? -17.281 23.797 7.691 1 93.5 141 LEU B C 1
ATOM 2572 O O . LEU B 1 141 ? -18.188 24.047 8.484 1 93.5 141 LEU B O 1
ATOM 2576 N N . GLY B 1 142 ? -16.469 24.703 7.184 1 95.5 142 GLY B N 1
ATOM 2577 C CA . GLY B 1 142 ? -16.453 26.062 7.715 1 95.5 142 GLY B CA 1
ATOM 2578 C C . GLY B 1 142 ? -15.836 26.141 9.102 1 95.5 142 GLY B C 1
ATOM 2579 O O . GLY B 1 142 ? -15.5 25.125 9.703 1 95.5 142 GLY B O 1
ATOM 2580 N N . LEU B 1 143 ? -15.742 27.375 9.602 1 97.88 143 LEU B N 1
ATOM 2581 C CA . LEU B 1 143 ? -15.172 27.594 10.93 1 97.88 143 LEU B CA 1
ATOM 2582 C C . LEU B 1 143 ? -16.094 27.047 12.016 1 97.88 143 LEU B C 1
ATOM 2584 O O . LEU B 1 143 ? -15.617 26.484 13.008 1 97.88 143 LEU B O 1
ATOM 2588 N N . ASP B 1 144 ? -17.344 27.203 11.758 1 97.56 144 ASP B N 1
ATOM 2589 C CA . ASP B 1 144 ? -18.297 26.688 12.734 1 97.56 144 ASP B CA 1
ATOM 2590 C C . ASP B 1 144 ? -18.234 25.172 12.828 1 97.56 144 ASP B C 1
ATOM 2592 O O . ASP B 1 144 ? -18.266 24.609 13.922 1 97.56 144 ASP B O 1
ATOM 2596 N N . GLY B 1 145 ? -18.219 24.531 11.695 1 97.88 145 GLY B N 1
ATOM 2597 C CA . GLY B 1 145 ? -18.062 23.094 11.688 1 97.88 145 GLY B CA 1
ATOM 2598 C C . GLY B 1 145 ? -16.781 22.625 12.336 1 97.88 145 GLY B C 1
ATOM 2599 O O . GLY B 1 145 ? -16.766 21.641 13.078 1 97.88 145 GLY B O 1
ATOM 2600 N N . LEU B 1 146 ? -15.719 23.312 12.086 1 98.62 146 LEU B N 1
ATOM 2601 C CA . LEU B 1 146 ? -14.438 22.984 12.703 1 98.62 146 LEU B CA 1
ATOM 2602 C C . LEU B 1 146 ? -14.516 23.109 14.227 1 98.62 146 LEU B C 1
ATOM 2604 O O . LEU B 1 146 ? -14.039 22.234 14.945 1 98.62 146 LEU B O 1
ATOM 2608 N N . ARG B 1 147 ? -15.102 24.203 14.664 1 98.62 147 ARG B N 1
ATOM 2609 C CA . ARG B 1 147 ? -15.266 24.391 16.094 1 98.62 147 ARG B CA 1
ATOM 2610 C C . ARG B 1 147 ? -16.031 23.234 16.719 1 98.62 147 ARG B C 1
ATOM 2612 O O . ARG B 1 147 ? -15.641 22.719 17.766 1 98.62 147 ARG B O 1
ATOM 2619 N N . ARG B 1 148 ? -17.047 22.781 16.016 1 98.75 148 ARG B N 1
ATOM 2620 C CA . ARG B 1 148 ? -17.859 21.688 16.516 1 98.75 148 ARG B CA 1
ATOM 2621 C C . ARG B 1 148 ? -17.062 20.391 16.547 1 98.75 148 ARG B C 1
ATOM 2623 O O . ARG B 1 148 ? -17.219 19.578 17.469 1 98.75 148 ARG B O 1
ATOM 2630 N N . VAL B 1 149 ? -16.234 20.141 15.586 1 98.81 149 VAL B N 1
ATOM 2631 C CA . VAL B 1 149 ? -15.375 18.969 15.555 1 98.81 149 VAL B CA 1
ATOM 2632 C C . VAL B 1 149 ? -14.406 19 16.734 1 98.81 149 VAL B C 1
ATOM 2634 O O . VAL B 1 149 ? -14.281 18.016 17.469 1 98.81 149 VAL B O 1
ATOM 2637 N N . VAL B 1 150 ? -13.781 20.141 16.953 1 98.81 150 VAL B N 1
ATOM 2638 C CA . VAL B 1 150 ? -12.805 20.297 18.016 1 98.81 150 VAL B CA 1
ATOM 2639 C C . VAL B 1 150 ? -13.461 20.031 19.375 1 98.81 150 VAL B C 1
ATOM 2641 O O . VAL B 1 150 ? -12.891 19.375 20.234 1 98.81 150 VAL B O 1
ATOM 2644 N N . GLU B 1 151 ? -14.641 20.516 19.5 1 98.69 151 GLU B N 1
ATOM 2645 C CA . GLU B 1 151 ? -15.367 20.375 20.75 1 98.69 151 GLU B CA 1
ATOM 2646 C C . GLU B 1 151 ? -15.82 18.938 20.984 1 98.69 151 GLU B C 1
ATOM 2648 O O . GLU B 1 151 ? -15.969 18.5 22.125 1 98.69 151 GLU B O 1
ATOM 2653 N N . ALA B 1 152 ? -15.992 18.188 19.953 1 98.75 152 ALA B N 1
ATOM 2654 C CA . ALA B 1 152 ? -16.625 16.875 20.016 1 98.75 152 ALA B CA 1
ATOM 2655 C C . ALA B 1 152 ? -15.594 15.797 20.359 1 98.75 152 ALA B C 1
ATOM 2657 O O . ALA B 1 152 ? -15.961 14.672 20.719 1 98.75 152 ALA B O 1
ATOM 2658 N N . VAL B 1 153 ? -14.305 16.141 20.297 1 98.75 153 VAL B N 1
ATOM 2659 C CA . VAL B 1 153 ? -13.305 15.094 20.469 1 98.75 153 VAL B CA 1
ATOM 2660 C C . VAL B 1 153 ? -12.219 15.586 21.438 1 98.75 153 VAL B C 1
ATOM 2662 O O . VAL B 1 153 ? -12.141 16.781 21.734 1 98.75 153 VAL B O 1
ATOM 2665 N N . ARG B 1 154 ? -11.352 14.672 21.875 1 98 154 ARG B N 1
ATOM 2666 C CA . ARG B 1 154 ? -10.336 15.016 22.875 1 98 154 ARG B CA 1
ATOM 2667 C C . ARG B 1 154 ? -8.938 14.82 22.312 1 98 154 ARG B C 1
ATOM 2669 O O . ARG B 1 154 ? -7.945 14.938 23.031 1 98 154 ARG B O 1
ATOM 2676 N N . VAL B 1 155 ? -8.828 14.508 21.031 1 98.69 155 VAL B N 1
ATOM 2677 C CA . VAL B 1 155 ? -7.531 14.367 20.375 1 98.69 155 VAL B CA 1
ATOM 2678 C C . VAL B 1 155 ? -7.211 15.648 19.609 1 98.69 155 VAL B C 1
ATOM 2680 O O . VAL B 1 155 ? -8.109 16.438 19.281 1 98.69 155 VAL B O 1
ATOM 2683 N N . PRO B 1 156 ? -5.91 15.875 19.297 1 98.88 156 PRO B N 1
ATOM 2684 C CA . PRO B 1 156 ? -5.535 17.031 18.469 1 98.88 156 PRO B CA 1
ATOM 2685 C C . PRO B 1 156 ? -6.238 17.031 17.109 1 98.88 156 PRO B C 1
ATOM 2687 O O . PRO B 1 156 ? -6.398 15.969 16.484 1 98.88 156 PRO B O 1
ATOM 2690 N N . VAL B 1 157 ? -6.715 18.219 16.688 1 98.94 157 VAL B N 1
ATOM 2691 C CA . VAL B 1 157 ? -7.355 18.406 15.391 1 98.94 157 VAL B CA 1
ATOM 2692 C C . VAL B 1 157 ? -6.559 19.406 14.562 1 98.94 157 VAL B C 1
ATOM 2694 O O . VAL B 1 157 ? -6.387 20.562 14.977 1 98.94 157 VAL B O 1
ATOM 2697 N N . TYR B 1 158 ? -6.059 19 13.445 1 98.94 158 TYR B N 1
ATOM 2698 C CA . TYR B 1 158 ? -5.445 19.906 12.484 1 98.94 158 TYR B CA 1
ATOM 2699 C C . TYR B 1 158 ? -6.457 20.344 11.43 1 98.94 158 TYR B C 1
ATOM 2701 O O . TYR B 1 158 ? -7.062 19.516 10.758 1 98.94 158 TYR B O 1
ATOM 2709 N N . ALA B 1 159 ? -6.617 21.625 11.32 1 98.75 159 ALA B N 1
ATOM 2710 C CA . ALA B 1 159 ? -7.492 22.172 10.289 1 98.75 159 ALA B CA 1
ATOM 2711 C C . ALA B 1 159 ? -6.855 22.031 8.906 1 98.75 159 ALA B C 1
ATOM 2713 O O . ALA B 1 159 ? -5.68 22.359 8.727 1 98.75 159 ALA B O 1
ATOM 2714 N N . ILE B 1 160 ? -7.66 21.609 7.957 1 97.75 160 ILE B N 1
ATOM 2715 C CA . ILE B 1 160 ? -7.117 21.438 6.617 1 97.75 160 ILE B CA 1
ATOM 2716 C C . ILE B 1 160 ? -8.156 21.844 5.578 1 97.75 160 ILE B C 1
ATOM 2718 O O . ILE B 1 160 ? -9.359 21.766 5.836 1 97.75 160 ILE B O 1
ATOM 2722 N N . GLY B 1 161 ? -7.648 22.219 4.445 1 96.38 161 GLY B N 1
ATOM 2723 C CA . GLY B 1 161 ? -8.516 22.547 3.326 1 96.38 161 GLY B CA 1
ATOM 2724 C C . GLY B 1 161 ? -8.719 24.047 3.158 1 96.38 161 GLY B C 1
ATOM 2725 O O . GLY B 1 161 ? -9.477 24.656 3.918 1 96.38 161 GLY B O 1
ATOM 2726 N N . GLY B 1 162 ? -8.07 24.609 2.195 1 94.69 162 GLY B N 1
ATOM 2727 C CA . GLY B 1 162 ? -8.258 26 1.834 1 94.69 162 GLY B CA 1
ATOM 2728 C C . GLY B 1 162 ? -7.652 26.953 2.838 1 94.69 162 GLY B C 1
ATOM 2729 O O . GLY B 1 162 ? -8.023 28.141 2.881 1 94.69 162 GLY B O 1
ATOM 2730 N N . VAL B 1 163 ? -6.789 26.5 3.66 1 96.56 163 VAL B N 1
ATOM 2731 C CA . VAL B 1 163 ? -6.176 27.312 4.707 1 96.56 163 VAL B CA 1
ATOM 2732 C C . VAL B 1 163 ? -5.207 28.312 4.086 1 96.56 163 VAL B C 1
ATOM 2734 O O . VAL B 1 163 ? -4.395 27.953 3.23 1 96.56 163 VAL B O 1
ATOM 2737 N N . THR B 1 164 ? -5.34 29.578 4.457 1 95.75 164 THR B N 1
ATOM 2738 C CA . THR B 1 164 ? -4.418 30.641 4.086 1 95.75 164 THR B CA 1
ATOM 2739 C C . THR B 1 164 ? -3.818 31.297 5.324 1 95.75 164 THR B C 1
ATOM 2741 O O . THR B 1 164 ? -4.273 31.062 6.445 1 95.75 164 THR B O 1
ATOM 2744 N N . LEU B 1 165 ? -2.83 32.031 5.09 1 97.69 165 LEU B N 1
ATOM 2745 C CA . LEU B 1 165 ? -2.197 32.75 6.203 1 97.69 165 LEU B CA 1
ATOM 2746 C C . LEU B 1 165 ? -3.209 33.625 6.941 1 97.69 165 LEU B C 1
ATOM 2748 O O . LEU B 1 165 ? -3.211 33.656 8.172 1 97.69 165 LEU B O 1
ATOM 2752 N N . ASP B 1 166 ? -4.086 34.25 6.199 1 97.06 166 ASP B N 1
ATOM 2753 C CA . ASP B 1 166 ? -5.055 35.188 6.762 1 97.06 166 ASP B CA 1
ATOM 2754 C C . ASP B 1 166 ? -6.105 34.438 7.594 1 97.06 166 ASP B C 1
ATOM 2756 O O . ASP B 1 166 ? -6.785 35.062 8.422 1 97.06 166 ASP B O 1
ATOM 2760 N N . SER B 1 167 ? -6.285 33.156 7.449 1 97.56 167 SER B N 1
ATOM 2761 C CA . SER B 1 167 ? -7.332 32.406 8.141 1 97.56 167 SER B CA 1
ATOM 2762 C C . SER B 1 167 ? -6.832 31.859 9.477 1 97.56 167 SER B C 1
ATOM 2764 O O . SER B 1 167 ? -7.625 31.391 10.297 1 97.56 167 SER B O 1
ATOM 2766 N N . VAL B 1 168 ? -5.512 31.906 9.727 1 98.56 168 VAL B N 1
ATOM 2767 C CA . VAL B 1 168 ? -4.875 31.219 10.844 1 98.56 168 VAL B CA 1
ATOM 2768 C C . VAL B 1 168 ? -5.465 31.719 12.164 1 98.56 168 VAL B C 1
ATOM 2770 O O . VAL B 1 168 ? -5.852 30.906 13.016 1 98.56 168 VAL B O 1
ATOM 2773 N N . PRO B 1 169 ? -5.645 33.094 12.336 1 98 169 PRO B N 1
ATOM 2774 C CA . PRO B 1 169 ? -6.188 33.531 13.617 1 98 169 PRO B CA 1
ATOM 2775 C C . PRO B 1 169 ? -7.59 33 13.891 1 98 169 PRO B C 1
ATOM 2777 O O . PRO B 1 169 ? -7.883 32.562 15.008 1 98 169 PRO B O 1
ATOM 2780 N N . ALA B 1 170 ? -8.422 32.969 12.906 1 98.25 170 ALA B N 1
ATOM 2781 C CA . ALA B 1 170 ? -9.781 32.469 13.062 1 98.25 170 ALA B CA 1
ATOM 2782 C C . ALA B 1 170 ? -9.773 30.953 13.352 1 98.25 170 ALA B C 1
ATOM 2784 O O . ALA B 1 170 ? -10.578 30.469 14.148 1 98.25 170 ALA B O 1
ATOM 2785 N N . ILE B 1 171 ? -8.914 30.219 12.719 1 98.75 171 ILE B N 1
ATOM 2786 C CA . ILE B 1 171 ? -8.789 28.781 12.938 1 98.75 171 ILE B CA 1
ATOM 2787 C C . ILE B 1 171 ? -8.297 28.5 14.352 1 98.75 171 ILE B C 1
ATOM 2789 O O . ILE B 1 171 ? -8.828 27.641 15.047 1 98.75 171 ILE B O 1
ATOM 2793 N N . ARG B 1 172 ? -7.301 29.25 14.766 1 98.5 172 ARG B N 1
ATOM 2794 C CA . ARG B 1 172 ? -6.762 29.094 16.109 1 98.5 172 ARG B CA 1
ATOM 2795 C C . ARG B 1 172 ? -7.844 29.312 17.156 1 98.5 172 ARG B C 1
ATOM 2797 O O . ARG B 1 172 ? -7.883 28.594 18.172 1 98.5 172 ARG B O 1
ATOM 2804 N N . ALA B 1 173 ? -8.711 30.203 16.875 1 98.06 173 ALA B N 1
ATOM 2805 C CA . ALA B 1 173 ? -9.766 30.562 17.828 1 98.06 173 ALA B CA 1
ATOM 2806 C C . ALA B 1 173 ? -10.766 29.422 18 1 98.06 173 ALA B C 1
ATOM 2808 O O . ALA B 1 173 ? -11.508 29.391 18.984 1 98.06 173 ALA B O 1
ATOM 2809 N N . THR B 1 174 ? -10.836 28.438 17.094 1 98.38 174 THR B N 1
ATOM 2810 C CA . THR B 1 174 ? -11.75 27.312 17.188 1 98.38 174 THR B CA 1
ATOM 2811 C C . THR B 1 174 ? -11.234 26.281 18.188 1 98.38 174 THR B C 1
ATOM 2813 O O . THR B 1 174 ? -11.977 25.406 18.625 1 98.38 174 THR B O 1
ATOM 2816 N N . GLY B 1 175 ? -9.922 26.375 18.562 1 98.44 175 GLY B N 1
ATOM 2817 C CA . GLY B 1 175 ? -9.312 25.391 19.438 1 98.44 175 GLY B CA 1
ATOM 2818 C C . GLY B 1 175 ? -8.539 24.328 18.688 1 98.44 175 GLY B C 1
ATOM 2819 O O . GLY B 1 175 ? -8.047 23.375 19.297 1 98.44 175 GLY B O 1
ATOM 2820 N N . ALA B 1 176 ? -8.422 24.484 17.375 1 98.75 176 ALA B N 1
ATOM 2821 C CA . ALA B 1 176 ? -7.625 23.547 16.594 1 98.75 176 ALA B CA 1
ATOM 2822 C C . ALA B 1 176 ? -6.191 23.469 17.109 1 98.75 176 ALA B C 1
ATOM 2824 O O . ALA B 1 176 ? -5.699 24.406 17.719 1 98.75 176 ALA B O 1
ATOM 2825 N N . TRP B 1 177 ? -5.59 22.312 16.922 1 98.75 177 TRP B N 1
ATOM 2826 C CA . TRP B 1 177 ? -4.227 22.047 17.375 1 98.75 177 TRP B CA 1
ATOM 2827 C C . TRP B 1 177 ? -3.207 22.641 16.406 1 98.75 177 TRP B C 1
ATOM 2829 O O . TRP B 1 177 ? -2.078 22.953 16.797 1 98.75 177 TRP B O 1
ATOM 2839 N N . GLY B 1 178 ? -3.607 22.875 15.164 1 98.81 178 GLY B N 1
ATOM 2840 C CA . GLY B 1 178 ? -2.76 23.406 14.109 1 98.81 178 GLY B CA 1
ATOM 2841 C C . GLY B 1 178 ? -3.457 23.5 12.766 1 98.81 178 GLY B C 1
ATOM 2842 O O . GLY B 1 178 ? -4.676 23.328 12.68 1 98.81 178 GLY B O 1
ATOM 2843 N N . VAL B 1 179 ? -2.678 23.828 11.75 1 98.88 179 VAL B N 1
ATOM 2844 C CA . VAL B 1 179 ? -3.164 23.922 10.375 1 98.88 179 VAL B CA 1
ATOM 2845 C C . VAL B 1 179 ? -2.303 23.047 9.461 1 98.88 179 VAL B C 1
ATOM 2847 O O . VAL B 1 179 ? -1.071 23.109 9.508 1 98.88 179 VAL B O 1
ATOM 2850 N N . ALA B 1 180 ? -2.977 22.172 8.734 1 98.69 180 ALA B N 1
ATOM 2851 C CA . ALA B 1 180 ? -2.309 21.391 7.707 1 98.69 180 ALA B CA 1
ATOM 2852 C C . ALA B 1 180 ? -2.365 22.094 6.352 1 98.69 180 ALA B C 1
ATOM 2854 O O . ALA B 1 180 ? -3.441 22.484 5.895 1 98.69 180 ALA B O 1
ATOM 2855 N N . VAL B 1 181 ? -1.184 22.219 5.727 1 98 181 VAL B N 1
ATOM 2856 C CA . VAL B 1 181 ? -1.098 23.078 4.555 1 98 181 VAL B CA 1
ATOM 2857 C C . VAL B 1 181 ? -0.303 22.375 3.455 1 98 181 VAL B C 1
ATOM 2859 O O . VAL B 1 181 ? 0.632 21.625 3.738 1 98 181 VAL B O 1
ATOM 2862 N N . ILE B 1 182 ? -0.715 22.578 2.242 1 97.5 182 ILE B N 1
ATOM 2863 C CA . ILE B 1 182 ? 0.001 22.125 1.054 1 97.5 182 ILE B CA 1
ATOM 2864 C C . ILE B 1 182 ? 0.363 23.328 0.181 1 97.5 182 ILE B C 1
ATOM 2866 O O . ILE B 1 182 ? 1.429 23.922 0.349 1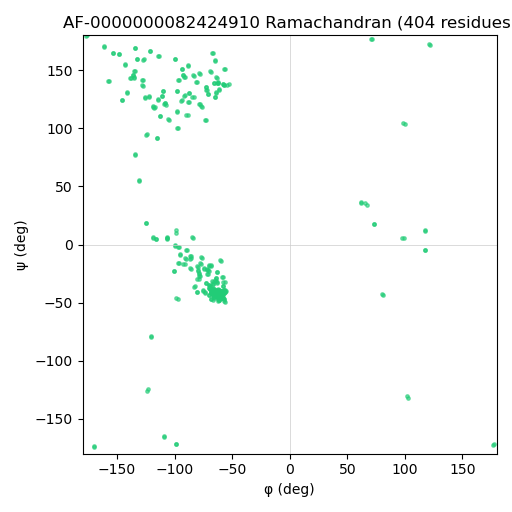 97.5 182 ILE B O 1
ATOM 2870 N N . SER B 1 183 ? -0.582 23.844 -0.583 1 96.19 183 SER B N 1
ATOM 2871 C CA . SER B 1 183 ? -0.322 24.75 -1.693 1 96.19 183 SER B CA 1
ATOM 2872 C C . SER B 1 183 ? -0.094 26.172 -1.198 1 96.19 183 SER B C 1
ATOM 2874 O O . SER B 1 183 ? 0.623 26.953 -1.834 1 96.19 183 SER B O 1
ATOM 2876 N N . ALA B 1 184 ? -0.751 26.531 -0.015 1 96.94 184 ALA 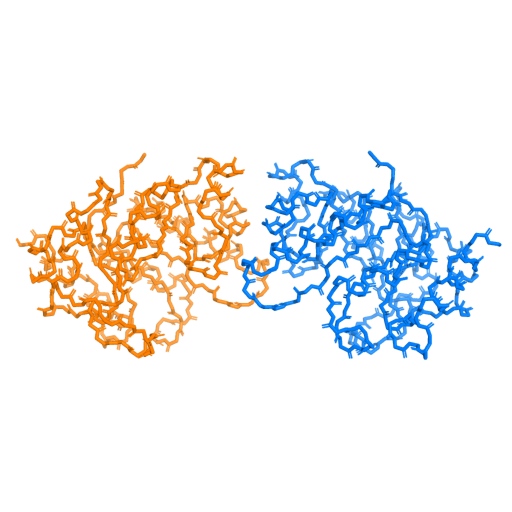B N 1
ATOM 2877 C CA . ALA B 1 184 ? -0.562 27.891 0.499 1 96.94 184 ALA B CA 1
ATOM 2878 C C . ALA B 1 184 ? 0.914 28.172 0.76 1 96.94 184 ALA B C 1
ATOM 2880 O O . ALA B 1 184 ? 1.355 29.312 0.67 1 96.94 184 ALA B O 1
ATOM 2881 N N . VAL B 1 185 ? 1.677 27.125 1.066 1 98.25 185 VAL B N 1
ATOM 2882 C CA . VAL B 1 185 ? 3.111 27.25 1.297 1 98.25 185 VAL B CA 1
ATOM 2883 C C . VAL B 1 185 ? 3.875 26.891 0.026 1 98.25 185 VAL B C 1
ATOM 2885 O O . VAL B 1 185 ? 4.668 27.688 -0.48 1 98.25 185 VAL B O 1
ATOM 2888 N N . LEU B 1 186 ? 3.564 25.766 -0.671 1 98.06 186 LEU B N 1
ATOM 2889 C CA . LEU B 1 186 ? 4.406 25.203 -1.717 1 98.06 186 LEU B CA 1
ATOM 2890 C C . LEU B 1 186 ? 4.219 25.938 -3.033 1 98.06 186 LEU B C 1
ATOM 2892 O O . LEU B 1 186 ? 5.059 25.844 -3.932 1 98.06 186 LEU B O 1
ATOM 2896 N N . ALA B 1 187 ? 3.133 26.672 -3.172 1 96.81 187 ALA B N 1
ATOM 2897 C CA . ALA B 1 187 ? 2.893 27.422 -4.406 1 96.81 187 ALA B CA 1
ATOM 2898 C C . ALA B 1 187 ? 3.379 28.859 -4.281 1 96.81 187 ALA B C 1
ATOM 2900 O O . ALA B 1 187 ? 3.393 29.609 -5.262 1 96.81 187 ALA B O 1
ATOM 2901 N N . ALA B 1 188 ? 3.77 29.297 -3.086 1 97.62 188 ALA B N 1
ATOM 2902 C CA . ALA B 1 188 ? 4.188 30.672 -2.84 1 97.62 188 ALA B CA 1
ATOM 2903 C C . ALA B 1 188 ? 5.465 31.016 -3.607 1 97.62 188 ALA B C 1
ATOM 2905 O O . ALA B 1 188 ? 6.227 30.109 -3.973 1 97.62 188 ALA B O 1
ATOM 2906 N N . ASP B 1 189 ? 5.742 32.281 -3.854 1 97.31 189 ASP B N 1
ATOM 2907 C CA . ASP B 1 189 ? 6.965 32.719 -4.516 1 97.31 189 ASP B CA 1
ATOM 2908 C C . ASP B 1 189 ? 8.203 32.312 -3.707 1 97.31 189 ASP B C 1
ATOM 2910 O O . ASP B 1 189 ? 9.219 31.922 -4.277 1 97.31 189 ASP B O 1
ATOM 2914 N N . ASP B 1 190 ? 8.117 32.438 -2.389 1 98.19 190 ASP B N 1
ATOM 2915 C CA . ASP B 1 190 ? 9.117 31.984 -1.427 1 98.19 190 ASP B CA 1
ATOM 2916 C C . ASP B 1 190 ? 8.5 31.031 -0.406 1 98.19 190 ASP B C 1
ATOM 2918 O O . ASP B 1 190 ? 8.023 31.453 0.647 1 98.19 190 ASP B O 1
ATOM 2922 N N . PRO B 1 191 ? 8.609 29.766 -0.657 1 98.62 191 PRO B N 1
ATOM 2923 C CA . PRO B 1 191 ? 7.887 28.781 0.164 1 98.62 191 PRO B CA 1
ATOM 2924 C C . PRO B 1 191 ? 8.391 28.734 1.604 1 98.62 191 PRO B C 1
ATOM 2926 O O . PRO B 1 191 ? 7.594 28.609 2.537 1 98.62 191 PRO B O 1
ATOM 2929 N N . VAL B 1 192 ? 9.688 28.875 1.801 1 98.69 192 VAL B N 1
ATOM 2930 C CA . VAL B 1 192 ? 10.227 28.828 3.156 1 98.69 192 VAL B CA 1
ATOM 2931 C C . VAL B 1 192 ? 9.695 30.016 3.957 1 98.69 192 VAL B C 1
ATOM 2933 O O . VAL B 1 192 ? 9.281 29.859 5.109 1 98.69 192 VAL B O 1
ATOM 2936 N N . ARG B 1 193 ? 9.648 31.188 3.336 1 98.62 193 ARG B N 1
ATOM 2937 C CA . ARG B 1 193 ? 9.109 32.375 4 1 98.62 193 ARG B CA 1
ATOM 2938 C C . ARG B 1 193 ? 7.629 32.188 4.309 1 98.62 193 ARG B C 1
ATOM 2940 O O . ARG B 1 193 ? 7.156 32.625 5.363 1 98.62 193 ARG B O 1
ATOM 2947 N N . ALA B 1 194 ? 6.922 31.625 3.348 1 98.69 194 ALA B N 1
ATOM 2948 C CA . ALA B 1 194 ? 5.5 31.359 3.568 1 98.69 194 ALA B CA 1
ATOM 2949 C C . ALA B 1 194 ? 5.293 30.438 4.762 1 98.69 194 ALA B C 1
ATOM 2951 O O . ALA B 1 194 ? 4.441 30.688 5.613 1 98.69 194 ALA B O 1
ATOM 2952 N N . ALA B 1 195 ? 6.098 29.375 4.875 1 98.88 195 ALA B N 1
ATOM 2953 C CA . ALA B 1 195 ? 5.996 28.438 5.988 1 98.88 195 ALA B CA 1
ATOM 2954 C C . ALA B 1 195 ? 6.32 29.125 7.312 1 98.88 195 ALA B C 1
ATOM 2956 O O . ALA B 1 195 ? 5.625 28.922 8.312 1 98.88 195 ALA B O 1
ATOM 2957 N N . LYS B 1 196 ? 7.344 29.938 7.301 1 98.81 196 LYS B N 1
ATOM 2958 C CA . LYS B 1 196 ? 7.711 30.688 8.5 1 98.81 196 LYS B CA 1
ATOM 2959 C C . LYS B 1 196 ? 6.57 31.594 8.953 1 98.81 196 LYS B C 1
ATOM 2961 O O . LYS B 1 196 ? 6.301 31.719 10.148 1 98.81 196 LYS B O 1
ATOM 2966 N N . ALA B 1 197 ? 5.965 32.219 7.988 1 98.81 197 ALA B N 1
ATOM 2967 C CA . ALA B 1 197 ? 4.852 33.125 8.297 1 98.81 197 ALA B CA 1
ATOM 2968 C C . ALA B 1 197 ? 3.703 32.375 8.961 1 98.81 197 ALA B C 1
ATOM 2970 O O . ALA B 1 197 ? 3.066 32.875 9.883 1 98.81 197 ALA B O 1
ATOM 2971 N N . PHE B 1 198 ? 3.416 31.156 8.477 1 98.81 198 PHE B N 1
ATOM 2972 C CA . PHE B 1 198 ? 2.387 30.328 9.094 1 98.81 198 PHE B CA 1
ATOM 2973 C C . PHE B 1 198 ? 2.752 29.984 10.531 1 98.81 198 PHE B C 1
ATOM 2975 O O . PHE B 1 198 ? 1.909 30.078 11.43 1 98.81 198 PHE B O 1
ATOM 2982 N N . THR B 1 199 ? 3.998 29.562 10.758 1 98.75 199 THR B N 1
ATOM 2983 C CA . THR B 1 199 ? 4.465 29.203 12.094 1 98.75 199 THR B CA 1
ATOM 2984 C C . THR B 1 199 ? 4.352 30.406 13.039 1 98.75 199 THR B C 1
ATOM 2986 O O . THR B 1 199 ? 3.852 30.266 14.156 1 98.75 199 THR B O 1
ATOM 2989 N N . GLU B 1 200 ? 4.742 31.562 12.547 1 98.25 200 GLU B N 1
ATOM 2990 C CA . GLU B 1 200 ? 4.703 32.781 13.359 1 98.25 200 GLU B CA 1
ATOM 2991 C C . GLU B 1 200 ? 3.266 33.188 13.656 1 98.25 200 GLU B C 1
ATOM 2993 O O . GLU B 1 200 ? 2.957 33.625 14.773 1 98.25 200 GLU B O 1
ATOM 2998 N N . ALA B 1 201 ? 2.443 33.062 12.617 1 98.06 201 ALA B N 1
ATOM 2999 C CA . ALA B 1 201 ? 1.041 33.438 12.797 1 98.06 201 ALA B CA 1
ATOM 3000 C C . ALA B 1 201 ? 0.371 32.531 13.836 1 98.06 201 ALA B C 1
ATOM 3002 O O . ALA B 1 201 ? -0.508 33 14.578 1 98.06 201 ALA B O 1
ATOM 3003 N N . TRP B 1 202 ? 0.764 31.297 13.922 1 97.88 202 TRP B N 1
ATOM 3004 C CA . TRP B 1 202 ? 0.18 30.375 14.883 1 97.88 202 TRP B CA 1
ATOM 3005 C C . TRP B 1 202 ? 0.689 30.656 16.297 1 97.88 202 TRP B C 1
ATOM 3007 O O . TRP B 1 202 ? -0.077 30.609 17.266 1 97.88 202 TRP B O 1
ATOM 3017 N N . ASP B 1 203 ? 1.907 30.969 16.484 1 93.75 203 ASP B N 1
ATOM 3018 C CA . ASP B 1 203 ? 2.545 31.141 17.781 1 93.75 203 ASP B CA 1
ATOM 3019 C C . ASP B 1 203 ? 2.207 32.5 18.391 1 93.75 203 ASP B C 1
ATOM 3021 O O . ASP B 1 203 ? 2.371 32.719 19.594 1 93.75 203 ASP B O 1
ATOM 3025 N N . GLY B 1 204 ? 1.877 33.438 17.578 1 85.56 204 GLY B N 1
ATOM 3026 C CA . GLY B 1 204 ? 1.584 34.781 18.062 1 85.56 204 GLY B CA 1
ATOM 3027 C C . GLY B 1 204 ? 0.127 34.969 18.438 1 85.56 204 GLY B C 1
ATOM 3028 O O . GLY B 1 204 ? -0.235 34.875 19.609 1 85.56 204 GLY B O 1
#

pLDDT: mean 96.43, std 6.53, range [58.72, 98.94]

Secondary structure (DSSP, 8-state):
-PPPPEEEEE--SSSS-SSHHHHHHHHHHTT-SEEEE---SS-HHHHHHHHHHHHHHHHHTT-EEEEES-HHHHHHTT-SEEEE-TTSS-HHHHHHH-TTSEEEEEESSHHHHHHHHHTT-SEEEEE-SS--SSSTTSPP-HHHHHHHHHHH-SS-EEEESS--GGGHHHHHTTT-SEEEESHHHHTSSSHHHHHHHHHHHHH-/-PPPPEEEEE--SSSS-SSHHHHHHHHHHTT-SEEEE---SS-HHHHHHHHHHHHHHHHHTT-EEEEES-HHHHHHTT-SEEEE-TTSS-HHHHHHH-TTSEEEEEESSHHHHHHHHHTT-SEEEE--SS--SSSTTSPP-HHHHHHHHHHH-SS-EEEESS--GGGHHHHHTTT-SEEEESHHHHTSSSHHHHHHHHHHHHH-

Solvent-accessible surface area (backbone atoms only — not comparable to full-atom values): 20168 Å² total; per-residue (Å²): 135,82,81,72,68,31,40,31,30,40,26,47,52,89,54,71,26,82,36,53,52,52,28,44,47,32,28,45,73,11,61,28,38,36,37,32,50,48,68,94,72,79,48,50,36,56,50,26,53,49,46,31,53,39,35,52,54,23,54,76,66,72,23,43,30,27,21,46,57,43,55,43,45,16,61,76,28,67,39,50,14,31,35,26,46,91,52,21,54,54,55,44,58,48,46,71,76,43,66,85,43,46,35,32,25,52,19,59,45,51,68,43,40,45,49,37,44,73,35,58,32,59,27,32,42,36,30,23,39,32,81,28,89,91,55,66,86,55,64,62,35,30,69,67,43,47,26,49,34,44,70,67,46,91,54,53,30,26,39,23,36,50,60,46,75,87,46,43,62,64,47,51,71,42,62,41,40,26,41,37,46,45,59,65,25,40,58,39,97,50,32,41,61,41,26,32,50,44,34,48,56,57,76,98,134,81,82,73,68,32,39,31,31,39,28,48,50,89,54,70,24,82,36,54,55,52,27,46,48,32,29,44,74,11,61,28,38,35,36,32,49,50,69,94,72,78,49,49,36,56,48,27,53,50,45,32,54,40,35,52,55,23,54,77,64,72,24,42,30,27,22,46,56,41,56,41,46,16,61,77,29,67,39,50,13,31,35,25,46,92,52,21,54,54,56,43,59,48,45,72,78,42,68,85,43,47,36,32,26,52,18,58,44,51,68,42,40,46,50,38,46,74,34,56,32,59,28,32,42,35,31,24,40,32,83,28,88,90,54,67,86,54,65,62,36,29,69,68,42,48,28,49,33,42,70,67,48,92,54,52,31,26,40,24,36,49,60,43,75,86,46,43,62,66,48,51,71,41,61,40,41,26,41,36,44,45,59,66,26,41,59,40,97,50,32,40,60,41,26,31,50,44,34,49,57,61,73,103

Foldseek 3Di:
DDAAFAEEEEADCPAQNPASLSSLVLLLLLPAQHYEDDDDDDDLVVLLVSQLSSCVVSVVSNHFYEYEQDLVSCVSSVGQAYEYEPVGDQLLVCCVVPVRHQYEYEAAALVRLLVNVVSPHQEYAYADQDQAPVCNPGDGCHLVRLLSNQVSDDHAYAYEHPDELVCLVSNVVSVHRYYYDYCNQRNDPRNSVSSNSRRVSNVD/DDAAFAEEEEADCPAQNPASLSSLVLLLLLPAQHYEDDDDDDDLVVLLVSQLSSCVVSVVSNHFYEYEQDLPSCVSSVGQAYEYEDVGDQLLVCCVVPVRHQYEYEAAALVRLLVNVVSPHQEYAYADQDQAPVCNPGDGCHLVRLLSNQVSDDHAYAYEHPDALVCLVSNVVSVHRYYYDYCNQRNDPRNSVSSNSRRVSNVD

Nearest PDB structures (foldseek):
  1g4t-assembly1_A  TM=9.023E-01  e=2.265E-19  Bacillus subtilis
  1g67-assembly1_A  TM=9.266E-01  e=2.586E-18  Bacillus subtilis
  1g4p-assembly1_A  TM=8.759E-01  e=2.623E-17  Bacillus subtilis
  3o16-assembly1_A  TM=8.747E-01  e=4.476E-17  Bacillus subtilis
  1g4p-assembly2_B  TM=8.649E-01  e=8.107E-17  Bacillus subtilis

Organism: NCBI:txid62609

Sequence (408 aa):
MRLPRGLYGITDTGYKAKTHLEAARIFLEGGSRIIQYRRKSGPTREMIEEARAVGRLCRDHGALLIVDDRVDVAVLADADGVHVGAEDAPVDEVRARFGGLIVGASASSVEEAVDGVRRGADYLGAGAVFPSPTKPDYEVLGLDGLRRVVEAVRVPVYAIGGVTLDSVPAIRATGAWGVAVISAVLAADDPVRAAKAFTEAWDGMRLPRGLYGITDTGYKAKTHLEAARIFLEGGSRIIQYRRKSGPTREMIEEARAVGRLCRDHGALLIVDDRVDVAVLADADGVHVGAEDAPVDEVRARFGGLIVGASASSVEEAVDGVRRGADYLGAGAVFPSPTKPDYEVLGLDGLRRVVEAVRVPVYAIGGVTLDSVPAIRATGAWGVAVISAVLAADDPVRAAKAFTEAWDG

InterPro domains:
  IPR013785 Aldolase-type TIM barrel [G3DSA:3.20.20.70] (2-203)
  IPR022998 Thiamine phosphate synthase/TenI [PF02581] (7-185)
  IPR022998 Thiamine phosphate synthase/TenI [cd00564] (7-198)
  IPR034291 Thiamine phosphate synthase [MF_00097] (5-203)
  IPR034291 Thiamine phosphate synthase [TIGR00693] (7-197)
  IPR036206 Thiamin phosphate synthase superfamily [SSF51391] (5-203)

Radius of gyration: 24.02 Å; Cα contacts (8 Å, |Δi|>4): 941; chains: 2; bounding box: 41×71×48 Å